Protein AF-0000000087750443 (afdb_homodimer)

InterPro domains:
  IPR001917 Aminotransferase, class-II, pyridoxal-phosphate binding site [PS00599] (165-174)
  IPR004839 Aminotransferase, class I/classII, large domain [PF00155] (11-313)
  IPR015421 Pyridoxal phosphate-dependent transferase, major domain [G3DSA:3.40.640.10] (2-218)
  IPR015422 Pyridoxal phosphate-dependent transferase, small domain [G3DSA:3.90.1150.10] (219-315)
  IPR015424 Pyridoxal phosphate-dependent transferase [SSF53383] (8-316)
  IPR050087 8-amino-7-oxononanoate synthase class-II [PTHR13693] (2-315)

Organism: NCBI:txid74557

Structure (mmCIF, N/CA/C/O backbone):
data_AF-0000000087750443-model_v1
#
loop_
_entity.id
_entity.type
_entity.pdbx_description
1 polymer 'serine C-palmitoyltransferase'
#
loop_
_atom_site.group_PDB
_atom_site.id
_atom_site.type_symbol
_atom_site.label_atom_id
_atom_site.label_alt_id
_atom_site.label_comp_id
_atom_site.label_asym_id
_atom_site.label_entity_id
_atom_site.label_seq_id
_atom_site.pdbx_PDB_ins_code
_atom_site.Cartn_x
_atom_site.Cartn_y
_atom_site.Cartn_z
_atom_site.occupancy
_atom_site.B_iso_or_equiv
_atom_site.auth_seq_id
_atom_site.auth_comp_id
_atom_site.auth_asym_id
_atom_site.auth_atom_id
_atom_site.pdbx_PDB_model_num
ATOM 1 N N . MET A 1 1 ? 4.703 8.773 14.273 1 34.28 1 MET A N 1
ATOM 2 C CA . MET A 1 1 ? 5.922 8.086 13.867 1 34.28 1 MET A CA 1
ATOM 3 C C . MET A 1 1 ? 6.34 8.5 12.461 1 34.28 1 MET A C 1
ATOM 5 O O . MET A 1 1 ? 5.492 8.688 11.586 1 34.28 1 MET A O 1
ATOM 9 N N . SER A 1 2 ? 7.305 9.25 12.344 1 40.97 2 SER A N 1
ATOM 10 C CA . SER A 1 2 ? 7.879 9.805 11.125 1 40.97 2 SER A CA 1
ATOM 11 C C . SER A 1 2 ? 8.094 8.719 10.07 1 40.97 2 SER A C 1
ATOM 13 O O . SER A 1 2 ? 8.156 7.531 10.398 1 40.97 2 SER A O 1
ATOM 15 N N . SER A 1 3 ? 7.977 9.023 8.859 1 41.41 3 SER A N 1
ATOM 16 C CA . SER A 1 3 ? 8.234 8.211 7.668 1 41.41 3 SER A CA 1
ATOM 17 C C . SER A 1 3 ? 9.484 7.352 7.848 1 41.41 3 SER A C 1
ATOM 19 O O . SER A 1 3 ? 10.344 7.66 8.672 1 41.41 3 SER A O 1
ATOM 21 N N . SER A 1 4 ? 9.547 6.129 7.328 1 42.88 4 SER A N 1
ATOM 22 C CA . SER A 1 4 ? 10.43 4.977 7.473 1 42.88 4 SER A CA 1
ATOM 23 C C . SER A 1 4 ? 11.883 5.41 7.602 1 42.88 4 SER A C 1
ATOM 25 O O . SER A 1 4 ? 12.594 4.969 8.508 1 42.88 4 SER A O 1
ATOM 27 N N . PRO A 1 5 ? 12.555 6.086 6.668 1 40.38 5 PRO A N 1
ATOM 28 C CA . PRO A 1 5 ? 14 6.258 6.824 1 40.38 5 PRO A CA 1
ATOM 29 C C . PRO A 1 5 ? 14.375 7.02 8.094 1 40.38 5 PRO A C 1
ATOM 31 O O . PRO A 1 5 ? 15.484 6.863 8.609 1 40.38 5 PRO A O 1
ATOM 34 N N . ILE A 1 6 ? 13.508 7.867 8.547 1 42.09 6 ILE A N 1
ATOM 35 C CA . ILE A 1 6 ? 13.969 8.805 9.57 1 42.09 6 ILE A CA 1
ATOM 36 C C . ILE A 1 6 ? 13.859 8.164 10.953 1 42.09 6 ILE A C 1
ATOM 38 O O . ILE A 1 6 ? 14.781 8.266 11.766 1 42.09 6 ILE A O 1
ATOM 42 N N . VAL A 1 7 ? 12.727 7.762 11.414 1 44.25 7 VAL A N 1
ATOM 43 C CA . VAL A 1 7 ? 12.57 7.449 12.828 1 44.25 7 VAL A CA 1
ATOM 44 C C . VAL A 1 7 ? 12.305 5.953 13 1 44.25 7 VAL A C 1
ATOM 46 O O . VAL A 1 7 ? 12.586 5.387 14.055 1 44.25 7 VAL A O 1
ATOM 49 N N . GLY A 1 8 ? 11.836 5.113 11.961 1 49.28 8 GLY A N 1
ATOM 50 C CA . GLY A 1 8 ? 11.102 3.941 12.398 1 49.28 8 GLY A CA 1
ATOM 51 C C . GLY A 1 8 ? 11.828 2.639 12.125 1 49.28 8 GLY A C 1
ATOM 52 O O . GLY A 1 8 ? 11.234 1.56 12.219 1 49.28 8 GLY A O 1
ATOM 53 N N . GLN A 1 9 ? 13.039 2.684 11.539 1 57.25 9 GLN A N 1
ATOM 54 C CA . GLN A 1 9 ? 13.516 1.309 11.43 1 57.25 9 GLN A CA 1
ATOM 55 C C . GLN A 1 9 ? 13.883 0.744 12.797 1 57.25 9 GLN A C 1
ATOM 57 O O . GLN A 1 9 ? 14.797 1.247 13.453 1 57.25 9 GLN A O 1
ATOM 62 N N . ASN A 1 10 ? 12.945 -0.036 13.266 1 72.5 10 ASN A N 1
ATOM 63 C CA . ASN A 1 10 ? 13.164 -0.698 14.547 1 72.5 10 ASN A CA 1
ATOM 64 C C . ASN A 1 10 ? 14.109 -1.891 14.414 1 72.5 10 ASN A C 1
ATOM 66 O O . ASN A 1 10 ? 14.422 -2.312 13.297 1 72.5 10 ASN A O 1
ATOM 70 N N . ILE A 1 11 ? 14.734 -2.301 15.414 1 85.5 11 ILE A N 1
ATOM 71 C CA . ILE A 1 11 ? 15.703 -3.389 15.516 1 85.5 11 ILE A CA 1
ATOM 72 C C . ILE A 1 11 ? 15.141 -4.645 14.852 1 85.5 11 ILE A C 1
ATOM 74 O O . ILE A 1 11 ? 15.844 -5.332 14.109 1 85.5 11 ILE A O 1
ATOM 78 N N . VAL A 1 12 ? 13.875 -4.824 14.953 1 91.62 12 VAL A N 1
ATOM 79 C CA . VAL A 1 12 ? 13.258 -6.043 14.438 1 91.62 12 VAL A CA 1
ATOM 80 C C . VAL A 1 12 ? 13.203 -5.988 12.914 1 91.62 12 VAL A C 1
ATOM 82 O O . VAL A 1 12 ? 13.391 -7.008 12.242 1 91.62 12 VAL A O 1
ATOM 85 N N . ASN A 1 13 ? 12.992 -4.832 12.367 1 93.06 13 ASN A N 1
ATOM 86 C CA . ASN A 1 13 ? 12.953 -4.699 10.914 1 93.06 13 ASN A CA 1
ATOM 87 C C . ASN A 1 13 ? 14.32 -4.953 10.297 1 93.06 13 ASN A C 1
ATOM 89 O O . ASN A 1 13 ? 14.422 -5.609 9.258 1 93.06 13 ASN A O 1
ATOM 93 N N . THR A 1 14 ? 15.32 -4.445 10.945 1 93.5 14 THR A N 1
ATOM 94 C CA . THR A 1 14 ? 16.688 -4.672 10.461 1 93.5 14 THR A CA 1
ATOM 95 C C . THR A 1 14 ? 17.031 -6.152 10.516 1 93.5 14 THR A C 1
ATOM 97 O O . THR A 1 14 ? 17.656 -6.684 9.586 1 93.5 14 THR A O 1
ATOM 100 N N . GLU A 1 15 ? 16.656 -6.801 11.586 1 95.5 15 GLU A N 1
ATOM 101 C CA . GLU A 1 15 ? 16.875 -8.234 11.727 1 95.5 15 GLU A CA 1
ATOM 102 C C . GLU A 1 15 ? 16.125 -9.023 10.648 1 95.5 15 GLU A C 1
ATOM 104 O O . GLU A 1 15 ? 16.656 -9.984 10.102 1 95.5 15 GLU A O 1
ATOM 109 N N . LEU A 1 16 ? 14.961 -8.57 10.398 1 96.75 16 LEU A N 1
ATOM 110 C CA . LEU A 1 16 ? 14.156 -9.242 9.383 1 96.75 16 LEU A CA 1
ATOM 111 C C . LEU A 1 16 ? 14.773 -9.086 8 1 96.75 16 LEU A C 1
ATOM 113 O O . LEU A 1 16 ? 14.836 -10.039 7.227 1 96.75 16 LEU A O 1
ATOM 117 N N . GLU A 1 17 ? 15.188 -7.871 7.68 1 96.94 17 GLU A N 1
ATOM 118 C CA . GLU A 1 17 ? 15.852 -7.637 6.402 1 96.94 17 GLU A CA 1
ATOM 119 C C . GLU A 1 17 ? 17.047 -8.562 6.227 1 96.94 17 GLU A C 1
ATOM 121 O O . GLU A 1 17 ? 17.234 -9.164 5.168 1 96.94 17 GLU A O 1
ATOM 126 N N . ALA A 1 18 ? 17.844 -8.688 7.266 1 97.19 18 ALA A N 1
ATOM 127 C CA . ALA A 1 18 ? 19.031 -9.547 7.223 1 97.19 18 ALA A CA 1
ATOM 128 C C . ALA A 1 18 ? 18.625 -11.008 7.074 1 97.19 18 ALA A C 1
ATOM 130 O O . ALA A 1 18 ? 19.266 -11.758 6.316 1 97.19 18 ALA A O 1
ATOM 131 N N . ALA A 1 19 ? 17.656 -11.438 7.801 1 97.75 19 ALA A N 1
ATOM 132 C CA . ALA A 1 19 ? 17.188 -12.82 7.754 1 97.75 19 ALA A CA 1
ATOM 133 C C . ALA A 1 19 ? 16.656 -13.18 6.367 1 97.75 19 ALA A C 1
ATOM 135 O O . ALA A 1 19 ? 16.891 -14.289 5.875 1 97.75 19 ALA A O 1
ATOM 136 N N . LEU A 1 20 ? 15.953 -12.25 5.762 1 98.38 20 LEU A N 1
ATOM 137 C CA . LEU A 1 20 ? 15.438 -12.461 4.41 1 98.38 20 LEU A CA 1
ATOM 138 C C . LEU A 1 20 ? 16.578 -12.656 3.424 1 98.38 20 LEU A C 1
ATOM 140 O O . LEU A 1 20 ? 16.547 -13.555 2.588 1 98.38 20 LEU A O 1
ATOM 144 N N . CYS A 1 21 ? 17.562 -11.805 3.531 1 98.31 21 CYS A N 1
ATOM 145 C CA . CYS A 1 21 ? 18.719 -11.891 2.65 1 98.31 21 CYS A CA 1
ATOM 146 C C . CYS A 1 21 ? 19.422 -13.234 2.811 1 98.31 21 CYS A C 1
ATOM 148 O O . CYS A 1 21 ? 19.75 -13.891 1.821 1 98.31 21 CYS A O 1
ATOM 150 N N . ASN A 1 22 ? 19.594 -13.625 4.02 1 97.62 22 ASN A N 1
ATOM 151 C CA . ASN A 1 22 ? 20.281 -14.883 4.289 1 97.62 22 ASN A CA 1
ATOM 152 C C . ASN A 1 22 ? 19.484 -16.078 3.791 1 97.62 22 ASN A C 1
ATOM 154 O O . ASN A 1 22 ? 20.031 -17 3.189 1 97.62 22 ASN A O 1
ATOM 158 N N . HIS A 1 23 ? 18.234 -16.094 4.027 1 97.5 23 HIS A N 1
ATOM 159 C CA . HIS A 1 23 ? 17.391 -17.25 3.707 1 97.5 23 HIS A CA 1
ATOM 160 C C . HIS A 1 23 ? 17.219 -17.391 2.199 1 97.5 23 HIS A C 1
ATOM 162 O O . HIS A 1 23 ? 17.266 -18.5 1.67 1 97.5 23 HIS A O 1
ATOM 168 N N . PHE A 1 24 ? 17.016 -16.266 1.512 1 97.69 24 PHE A N 1
ATOM 169 C CA . PHE A 1 24 ? 16.672 -16.328 0.095 1 97.69 24 PHE A CA 1
ATOM 170 C C . PHE A 1 24 ? 17.875 -15.984 -0.767 1 97.69 24 PHE A C 1
ATOM 172 O O . PHE A 1 24 ? 17.766 -15.875 -1.989 1 97.69 24 PHE A O 1
ATOM 179 N N . ASP A 1 25 ? 18.984 -15.789 -0.171 1 97.44 25 ASP A N 1
ATOM 180 C CA . ASP A 1 25 ? 20.25 -15.508 -0.858 1 97.44 25 ASP A CA 1
ATOM 181 C C . ASP A 1 25 ? 20.156 -14.211 -1.664 1 97.44 25 ASP A C 1
ATOM 183 O O . ASP A 1 25 ? 20.141 -14.242 -2.896 1 97.44 25 ASP A O 1
ATOM 187 N N . ALA A 1 26 ? 20.234 -13.109 -1.026 1 97.94 26 ALA A N 1
ATOM 188 C CA . ALA A 1 26 ? 20.219 -11.781 -1.645 1 97.94 26 ALA A CA 1
ATOM 189 C C . ALA A 1 26 ? 21.203 -10.852 -0.951 1 97.94 26 ALA A C 1
ATOM 191 O O . ALA A 1 26 ? 21.562 -11.062 0.211 1 97.94 26 ALA A O 1
ATOM 192 N N . GLU A 1 27 ? 21.656 -9.867 -1.646 1 98.19 27 GLU A N 1
ATOM 193 C CA . GLU A 1 27 ? 22.594 -8.898 -1.111 1 98.19 27 GLU A CA 1
ATOM 194 C C . GLU A 1 27 ? 21.922 -7.926 -0.154 1 98.19 27 GLU A C 1
ATOM 196 O O . GLU A 1 27 ? 22.484 -7.566 0.879 1 98.19 27 GLU A O 1
ATOM 201 N N . ALA A 1 28 ? 20.734 -7.512 -0.456 1 98.31 28 ALA A N 1
ATOM 202 C CA . ALA A 1 28 ? 20 -6.523 0.332 1 98.31 28 ALA A CA 1
ATOM 203 C C . ALA A 1 28 ? 18.484 -6.715 0.191 1 98.31 28 ALA A C 1
ATOM 205 O O . ALA A 1 28 ? 18.031 -7.375 -0.742 1 98.31 28 ALA A O 1
ATOM 206 N N . SER A 1 29 ? 17.766 -6.16 1.164 1 98.25 29 SER A N 1
ATOM 207 C CA . SER A 1 29 ? 16.312 -6.23 1.127 1 98.25 29 SER A CA 1
ATOM 208 C C . SER A 1 29 ? 15.68 -4.953 1.68 1 98.25 29 SER A C 1
ATOM 210 O O . SER A 1 29 ? 16.328 -4.195 2.398 1 98.25 29 SER A O 1
ATOM 212 N N . ILE A 1 30 ? 14.492 -4.672 1.295 1 96.88 30 ILE A N 1
ATOM 213 C CA . ILE A 1 30 ? 13.68 -3.57 1.802 1 96.88 30 ILE A CA 1
ATOM 214 C C . ILE A 1 30 ? 12.273 -4.066 2.113 1 96.88 30 ILE A C 1
ATOM 216 O O . ILE A 1 30 ? 11.734 -4.914 1.396 1 96.88 30 ILE A O 1
ATOM 220 N N . LEU A 1 31 ? 11.688 -3.543 3.211 1 96.56 31 LEU A N 1
ATOM 221 C CA . LEU A 1 31 ? 10.391 -3.994 3.705 1 96.56 31 LEU A CA 1
ATOM 222 C C . LEU A 1 31 ? 9.305 -2.979 3.381 1 96.56 31 LEU A C 1
ATOM 224 O O . LEU A 1 31 ? 9.547 -1.77 3.418 1 96.56 31 LEU A O 1
ATOM 228 N N . TYR A 1 32 ? 8.164 -3.451 3.066 1 95.31 32 TYR A N 1
ATOM 229 C CA . TYR A 1 32 ? 6.957 -2.662 2.861 1 95.31 32 TYR A CA 1
ATOM 230 C C . TYR A 1 32 ? 5.82 -3.166 3.742 1 95.31 32 TYR A C 1
ATOM 232 O O . TYR A 1 32 ? 5.875 -4.289 4.254 1 95.31 32 TYR A O 1
ATOM 240 N N . VAL A 1 33 ? 4.746 -2.451 3.846 1 92.81 33 VAL A N 1
ATOM 241 C CA . VAL A 1 33 ? 3.641 -2.781 4.742 1 92.81 33 VAL A CA 1
ATOM 242 C C . VAL A 1 33 ? 2.771 -3.867 4.113 1 92.81 33 VAL A C 1
ATOM 244 O O . VAL A 1 33 ? 1.946 -4.48 4.793 1 92.81 33 VAL A O 1
ATOM 247 N N . GLY A 1 34 ? 2.973 -4.184 2.857 1 93.44 34 GLY A N 1
ATOM 248 C CA . GLY A 1 34 ? 2.221 -5.219 2.164 1 93.44 34 GLY A CA 1
ATOM 249 C C . GLY A 1 34 ? 2.812 -5.586 0.818 1 93.44 34 GLY A C 1
ATOM 250 O O . GLY A 1 34 ? 3.67 -4.871 0.294 1 93.44 34 GLY A O 1
ATOM 251 N N . GLY A 1 35 ? 2.334 -6.688 0.333 1 94.62 35 GLY A N 1
ATOM 252 C CA . GLY A 1 35 ? 2.799 -7.121 -0.976 1 94.62 35 GLY A CA 1
ATOM 253 C C . GLY A 1 35 ? 2.342 -6.215 -2.102 1 94.62 35 GLY A C 1
ATOM 254 O O . GLY A 1 35 ? 3.098 -5.953 -3.041 1 94.62 35 GLY A O 1
ATOM 255 N N . TRP A 1 36 ? 1.106 -5.746 -2.023 1 94.25 36 TRP A N 1
ATOM 256 C CA . TRP A 1 36 ? 0.56 -4.855 -3.041 1 94.25 36 TRP A CA 1
ATOM 257 C C . TRP A 1 36 ? 1.393 -3.584 -3.152 1 94.25 36 TRP A C 1
ATOM 259 O O . TRP A 1 36 ? 1.786 -3.188 -4.254 1 94.25 36 TRP A O 1
ATOM 269 N N . VAL A 1 37 ? 1.743 -3.029 -2.016 1 94.62 37 VAL A N 1
ATOM 270 C CA . VAL A 1 37 ? 2.525 -1.798 -1.974 1 94.62 37 VAL A CA 1
ATOM 271 C C . VAL A 1 37 ? 3.932 -2.061 -2.51 1 94.62 37 VAL A C 1
ATOM 273 O O . VAL A 1 37 ? 4.508 -1.214 -3.197 1 94.62 37 VAL A O 1
ATOM 276 N N . ALA A 1 38 ? 4.465 -3.193 -2.166 1 96.56 38 ALA A N 1
ATOM 277 C CA . ALA A 1 38 ? 5.801 -3.541 -2.633 1 96.56 38 ALA A CA 1
ATOM 278 C C . ALA A 1 38 ? 5.871 -3.529 -4.156 1 96.56 38 ALA A C 1
ATOM 280 O O . ALA A 1 38 ? 6.77 -2.912 -4.738 1 96.56 38 ALA A O 1
ATOM 281 N N . ASN A 1 39 ? 4.906 -4.148 -4.816 1 98 39 ASN A N 1
ATOM 282 C CA . ASN A 1 39 ? 4.879 -4.203 -6.277 1 98 39 ASN A CA 1
ATOM 283 C C . ASN A 1 39 ? 4.641 -2.826 -6.887 1 98 39 ASN A C 1
ATOM 285 O O . ASN A 1 39 ? 5.395 -2.391 -7.758 1 98 39 ASN A O 1
ATOM 289 N N . VAL A 1 40 ? 3.609 -2.141 -6.387 1 97.19 40 VAL A N 1
ATOM 290 C CA . VAL A 1 40 ? 3.215 -0.857 -6.957 1 97.19 40 VAL A CA 1
ATOM 291 C C . VAL A 1 40 ? 4.367 0.139 -6.836 1 97.19 40 VAL A C 1
ATOM 293 O O . VAL A 1 40 ? 4.738 0.79 -7.816 1 97.19 40 VAL A O 1
ATOM 296 N N . SER A 1 41 ? 4.945 0.206 -5.656 1 96.38 41 SER A N 1
ATOM 297 C CA . SER A 1 41 ? 5.969 1.205 -5.371 1 96.38 41 SER A CA 1
ATOM 298 C C . SER A 1 41 ? 7.277 0.876 -6.082 1 96.38 41 SER A C 1
ATOM 300 O O . SER A 1 41 ? 7.969 1.773 -6.574 1 96.38 41 SER A O 1
ATOM 302 N N . THR A 1 42 ? 7.66 -0.372 -6.148 1 98.19 42 THR A N 1
ATOM 303 C CA . THR A 1 42 ? 8.938 -0.757 -6.738 1 98.19 42 THR A CA 1
ATOM 304 C C . THR A 1 42 ? 8.922 -0.548 -8.25 1 98.19 42 THR A C 1
ATOM 306 O O . THR A 1 42 ? 9.82 0.084 -8.805 1 98.19 42 THR A O 1
ATOM 309 N N . ILE A 1 43 ? 7.895 -1.016 -8.922 1 98.56 43 ILE A N 1
ATOM 310 C CA . ILE A 1 43 ? 7.812 -0.922 -10.375 1 98.56 43 ILE A CA 1
ATOM 311 C C . ILE A 1 43 ? 7.75 0.544 -10.797 1 98.56 43 ILE A C 1
ATOM 313 O O . ILE A 1 43 ? 8.477 0.97 -11.695 1 98.56 43 ILE A O 1
ATOM 317 N N . SER A 1 44 ? 6.918 1.319 -10.078 1 97.38 44 SER A N 1
ATOM 318 C CA . SER A 1 44 ? 6.723 2.717 -10.453 1 97.38 44 SER A CA 1
ATOM 319 C C . SER A 1 44 ? 7.977 3.541 -10.172 1 97.38 44 SER A C 1
ATOM 321 O O . SER A 1 44 ? 8.125 4.652 -10.688 1 97.38 44 SER A O 1
ATOM 323 N N . THR A 1 45 ? 8.828 3.043 -9.336 1 96.88 45 THR A N 1
ATOM 324 C CA . THR A 1 45 ? 10.062 3.748 -8.992 1 96.88 45 THR A CA 1
ATOM 325 C C . THR A 1 45 ? 11.172 3.396 -9.977 1 96.88 45 THR A C 1
ATOM 327 O O . THR A 1 45 ? 11.992 4.25 -10.328 1 96.88 45 THR A O 1
ATOM 330 N N . LEU A 1 46 ? 11.227 2.205 -10.469 1 97.69 46 LEU A N 1
ATOM 331 C CA . LEU A 1 46 ? 12.352 1.688 -11.242 1 97.69 46 LEU A CA 1
ATOM 332 C C . LEU A 1 46 ? 12.312 2.197 -12.68 1 97.69 46 LEU A C 1
ATOM 334 O O . LEU A 1 46 ? 13.352 2.328 -13.32 1 97.69 46 LEU A O 1
ATOM 338 N N . VAL A 1 47 ? 11.094 2.445 -13.203 1 97.75 47 VAL A N 1
ATOM 339 C CA . VAL A 1 47 ? 10.969 2.857 -14.594 1 97.75 47 VAL A CA 1
ATOM 340 C C . VAL A 1 47 ? 10.008 4.043 -14.703 1 97.75 47 VAL A C 1
ATOM 342 O O . VAL A 1 47 ? 9.266 4.336 -13.766 1 97.75 47 VAL A O 1
ATOM 345 N N . GLY A 1 48 ? 10.023 4.719 -15.773 1 97.19 48 GLY A N 1
ATOM 346 C CA . GLY A 1 48 ? 9.211 5.887 -16.047 1 97.19 48 GLY A CA 1
ATOM 347 C C . GLY A 1 48 ? 9.148 6.238 -17.516 1 97.19 48 GLY A C 1
ATOM 348 O O . GLY A 1 48 ? 9.391 5.383 -18.375 1 97.19 48 GLY A O 1
ATOM 349 N N . LYS A 1 49 ? 8.742 7.508 -17.766 1 96.38 49 LYS A N 1
ATOM 350 C CA . LYS A 1 49 ? 8.688 7.988 -19.141 1 96.38 49 LYS A CA 1
ATOM 351 C C . LYS A 1 49 ? 10.008 7.734 -19.875 1 96.38 49 LYS A C 1
ATOM 353 O O . LYS A 1 49 ? 11.078 8.016 -19.328 1 96.38 49 LYS A O 1
ATOM 358 N N . GLY A 1 50 ? 9.953 7.172 -21.062 1 98 50 GLY A N 1
ATOM 359 C CA . GLY A 1 50 ? 11.141 6.859 -21.844 1 98 50 GLY A CA 1
ATOM 360 C C . GLY A 1 50 ? 11.594 5.418 -21.688 1 98 50 GLY A C 1
ATOM 361 O O . GLY A 1 50 ? 12.484 4.965 -22.422 1 98 50 GLY A O 1
ATOM 362 N N . ASP A 1 51 ? 10.93 4.688 -20.797 1 98.56 51 ASP A N 1
ATOM 363 C CA . ASP A 1 51 ? 11.234 3.273 -20.578 1 98.56 51 ASP A CA 1
ATOM 364 C C . ASP A 1 51 ? 10.094 2.387 -21.062 1 98.56 51 ASP A C 1
ATOM 366 O O . ASP A 1 51 ? 9.023 2.883 -21.422 1 98.56 51 ASP A O 1
ATOM 370 N N . LEU A 1 52 ? 10.367 1.069 -21.125 1 98.75 52 LEU A N 1
ATOM 371 C CA . LEU A 1 52 ? 9.383 0.075 -21.516 1 98.75 52 LEU A CA 1
ATOM 372 C C . LEU A 1 52 ? 9.219 -0.997 -20.453 1 98.75 52 LEU A C 1
ATOM 374 O O . LEU A 1 52 ? 10.211 -1.475 -19.891 1 98.75 52 LEU A O 1
ATOM 378 N N . ILE A 1 53 ? 8.008 -1.257 -20.141 1 98.88 53 ILE A N 1
ATOM 379 C CA . ILE A 1 53 ? 7.688 -2.449 -19.375 1 98.88 53 ILE A CA 1
ATOM 380 C C . ILE A 1 53 ? 7.156 -3.541 -20.297 1 98.88 53 ILE A C 1
ATOM 382 O O . ILE A 1 53 ? 6.16 -3.34 -21 1 98.88 53 ILE A O 1
ATOM 386 N N . LEU A 1 54 ? 7.848 -4.625 -20.391 1 98.88 54 LEU A N 1
ATOM 387 C CA . LEU A 1 54 ? 7.418 -5.844 -21.062 1 98.88 54 LEU A CA 1
ATOM 388 C C . LEU A 1 54 ? 6.914 -6.875 -20.062 1 98.88 54 LEU A C 1
ATOM 390 O O . LEU A 1 54 ? 7.707 -7.48 -19.328 1 98.88 54 LEU A O 1
ATOM 394 N N . CYS A 1 55 ? 5.594 -7.098 -20.016 1 98.69 55 CYS A N 1
ATOM 395 C CA . CYS A 1 55 ? 5.039 -7.867 -18.906 1 98.69 55 CYS A CA 1
ATOM 396 C C . CYS A 1 55 ? 4.168 -9.008 -19.422 1 98.69 55 CYS A C 1
ATOM 398 O O . CYS A 1 55 ? 3.637 -8.945 -20.531 1 98.69 55 CYS A O 1
ATOM 400 N N . ASP A 1 56 ? 4.105 -10.07 -18.656 1 98.38 56 ASP A N 1
ATOM 401 C CA . ASP A 1 56 ? 3.146 -11.133 -18.938 1 98.38 56 ASP A CA 1
ATOM 402 C C . ASP A 1 56 ? 1.712 -10.625 -18.797 1 98.38 56 ASP A C 1
ATOM 404 O O . ASP A 1 56 ? 1.396 -9.875 -17.875 1 98.38 56 ASP A O 1
ATOM 408 N N . ILE A 1 57 ? 0.855 -11.062 -19.625 1 96 57 ILE A N 1
ATOM 409 C CA . ILE A 1 57 ? -0.507 -10.547 -19.688 1 96 57 ILE A CA 1
ATOM 410 C C . ILE A 1 57 ? -1.255 -10.938 -18.406 1 96 57 ILE A C 1
ATOM 412 O O . ILE A 1 57 ? -2.248 -10.305 -18.047 1 96 57 ILE A O 1
ATOM 416 N N . LEU A 1 58 ? -0.778 -11.922 -17.656 1 93.5 58 LEU A N 1
ATOM 417 C CA . LEU A 1 58 ? -1.493 -12.406 -16.484 1 93.5 58 LEU A CA 1
ATOM 418 C C . LEU A 1 58 ? -0.837 -11.906 -15.203 1 93.5 58 LEU A C 1
ATOM 420 O O . LEU A 1 58 ? -1.063 -12.461 -14.125 1 93.5 58 LEU A O 1
ATOM 424 N N . ASN A 1 59 ? -0.043 -10.836 -15.312 1 95.44 59 ASN A N 1
ATOM 425 C CA . ASN A 1 59 ? 0.548 -10.242 -14.117 1 95.44 59 ASN A CA 1
ATOM 426 C C . ASN A 1 59 ? -0.515 -9.906 -13.07 1 95.44 59 ASN A C 1
ATOM 428 O O . ASN A 1 59 ? -1.618 -9.477 -13.422 1 95.44 59 ASN A O 1
ATOM 432 N N . HIS A 1 60 ? -0.192 -10.102 -11.828 1 93.44 60 HIS A N 1
ATOM 433 C CA . HIS A 1 60 ? -1.049 -9.758 -10.703 1 93.44 60 HIS A CA 1
ATOM 434 C C . HIS A 1 60 ? -1.431 -8.281 -10.742 1 93.44 60 HIS A C 1
ATOM 436 O O . HIS A 1 60 ? -0.649 -7.441 -11.203 1 93.44 60 HIS A O 1
ATOM 442 N N . ASN A 1 61 ? -2.561 -7.922 -10.25 1 92.31 61 ASN A N 1
ATOM 443 C CA . ASN A 1 61 ? -3.104 -6.57 -10.211 1 92.31 61 ASN A CA 1
ATOM 444 C C . ASN A 1 61 ? -2.094 -5.574 -9.648 1 92.31 61 ASN A C 1
ATOM 446 O O . ASN A 1 61 ? -1.966 -4.457 -10.156 1 92.31 61 ASN A O 1
ATOM 450 N N . SER A 1 62 ? -1.44 -5.957 -8.602 1 95 62 SER A N 1
ATOM 451 C CA . SER A 1 62 ? -0.476 -5.059 -7.973 1 95 62 SER A CA 1
ATOM 452 C C . SER A 1 62 ? 0.645 -4.691 -8.938 1 95 62 SER A C 1
ATOM 454 O O . SER A 1 62 ? 1.118 -3.553 -8.945 1 95 62 SER A O 1
ATOM 456 N N . CYS A 1 63 ? 1.099 -5.633 -9.727 1 97.56 63 CYS A N 1
ATOM 457 C CA . CYS A 1 63 ? 2.09 -5.324 -10.75 1 97.56 63 CYS A CA 1
ATOM 458 C C . CYS A 1 63 ? 1.513 -4.391 -11.805 1 97.56 63 CYS A C 1
ATOM 460 O O . CYS A 1 63 ? 2.162 -3.424 -12.211 1 97.56 63 CYS A O 1
ATOM 462 N N . VAL A 1 64 ? 0.304 -4.668 -12.234 1 96.62 64 VAL A N 1
ATOM 463 C CA . VAL A 1 64 ? -0.362 -3.881 -13.266 1 96.62 64 VAL A CA 1
ATOM 464 C C . VAL A 1 64 ? -0.496 -2.43 -12.805 1 96.62 64 VAL A C 1
ATOM 466 O O . VAL A 1 64 ? -0.24 -1.501 -13.578 1 96.62 64 VAL A O 1
ATOM 469 N N . ASN A 1 65 ? -0.868 -2.262 -11.594 1 95.81 65 ASN A N 1
ATOM 470 C CA . ASN A 1 65 ? -1.024 -0.911 -11.062 1 95.81 65 ASN A CA 1
ATOM 471 C C . ASN A 1 65 ? 0.314 -0.183 -10.977 1 95.81 65 ASN A C 1
ATOM 473 O O . ASN A 1 65 ? 0.388 1.02 -11.234 1 95.81 65 ASN A O 1
ATOM 477 N N . GLY A 1 66 ? 1.348 -0.878 -10.539 1 97.69 66 GLY A N 1
ATOM 478 C CA . GLY A 1 66 ? 2.676 -0.283 -10.57 1 97.69 66 GLY A CA 1
ATOM 479 C C . GLY A 1 66 ? 3.113 0.13 -11.961 1 97.69 66 GLY A C 1
ATOM 480 O O . GLY A 1 66 ? 3.727 1.185 -12.133 1 97.69 66 GLY A O 1
ATOM 481 N N . GLN A 1 67 ? 2.795 -0.706 -12.93 1 97.81 67 GLN A N 1
ATOM 482 C CA . GLN A 1 67 ? 3.102 -0.403 -14.32 1 97.81 67 GLN A CA 1
ATOM 483 C C . GLN A 1 67 ? 2.404 0.877 -14.773 1 97.81 67 GLN A C 1
ATOM 485 O O . GLN A 1 67 ? 3.045 1.782 -15.312 1 97.81 67 GLN A O 1
ATOM 490 N N . ARG A 1 68 ? 1.152 0.977 -14.484 1 96.44 68 ARG A N 1
ATOM 491 C CA . ARG A 1 68 ? 0.364 2.141 -14.875 1 96.44 68 ARG A CA 1
ATOM 492 C C . ARG A 1 68 ? 0.867 3.402 -14.188 1 96.44 68 ARG A C 1
ATOM 494 O O . ARG A 1 68 ? 0.96 4.461 -14.805 1 96.44 68 ARG A O 1
ATOM 501 N N . LEU A 1 69 ? 1.184 3.248 -12.992 1 96.38 69 LEU A N 1
ATOM 502 C CA . LEU A 1 69 ? 1.625 4.387 -12.188 1 96.38 69 LEU A CA 1
ATOM 503 C C . LEU A 1 69 ? 2.973 4.906 -12.68 1 96.38 69 LEU A C 1
ATOM 505 O O . LEU A 1 69 ? 3.271 6.094 -12.539 1 96.38 69 LEU A O 1
ATOM 509 N N . SER A 1 70 ? 3.797 4.125 -13.289 1 96.75 70 SER A N 1
ATOM 510 C CA . SER A 1 70 ? 5.168 4.457 -13.664 1 96.75 70 SER A CA 1
ATOM 511 C C . SER A 1 70 ? 5.203 5.496 -14.781 1 96.75 70 SER A C 1
ATOM 513 O O . SER A 1 70 ? 6.164 6.258 -14.898 1 96.75 70 SER A O 1
ATOM 515 N N . GLY A 1 71 ? 4.137 5.465 -15.641 1 95.88 71 GLY A N 1
ATOM 516 C CA . GLY A 1 71 ? 4.137 6.324 -16.812 1 95.88 71 GLY A CA 1
ATOM 517 C C . GLY A 1 71 ? 4.957 5.77 -17.969 1 95.88 71 GLY A C 1
ATOM 518 O O . GLY A 1 71 ? 5.012 6.371 -19.047 1 95.88 71 GLY A O 1
ATOM 519 N N . ALA A 1 72 ? 5.609 4.625 -17.797 1 97.88 72 ALA A N 1
ATOM 520 C CA . ALA A 1 72 ? 6.359 3.973 -18.875 1 97.88 72 ALA A CA 1
ATOM 521 C C . ALA A 1 72 ? 5.418 3.416 -19.938 1 97.88 72 ALA A C 1
ATOM 523 O O . ALA A 1 72 ? 4.215 3.291 -19.703 1 97.88 72 ALA A O 1
ATOM 524 N N . SER A 1 73 ? 6.016 3.135 -21.109 1 98.38 73 SER A N 1
ATOM 525 C CA . SER A 1 73 ? 5.266 2.348 -22.078 1 98.38 73 SER A CA 1
ATOM 526 C C . SER A 1 73 ? 5.062 0.916 -21.594 1 98.38 73 SER A C 1
ATOM 528 O O . SER A 1 73 ? 5.953 0.338 -20.969 1 98.38 73 SER A O 1
ATOM 530 N N . ILE A 1 74 ? 3.91 0.408 -21.875 1 98.62 74 ILE A N 1
ATOM 531 C CA . ILE A 1 74 ? 3.582 -0.935 -21.422 1 98.62 74 ILE A CA 1
ATOM 532 C C . ILE A 1 74 ? 3.217 -1.819 -22.609 1 98.62 74 ILE A C 1
ATOM 534 O O . ILE A 1 74 ? 2.326 -1.48 -23.391 1 98.62 74 ILE A O 1
ATOM 538 N N . LEU A 1 75 ? 3.879 -2.879 -22.766 1 98.62 75 LEU A N 1
ATOM 539 C CA . LEU A 1 75 ? 3.537 -3.908 -23.75 1 98.62 75 LEU A CA 1
ATOM 540 C C . LEU A 1 75 ? 3.414 -5.273 -23.078 1 98.62 75 LEU A C 1
ATOM 542 O O . LEU A 1 75 ? 4.34 -5.719 -22.391 1 98.62 75 LEU A O 1
ATOM 546 N N . ALA A 1 76 ? 2.314 -5.883 -23.266 1 98.19 76 ALA A N 1
ATOM 547 C CA . ALA A 1 76 ? 2.104 -7.227 -22.734 1 98.19 76 ALA A CA 1
ATOM 548 C C . ALA A 1 76 ? 2.41 -8.289 -23.781 1 98.19 76 ALA A C 1
ATOM 550 O O . ALA A 1 76 ? 2.127 -8.102 -24.969 1 98.19 76 ALA A O 1
ATOM 551 N N . PHE A 1 77 ? 3.045 -9.359 -23.391 1 98.31 77 PHE A N 1
ATOM 552 C CA . PHE A 1 77 ? 3.164 -10.539 -24.25 1 98.31 77 PHE A CA 1
ATOM 553 C C . PHE A 1 77 ? 2.225 -11.641 -23.781 1 98.31 77 PHE A C 1
ATOM 555 O O . PHE A 1 77 ? 1.834 -11.672 -22.609 1 98.31 77 PHE A O 1
ATOM 562 N N . PRO A 1 78 ? 1.814 -12.547 -24.719 1 96.94 78 PRO A N 1
ATOM 563 C CA . PRO A 1 78 ? 0.944 -13.648 -24.312 1 96.94 78 PRO A CA 1
ATOM 564 C C . PRO A 1 78 ? 1.545 -14.477 -23.172 1 96.94 78 PRO A C 1
ATOM 566 O O . PRO A 1 78 ? 2.766 -14.633 -23.109 1 96.94 78 PRO A O 1
ATOM 569 N N . HIS A 1 79 ? 0.684 -15.016 -22.359 1 96.12 79 HIS A N 1
ATOM 570 C CA . HIS A 1 79 ? 1.064 -15.703 -21.125 1 96.12 79 HIS A CA 1
ATOM 571 C C . HIS A 1 79 ? 2.127 -16.766 -21.406 1 96.12 79 HIS A C 1
ATOM 573 O O . HIS A 1 79 ? 1.926 -17.656 -22.234 1 96.12 79 HIS A O 1
ATOM 579 N N . ASN A 1 80 ? 3.27 -16.625 -20.734 1 96.94 80 ASN A N 1
ATOM 580 C CA . ASN A 1 80 ? 4.395 -17.547 -20.734 1 96.94 80 ASN A CA 1
ATOM 581 C C . ASN A 1 80 ? 4.949 -17.75 -22.141 1 96.94 80 ASN A C 1
ATOM 583 O O . ASN A 1 80 ? 5.484 -18.812 -22.453 1 96.94 80 ASN A O 1
ATOM 587 N N . ASP A 1 81 ? 4.766 -16.766 -23 1 98 81 ASP A N 1
ATOM 588 C CA . ASP A 1 81 ? 5.246 -16.844 -24.375 1 98 81 ASP A CA 1
ATOM 589 C C . ASP A 1 81 ? 6.59 -16.141 -24.531 1 98 81 ASP A C 1
ATOM 591 O O . ASP A 1 81 ? 6.652 -15 -25 1 98 81 ASP A O 1
ATOM 595 N N . VAL A 1 82 ? 7.605 -16.844 -24.297 1 98.5 82 VAL A N 1
ATOM 596 C CA . VAL A 1 82 ? 8.969 -16.328 -24.344 1 98.5 82 VAL A CA 1
ATOM 597 C C . VAL A 1 82 ? 9.289 -15.852 -25.766 1 98.5 82 VAL A C 1
ATOM 599 O O . VAL A 1 82 ? 9.953 -14.828 -25.938 1 98.5 82 VAL A O 1
ATOM 602 N N . GLU A 1 83 ? 8.852 -16.562 -26.75 1 98.5 83 GLU A N 1
ATOM 603 C CA . GLU A 1 83 ? 9.133 -16.219 -28.141 1 98.5 83 GLU A CA 1
ATOM 604 C C . GLU A 1 83 ? 8.508 -14.875 -28.516 1 98.5 83 GLU A C 1
ATOM 606 O O . GLU A 1 83 ? 9.141 -14.062 -29.203 1 98.5 83 GLU A O 1
ATOM 611 N N . ALA A 1 84 ? 7.316 -14.727 -28.078 1 98.69 84 ALA A N 1
ATOM 612 C CA . ALA A 1 84 ? 6.656 -13.453 -28.344 1 98.69 84 ALA A CA 1
ATOM 613 C C . ALA A 1 84 ? 7.398 -12.297 -27.672 1 98.69 84 ALA A C 1
ATOM 615 O O . ALA A 1 84 ? 7.574 -11.234 -28.266 1 98.69 84 ALA A O 1
ATOM 616 N N . ALA A 1 85 ? 7.816 -12.492 -26.469 1 98.75 85 ALA A N 1
ATOM 617 C CA . ALA A 1 85 ? 8.586 -11.484 -25.75 1 98.75 85 ALA A CA 1
ATOM 618 C C . ALA A 1 85 ? 9.875 -11.141 -26.5 1 98.75 85 ALA A C 1
ATOM 620 O O . ALA A 1 85 ? 10.234 -9.969 -26.641 1 98.75 85 ALA A O 1
ATOM 621 N N . GLU A 1 86 ? 10.5 -12.141 -26.953 1 98.75 86 GLU A N 1
ATOM 622 C CA . GLU A 1 86 ? 11.75 -11.938 -27.672 1 98.75 86 GLU A CA 1
ATOM 623 C C . GLU A 1 86 ? 11.523 -11.164 -28.984 1 98.75 86 GLU A C 1
ATOM 625 O O . GLU A 1 86 ? 12.32 -10.305 -29.344 1 98.75 86 GLU A O 1
ATOM 630 N N . ARG A 1 87 ? 10.5 -11.531 -29.688 1 98.62 87 ARG A N 1
ATOM 631 C CA . ARG A 1 87 ? 10.18 -10.836 -30.938 1 98.62 87 ARG A CA 1
ATOM 632 C C . ARG A 1 87 ? 9.977 -9.344 -30.688 1 98.62 87 ARG A C 1
ATOM 634 O O . ARG A 1 87 ? 10.43 -8.508 -31.469 1 98.62 87 ARG A O 1
ATOM 641 N N . ILE A 1 88 ? 9.273 -9.062 -29.609 1 98.56 88 ILE A N 1
ATOM 642 C CA . ILE A 1 88 ? 9.031 -7.676 -29.266 1 98.56 88 ILE A CA 1
ATOM 643 C C . ILE A 1 88 ? 10.352 -6.973 -28.969 1 98.56 88 ILE A C 1
ATOM 645 O O . ILE A 1 88 ? 10.609 -5.879 -29.469 1 98.56 88 ILE A O 1
ATOM 649 N N . LEU A 1 89 ? 11.195 -7.582 -28.188 1 98.56 89 LEU A N 1
ATOM 650 C CA . LEU A 1 89 ? 12.477 -7.004 -27.812 1 98.56 89 LEU A CA 1
ATOM 651 C C . LEU A 1 89 ? 13.344 -6.762 -29.047 1 98.56 89 LEU A C 1
ATOM 653 O O . LEU A 1 89 ? 13.953 -5.703 -29.188 1 98.56 89 LEU A O 1
ATOM 657 N N . LYS A 1 90 ? 13.391 -7.727 -29.922 1 98 90 LYS A N 1
ATOM 658 C CA . LYS A 1 90 ? 14.172 -7.609 -31.156 1 98 90 LYS A CA 1
ATOM 659 C C . LYS A 1 90 ? 13.734 -6.391 -31.969 1 98 90 LYS A C 1
ATOM 661 O O . LYS A 1 90 ? 14.562 -5.711 -32.562 1 98 90 LYS A O 1
ATOM 666 N N . SER A 1 91 ? 12.531 -6.141 -31.906 1 98 91 SER A N 1
ATOM 667 C CA . SER A 1 91 ? 11.945 -5.109 -32.75 1 98 91 SER A CA 1
ATOM 668 C C . SER A 1 91 ? 12.117 -3.723 -32.125 1 98 91 SER A C 1
ATOM 670 O O . SER A 1 91 ? 12.352 -2.744 -32.844 1 98 91 SER A O 1
ATOM 672 N N . ILE A 1 92 ? 12 -3.562 -30.75 1 97.62 92 ILE A N 1
ATOM 673 C CA . ILE A 1 92 ? 11.797 -2.197 -30.281 1 97.62 92 ILE A CA 1
ATOM 674 C C . ILE A 1 92 ? 12.711 -1.922 -29.078 1 97.62 92 ILE A C 1
ATOM 676 O O . ILE A 1 92 ? 12.719 -0.814 -28.547 1 97.62 92 ILE A O 1
ATOM 680 N N . ARG A 1 93 ? 13.484 -2.865 -28.656 1 97.56 93 ARG A N 1
ATOM 681 C CA . ARG A 1 93 ? 14.328 -2.686 -27.484 1 97.56 93 ARG A CA 1
ATOM 682 C C . ARG A 1 93 ? 15.18 -1.426 -27.609 1 97.56 93 ARG A C 1
ATOM 684 O O . ARG A 1 93 ? 15.383 -0.712 -26.625 1 97.56 93 ARG A O 1
ATOM 691 N N . HIS A 1 94 ? 15.695 -1.07 -28.781 1 97.19 94 HIS A N 1
ATOM 692 C CA . HIS A 1 94 ? 16.641 0.017 -29.016 1 97.19 94 HIS A CA 1
ATOM 693 C C . HIS A 1 94 ? 15.953 1.375 -28.891 1 97.19 94 HIS A C 1
ATOM 695 O O . HIS A 1 94 ? 16.625 2.404 -28.781 1 97.19 94 HIS A O 1
ATOM 701 N N . LYS A 1 95 ? 14.664 1.386 -28.828 1 98.12 95 LYS A N 1
ATOM 702 C CA . LYS A 1 95 ? 13.914 2.637 -28.781 1 98.12 95 LYS A CA 1
ATOM 703 C C . LYS A 1 95 ? 13.766 3.137 -27.344 1 98.12 95 LYS A C 1
ATOM 705 O O . LYS A 1 95 ? 13.312 4.266 -27.125 1 98.12 95 LYS A O 1
ATOM 710 N N . TYR A 1 96 ? 14.156 2.309 -26.359 1 98.31 96 TYR A N 1
ATOM 711 C CA . TYR A 1 96 ? 13.898 2.643 -24.953 1 98.31 96 TYR A CA 1
ATOM 712 C C . TYR A 1 96 ? 15.195 2.664 -24.156 1 98.31 96 TYR A C 1
ATOM 714 O O . TYR A 1 96 ? 16.109 1.872 -24.406 1 98.31 96 TYR A O 1
ATOM 722 N N . ARG A 1 97 ? 15.25 3.619 -23.172 1 97.94 97 ARG A N 1
ATOM 723 C CA . ARG A 1 97 ? 16.406 3.736 -22.297 1 97.94 97 ARG A CA 1
ATOM 724 C C . ARG A 1 97 ? 16.562 2.488 -21.438 1 97.94 97 ARG A C 1
ATOM 726 O O . ARG A 1 97 ? 17.656 1.938 -21.328 1 97.94 97 ARG A O 1
ATOM 733 N N . ARG A 1 98 ? 15.516 2.076 -20.797 1 98 98 ARG A N 1
ATOM 734 C CA . ARG A 1 98 ? 15.445 0.876 -19.969 1 98 98 ARG A CA 1
ATOM 735 C C . ARG A 1 98 ? 14.227 0.029 -20.328 1 98 98 ARG A C 1
ATOM 737 O O . ARG A 1 98 ? 13.219 0.553 -20.812 1 98 98 ARG A O 1
ATOM 744 N N . VAL A 1 99 ? 14.43 -1.278 -20.203 1 98.75 99 VAL A N 1
ATOM 745 C CA . VAL A 1 99 ? 13.305 -2.199 -20.359 1 98.75 99 VAL A CA 1
ATOM 746 C C . VAL A 1 99 ? 13.195 -3.086 -19.109 1 98.75 99 VAL A C 1
ATOM 748 O O . VAL A 1 99 ? 14.18 -3.693 -18.688 1 98.75 99 VAL A O 1
ATOM 751 N N . LEU A 1 100 ? 12.031 -3.104 -18.5 1 98.88 100 LEU A N 1
ATOM 752 C CA . LEU A 1 100 ? 11.703 -3.943 -17.344 1 98.88 100 LEU A CA 1
ATOM 753 C C . LEU A 1 100 ? 10.828 -5.117 -17.766 1 98.88 100 LEU A C 1
ATOM 755 O O . LEU A 1 100 ? 9.703 -4.918 -18.234 1 98.88 100 LEU A O 1
ATOM 759 N N . ILE A 1 101 ? 11.336 -6.328 -17.656 1 98.94 101 ILE A N 1
ATOM 760 C CA . ILE A 1 101 ? 10.531 -7.527 -17.859 1 98.94 101 ILE A CA 1
ATOM 761 C C . ILE A 1 101 ? 9.883 -7.941 -16.531 1 98.94 101 ILE A C 1
ATOM 763 O O . ILE A 1 101 ? 10.57 -8.109 -15.523 1 98.94 101 ILE A O 1
ATOM 767 N N . VAL A 1 102 ? 8.547 -8.094 -16.5 1 98.94 102 VAL A N 1
ATOM 768 C CA . VAL A 1 102 ? 7.844 -8.414 -15.273 1 98.94 102 VAL A CA 1
ATOM 769 C C . VAL A 1 102 ? 7.137 -9.758 -15.414 1 98.94 102 VAL A C 1
ATOM 771 O O . VAL A 1 102 ? 6.242 -9.914 -16.25 1 98.94 102 VAL A O 1
ATOM 774 N N . ILE A 1 103 ? 7.496 -10.734 -14.617 1 98.81 103 ILE A N 1
ATOM 775 C CA . ILE A 1 103 ? 6.875 -12.055 -14.609 1 98.81 103 ILE A CA 1
ATOM 776 C C . ILE A 1 103 ? 6.637 -12.5 -13.172 1 98.81 103 ILE A C 1
ATOM 778 O O . ILE A 1 103 ? 7.066 -11.836 -12.227 1 98.81 103 ILE A O 1
ATOM 782 N N . GLU A 1 104 ? 5.879 -13.594 -13 1 98.38 104 GLU A N 1
ATOM 783 C CA . GLU A 1 104 ? 5.605 -14.172 -11.68 1 98.38 104 GLU A CA 1
ATOM 784 C C . GLU A 1 104 ? 6.219 -15.562 -11.547 1 98.38 104 GLU A C 1
ATOM 786 O O . GLU A 1 104 ? 6.449 -16.25 -12.547 1 98.38 104 GLU A O 1
ATOM 791 N N . GLY A 1 105 ? 6.566 -15.93 -10.289 1 98.38 105 GLY A N 1
ATOM 792 C CA . GLY A 1 105 ? 7.121 -17.25 -10.055 1 98.38 105 GLY A CA 1
ATOM 793 C C . GLY A 1 105 ? 6.117 -18.375 -10.258 1 98.38 105 GLY A C 1
ATOM 794 O O . GLY A 1 105 ? 6.434 -19.391 -10.867 1 98.38 105 GLY A O 1
ATOM 795 N N . VAL A 1 106 ? 4.953 -18.219 -9.664 1 97.62 106 VAL A N 1
ATOM 796 C CA . VAL A 1 106 ? 3.791 -19.078 -9.867 1 97.62 106 VAL A CA 1
ATOM 797 C C . VAL A 1 106 ? 2.564 -18.219 -10.18 1 97.62 106 VAL A C 1
ATOM 799 O O . VAL A 1 106 ? 2.229 -17.312 -9.422 1 97.62 106 VAL A O 1
ATOM 802 N N . TYR A 1 107 ? 2.014 -18.453 -11.328 1 95.62 107 TYR A N 1
ATOM 803 C CA . TYR A 1 107 ? 0.768 -17.766 -11.656 1 95.62 107 TYR A CA 1
ATOM 804 C C . TYR A 1 107 ? -0.417 -18.422 -10.961 1 95.62 107 TYR A C 1
ATOM 806 O O . TYR A 1 107 ? -0.845 -19.516 -11.352 1 95.62 107 TYR A O 1
ATOM 814 N N . SER A 1 108 ? -0.994 -17.766 -10.047 1 89.44 108 SER A N 1
ATOM 815 C CA . SER A 1 108 ? -1.936 -18.328 -9.086 1 89.44 108 SER A CA 1
ATOM 816 C C . SER A 1 108 ? -3.252 -18.703 -9.766 1 89.44 108 SER A C 1
ATOM 818 O O . SER A 1 108 ? -4.023 -19.5 -9.234 1 89.44 108 SER A O 1
ATOM 820 N N . MET A 1 109 ? -3.572 -18.125 -10.891 1 88.56 109 MET A N 1
ATOM 821 C CA . MET A 1 109 ? -4.855 -18.391 -11.539 1 88.56 109 MET A CA 1
ATOM 822 C C . MET A 1 109 ? -4.773 -19.594 -12.453 1 88.56 109 MET A C 1
ATOM 824 O O . MET A 1 109 ? -5.801 -20.156 -12.844 1 88.56 109 MET A O 1
ATOM 828 N N . ASP A 1 110 ? -3.523 -20.078 -12.727 1 91.75 110 ASP A N 1
ATOM 829 C CA . ASP A 1 110 ? -3.365 -21.172 -13.68 1 91.75 110 ASP A CA 1
ATOM 830 C C . ASP A 1 110 ? -2.535 -22.297 -13.086 1 91.75 110 ASP A C 1
ATOM 832 O O . ASP A 1 110 ? -2.535 -23.422 -13.609 1 91.75 110 ASP A O 1
ATOM 836 N N . GLY A 1 111 ? -1.817 -21.984 -12.016 1 94.12 111 GLY A N 1
ATOM 837 C CA . GLY A 1 111 ? -0.991 -23 -11.391 1 94.12 111 GLY A CA 1
ATOM 838 C C . GLY A 1 111 ? 0.242 -23.359 -12.195 1 94.12 111 GLY A C 1
ATOM 839 O O . GLY A 1 111 ? 0.804 -24.438 -12.039 1 94.12 111 GLY A O 1
ATOM 840 N N . ASP A 1 112 ? 0.618 -22.516 -13.117 1 96.81 112 ASP A N 1
ATOM 841 C CA . ASP A 1 112 ? 1.801 -22.781 -13.93 1 96.81 112 ASP A CA 1
ATOM 842 C C . ASP A 1 112 ? 2.932 -21.812 -13.586 1 96.81 112 ASP A C 1
ATOM 844 O O . ASP A 1 112 ? 2.803 -21 -12.664 1 96.81 112 ASP A O 1
ATOM 848 N N . VAL A 1 113 ? 4.113 -22.031 -14.156 1 97.81 113 VAL A N 1
ATOM 849 C CA . VAL A 1 113 ? 5.312 -21.266 -13.852 1 97.81 113 VAL A CA 1
ATOM 850 C C . VAL A 1 113 ? 5.98 -20.797 -15.148 1 97.81 113 VAL A C 1
ATOM 852 O O . VAL A 1 113 ? 5.797 -21.422 -16.203 1 97.81 113 VAL A O 1
ATOM 855 N N . PRO A 1 114 ? 6.695 -19.719 -15.141 1 98.06 114 PRO A N 1
ATOM 856 C CA . PRO A 1 114 ? 7.406 -19.266 -16.344 1 98.06 114 PRO A CA 1
ATOM 857 C C . PRO A 1 114 ? 8.664 -20.078 -16.625 1 98.06 114 PRO A C 1
ATOM 859 O O . PRO A 1 114 ? 9.164 -20.781 -15.734 1 98.06 114 PRO A O 1
ATOM 862 N N . ASP A 1 115 ? 9.078 -20.078 -17.891 1 98.38 115 ASP A N 1
ATOM 863 C CA . ASP A 1 115 ? 10.422 -20.547 -18.219 1 98.38 115 ASP A CA 1
ATOM 864 C C . ASP A 1 115 ? 11.477 -19.531 -17.766 1 98.38 115 ASP A C 1
ATOM 866 O O . ASP A 1 115 ? 12 -18.766 -18.578 1 98.38 115 ASP A O 1
ATOM 870 N N . LEU A 1 116 ? 11.852 -19.578 -16.469 1 98.69 116 LEU A N 1
ATOM 871 C CA . LEU A 1 116 ? 12.711 -18.562 -15.875 1 98.69 116 LEU A CA 1
ATOM 872 C C . LEU A 1 116 ? 14.062 -18.516 -16.562 1 98.69 116 LEU A C 1
ATOM 874 O O . LEU A 1 116 ? 14.562 -17.438 -16.891 1 98.69 116 LEU A O 1
ATOM 878 N N 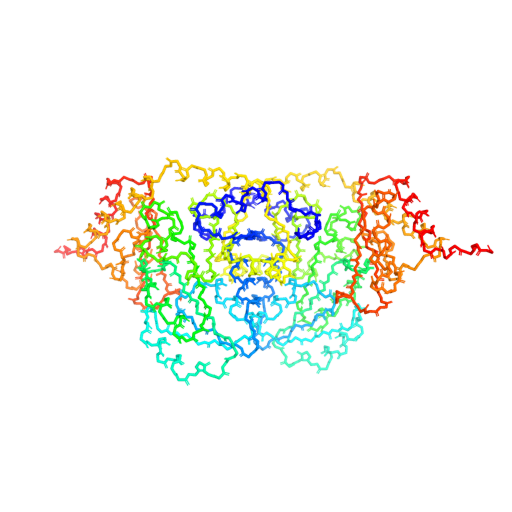. PRO A 1 117 ? 14.727 -19.688 -16.875 1 98.75 117 PRO A N 1
ATOM 879 C CA . PRO A 1 117 ? 16 -19.641 -17.594 1 98.75 117 PRO A CA 1
ATOM 880 C C . PRO A 1 117 ? 15.914 -18.891 -18.922 1 98.75 117 PRO A C 1
ATOM 882 O O . PRO A 1 117 ? 16.828 -18.125 -19.266 1 98.75 117 PRO A O 1
ATOM 885 N N . ALA A 1 118 ? 14.852 -19.109 -19.625 1 98.81 118 ALA A N 1
ATOM 886 C CA . ALA A 1 118 ? 14.68 -18.438 -20.906 1 98.81 118 ALA A CA 1
ATOM 887 C C . ALA A 1 118 ? 14.555 -16.922 -20.734 1 98.81 118 ALA A C 1
ATOM 889 O O . ALA A 1 118 ? 15.078 -16.141 -21.531 1 98.81 118 ALA A O 1
ATOM 890 N N . PHE A 1 119 ? 13.859 -16.484 -19.734 1 98.81 119 PHE A N 1
ATOM 891 C CA . PHE A 1 119 ? 13.703 -15.062 -19.484 1 98.81 119 PHE A CA 1
ATOM 892 C C . PHE A 1 119 ? 15.008 -14.438 -19 1 98.81 119 PHE A C 1
ATOM 894 O O . PHE A 1 119 ? 15.305 -13.281 -19.312 1 98.81 119 PHE A O 1
ATOM 901 N N . VAL A 1 120 ? 15.789 -15.195 -18.219 1 98.81 120 VAL A N 1
ATOM 902 C CA . VAL A 1 120 ? 17.109 -14.727 -17.812 1 98.81 120 VAL A CA 1
ATOM 903 C C . VAL A 1 120 ? 17.969 -14.516 -19.062 1 98.81 120 VAL A C 1
ATOM 905 O O . VAL A 1 120 ? 18.703 -13.523 -19.141 1 98.81 120 VAL A O 1
ATOM 908 N N . ARG A 1 121 ? 17.891 -15.477 -19.984 1 98.69 121 ARG A N 1
ATOM 909 C CA . ARG A 1 121 ? 18.609 -15.328 -21.234 1 98.69 121 ARG A CA 1
ATOM 910 C C . ARG A 1 121 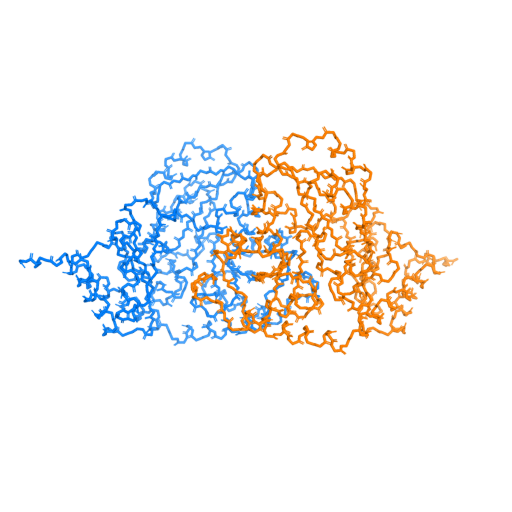? 18.203 -14.047 -21.953 1 98.69 121 ARG A C 1
ATOM 912 O O . ARG A 1 121 ? 19.062 -13.289 -22.422 1 98.69 121 ARG A O 1
ATOM 919 N N . LEU A 1 122 ? 16.906 -13.789 -22.062 1 98.69 122 LEU A N 1
ATOM 920 C CA . LEU A 1 122 ? 16.406 -12.586 -22.719 1 98.69 122 LEU A CA 1
ATOM 921 C C . LEU A 1 122 ? 16.969 -11.336 -22.031 1 98.69 122 LEU A C 1
ATOM 923 O O . LEU A 1 122 ? 17.391 -10.398 -22.703 1 98.69 122 LEU A O 1
ATOM 927 N N . LYS A 1 123 ? 16.891 -11.336 -20.688 1 98.44 123 LYS A N 1
ATOM 928 C CA . LYS A 1 123 ? 17.375 -10.203 -19.906 1 98.44 123 LYS A CA 1
ATOM 929 C C . LYS A 1 123 ? 18.828 -9.883 -20.234 1 98.44 123 LYS A C 1
ATOM 931 O O . LYS A 1 123 ? 19.188 -8.719 -20.422 1 98.44 123 LYS A O 1
ATOM 936 N N . LYS A 1 124 ? 19.656 -10.867 -20.312 1 98.44 124 LYS A N 1
ATOM 937 C CA . LYS A 1 124 ? 21.078 -10.695 -20.562 1 98.44 124 LYS A CA 1
ATOM 938 C C . LYS A 1 124 ? 21.328 -10.25 -22 1 98.44 124 LYS A C 1
ATOM 940 O O . LYS A 1 124 ? 22.094 -9.32 -22.25 1 98.44 124 LYS A O 1
ATOM 945 N N . GLU A 1 125 ? 20.703 -10.891 -22.922 1 98.5 125 GLU A N 1
ATOM 946 C CA . GLU A 1 125 ? 20.906 -10.625 -24.344 1 98.5 125 GLU A CA 1
ATOM 947 C C . GLU A 1 125 ? 20.484 -9.211 -24.719 1 98.5 125 GLU A C 1
ATOM 949 O O . GLU A 1 125 ? 21.141 -8.547 -25.516 1 98.5 125 GLU A O 1
ATOM 954 N N . TYR A 1 126 ? 19.406 -8.742 -24.125 1 98.56 126 TYR A N 1
ATOM 955 C CA . TYR A 1 126 ? 18.828 -7.465 -24.547 1 98.56 126 TYR A CA 1
ATOM 956 C C . TYR A 1 126 ? 19.031 -6.402 -23.469 1 98.56 126 TYR A C 1
ATOM 958 O O . TYR A 1 126 ? 18.438 -5.32 -23.547 1 98.56 126 TYR A O 1
ATOM 966 N N . LYS A 1 127 ? 19.766 -6.746 -22.391 1 98.25 127 LYS A N 1
ATOM 967 C CA . LYS A 1 127 ? 20.141 -5.812 -21.328 1 98.25 127 LYS A CA 1
ATOM 968 C C . LYS A 1 127 ? 18.891 -5.203 -20.688 1 98.25 127 LYS A C 1
ATOM 970 O O . LYS A 1 127 ? 18.781 -3.98 -20.578 1 98.25 127 LYS A O 1
ATOM 975 N N . CYS A 1 128 ? 18.031 -6.023 -20.234 1 98.69 128 CYS A N 1
ATOM 976 C CA . CYS A 1 128 ? 16.812 -5.637 -19.547 1 98.69 128 CYS A CA 1
ATOM 977 C C . CYS A 1 128 ? 16.953 -5.832 -18.031 1 98.69 128 CYS A C 1
ATOM 979 O O . CYS A 1 128 ? 17.922 -6.418 -17.562 1 98.69 128 CYS A O 1
ATOM 981 N N . ILE A 1 129 ? 16.078 -5.238 -17.281 1 98.75 129 ILE A N 1
ATOM 982 C CA . ILE A 1 129 ? 15.867 -5.516 -15.867 1 98.75 129 ILE A CA 1
ATOM 983 C C . ILE A 1 129 ? 14.805 -6.594 -15.695 1 98.75 129 ILE A C 1
ATOM 985 O O . ILE A 1 129 ? 13.75 -6.535 -16.328 1 98.75 129 ILE A O 1
ATOM 989 N N . LEU A 1 130 ? 15.078 -7.605 -14.93 1 98.88 130 LEU A N 1
ATOM 990 C CA . LEU A 1 130 ? 14.125 -8.695 -14.734 1 98.88 130 LEU A CA 1
ATOM 991 C C . LEU A 1 130 ? 13.508 -8.625 -13.344 1 98.88 130 LEU A C 1
ATOM 993 O O . LEU A 1 130 ? 14.219 -8.672 -12.336 1 98.88 130 LEU A O 1
ATOM 997 N N . PHE A 1 131 ? 12.203 -8.438 -13.32 1 98.94 131 PHE A N 1
ATOM 998 C CA . PHE A 1 131 ? 11.375 -8.391 -12.117 1 98.94 131 PHE A CA 1
ATOM 999 C C . PHE A 1 131 ? 10.594 -9.688 -11.953 1 98.94 131 PHE A C 1
ATOM 1001 O O . PHE A 1 131 ? 9.781 -10.039 -12.812 1 98.94 131 PHE A O 1
ATOM 1008 N N . LEU A 1 132 ? 10.828 -10.383 -10.852 1 98.88 132 LEU A N 1
ATOM 1009 C CA . LEU A 1 132 ? 10.18 -11.656 -10.562 1 98.88 132 LEU A CA 1
ATOM 1010 C C . LEU A 1 132 ? 9.328 -11.562 -9.297 1 98.88 132 LEU A C 1
ATOM 1012 O O . LEU A 1 132 ? 9.867 -11.406 -8.195 1 98.88 132 LEU A O 1
ATOM 1016 N N . ASP A 1 133 ? 8.023 -11.609 -9.453 1 98.75 133 ASP A N 1
ATOM 1017 C CA . ASP A 1 133 ? 7.105 -11.68 -8.32 1 98.75 133 ASP A CA 1
ATOM 1018 C C . ASP A 1 133 ? 7.035 -13.094 -7.75 1 98.75 133 ASP A C 1
ATOM 1020 O O . ASP A 1 133 ? 6.391 -13.969 -8.328 1 98.75 133 ASP A O 1
ATOM 1024 N N . GLU A 1 134 ? 7.59 -13.297 -6.59 1 98.44 134 GLU A N 1
ATOM 1025 C CA . GLU A 1 134 ? 7.688 -14.617 -5.973 1 98.44 134 GLU A CA 1
ATOM 1026 C C . GLU A 1 134 ? 6.66 -14.773 -4.855 1 98.44 134 GLU A C 1
ATOM 1028 O O . GLU A 1 134 ? 6.871 -15.547 -3.916 1 98.44 134 GLU A O 1
ATOM 1033 N N . ALA A 1 135 ? 5.578 -14.055 -4.898 1 97.38 135 ALA A N 1
ATOM 1034 C CA . ALA A 1 135 ? 4.57 -14.07 -3.842 1 97.38 135 ALA A CA 1
ATOM 1035 C C . ALA A 1 135 ? 4.098 -15.484 -3.555 1 97.38 135 ALA A C 1
ATOM 1037 O O . ALA A 1 135 ? 3.854 -15.844 -2.398 1 97.38 135 ALA A O 1
ATOM 1038 N N . HIS A 1 136 ? 3.973 -16.297 -4.57 1 96.88 136 HIS A N 1
ATOM 1039 C CA . HIS A 1 136 ? 3.455 -17.641 -4.398 1 96.88 136 HIS A CA 1
ATOM 1040 C C . HIS A 1 136 ? 4.586 -18.672 -4.371 1 96.88 136 HIS A C 1
ATOM 1042 O O . HIS A 1 136 ? 4.422 -19.766 -3.834 1 96.88 136 HIS A O 1
ATOM 1048 N N . SER A 1 137 ? 5.734 -18.344 -4.93 1 97.81 137 SER A N 1
ATOM 1049 C CA . SER A 1 137 ? 6.781 -19.344 -5.09 1 97.81 137 SER A CA 1
ATOM 1050 C C . SER A 1 137 ? 7.711 -19.375 -3.881 1 97.81 137 SER A C 1
ATOM 1052 O O . SER A 1 13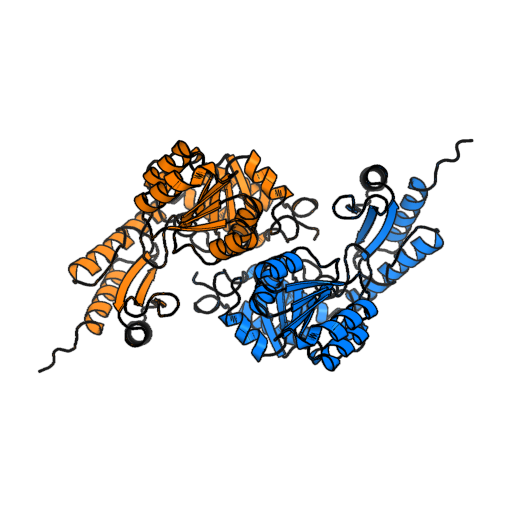7 ? 8.32 -20.406 -3.58 1 97.81 137 SER A O 1
ATOM 1054 N N . PHE A 1 138 ? 7.906 -18.234 -3.172 1 97.5 138 PHE A N 1
ATOM 1055 C CA . PHE A 1 138 ? 8.672 -18.25 -1.933 1 97.5 138 PHE A CA 1
ATOM 1056 C C . PHE A 1 138 ? 7.977 -19.094 -0.877 1 97.5 138 PHE A C 1
ATOM 1058 O O . PHE A 1 138 ? 6.789 -18.922 -0.61 1 97.5 138 PHE A O 1
ATOM 1065 N N . GLY A 1 139 ? 8.719 -20.016 -0.326 1 96.25 139 GLY A N 1
ATOM 1066 C CA . GLY A 1 139 ? 8.18 -20.906 0.699 1 96.25 139 GLY A CA 1
ATOM 1067 C C . GLY A 1 139 ? 7.52 -22.141 0.133 1 96.25 139 GLY A C 1
ATOM 1068 O O . GLY A 1 139 ? 7.227 -23.094 0.868 1 96.25 139 GLY A O 1
ATOM 1069 N N . THR A 1 140 ? 7.309 -22.188 -1.236 1 97 140 THR A N 1
ATOM 1070 C CA . THR A 1 140 ? 6.508 -23.281 -1.764 1 97 140 THR A CA 1
ATOM 1071 C C . THR A 1 140 ? 7.258 -24.016 -2.871 1 97 140 THR A C 1
ATOM 1073 O O . THR A 1 140 ? 7.031 -25.203 -3.098 1 97 140 THR A O 1
ATOM 1076 N N . MET A 1 141 ? 8.094 -23.359 -3.619 1 97.19 141 MET A N 1
ATOM 1077 C CA . MET A 1 141 ? 8.781 -23.953 -4.77 1 97.19 141 MET A CA 1
ATOM 1078 C C . MET A 1 141 ? 10.273 -24.078 -4.504 1 97.19 141 MET A C 1
ATOM 1080 O O . MET A 1 141 ? 10.844 -23.312 -3.725 1 97.19 141 MET A O 1
ATOM 1084 N N . GLY A 1 142 ? 10.945 -24.969 -5.238 1 96.75 142 GLY A N 1
ATOM 1085 C CA . GLY A 1 142 ? 12.367 -25.219 -5.027 1 96.75 142 GLY A CA 1
ATOM 1086 C C . GLY A 1 142 ? 12.625 -26.359 -4.055 1 96.75 142 GLY A C 1
ATOM 1087 O O . GLY A 1 142 ? 11.758 -26.703 -3.25 1 96.75 142 GLY A O 1
ATOM 1088 N N . LYS A 1 143 ? 13.781 -26.891 -4.016 1 95.25 143 LYS A N 1
ATOM 1089 C CA . LYS A 1 143 ? 14.133 -28.047 -3.213 1 95.25 143 LYS A CA 1
ATOM 1090 C C . LYS A 1 143 ? 13.891 -27.797 -1.729 1 95.25 143 LYS A C 1
ATOM 1092 O O . LYS A 1 143 ? 13.523 -28.703 -0.985 1 95.25 143 LYS A O 1
ATOM 1097 N N . THR A 1 144 ? 14.086 -26.562 -1.358 1 94.62 144 THR A N 1
ATOM 1098 C CA . THR A 1 144 ? 13.906 -26.234 0.052 1 94.62 144 THR A CA 1
ATOM 1099 C C . THR A 1 144 ? 12.961 -25.047 0.217 1 94.62 144 THR A C 1
ATOM 1101 O O . THR A 1 144 ? 12.984 -24.375 1.244 1 94.62 144 THR A O 1
ATOM 1104 N N . GLY A 1 145 ? 12.18 -24.734 -0.8 1 96 145 GLY A N 1
ATOM 1105 C CA . GLY A 1 145 ? 11.148 -23.719 -0.691 1 96 145 GLY A CA 1
ATOM 1106 C C . GLY A 1 145 ? 11.68 -22.312 -0.878 1 96 145 GLY A C 1
ATOM 1107 O O . GLY A 1 145 ? 11.07 -21.344 -0.417 1 96 145 GLY A O 1
ATOM 1108 N N . LYS A 1 146 ? 12.812 -22.141 -1.515 1 97.38 146 LYS A N 1
ATOM 1109 C CA . LYS A 1 146 ? 13.453 -20.828 -1.579 1 97.38 146 LYS A CA 1
ATOM 1110 C C . LYS A 1 146 ? 13.07 -20.094 -2.859 1 97.38 146 LYS A C 1
ATOM 1112 O O . LYS A 1 146 ? 13.578 -19 -3.129 1 97.38 146 LYS A O 1
ATOM 1117 N N . GLY A 1 147 ? 12.211 -20.734 -3.723 1 97.69 147 GLY A N 1
ATOM 1118 C CA . GLY A 1 147 ? 11.656 -20 -4.852 1 97.69 147 GLY A CA 1
ATOM 1119 C C . GLY A 1 147 ? 12.141 -20.531 -6.191 1 97.69 147 GLY A C 1
ATOM 1120 O O . GLY A 1 147 ? 12.633 -21.656 -6.285 1 97.69 147 GLY A O 1
ATOM 1121 N N . MET A 1 148 ? 11.953 -19.734 -7.172 1 98.44 148 MET A N 1
ATOM 1122 C CA . MET A 1 148 ? 12.102 -20.172 -8.555 1 98.44 148 MET A CA 1
ATOM 1123 C C . MET A 1 148 ? 13.57 -20.266 -8.945 1 98.44 148 MET A C 1
ATOM 1125 O O . MET A 1 148 ? 13.945 -21.094 -9.781 1 98.44 148 MET A O 1
ATOM 1129 N N . CYS A 1 149 ? 14.383 -19.406 -8.352 1 98.5 149 CYS A N 1
ATOM 1130 C CA . CYS A 1 149 ? 15.812 -19.531 -8.625 1 98.5 149 CYS A CA 1
ATOM 1131 C C . CYS A 1 149 ? 16.328 -20.906 -8.211 1 98.5 149 CYS A C 1
ATOM 1133 O O . CYS A 1 149 ? 17.078 -21.531 -8.953 1 98.5 149 CYS A O 1
ATOM 1135 N N . GLU A 1 150 ? 15.922 -21.328 -7.047 1 97.81 150 GLU A N 1
ATOM 1136 C CA . GLU A 1 150 ? 16.281 -22.672 -6.59 1 97.81 150 GLU A CA 1
ATOM 1137 C C . GLU A 1 150 ? 15.633 -23.75 -7.449 1 97.81 150 GLU A C 1
ATOM 1139 O O . GLU A 1 150 ? 16.266 -24.75 -7.785 1 97.81 150 GLU A O 1
ATOM 1144 N N . TYR A 1 151 ? 14.43 -23.562 -7.816 1 97.56 151 TYR A N 1
ATOM 1145 C CA . TYR A 1 151 ? 13.664 -24.516 -8.609 1 97.56 151 TYR A CA 1
ATOM 1146 C C . TYR A 1 151 ? 14.344 -24.797 -9.945 1 97.56 151 TYR A C 1
ATOM 1148 O O . TYR A 1 151 ? 14.414 -25.938 -10.383 1 97.56 151 TYR A O 1
ATOM 1156 N N . PHE A 1 152 ? 14.875 -23.766 -10.578 1 98.38 152 PHE A N 1
ATOM 1157 C CA . PHE A 1 152 ? 15.438 -23.891 -11.914 1 98.38 152 PHE A CA 1
ATOM 1158 C C . PHE A 1 152 ? 16.969 -23.938 -11.859 1 98.38 152 PHE A C 1
ATOM 1160 O O . PHE A 1 152 ? 17.625 -24 -12.898 1 98.38 152 PHE A O 1
ATOM 1167 N N . ASP A 1 153 ? 17.484 -23.844 -10.664 1 97.75 153 ASP A N 1
ATOM 1168 C CA . ASP A 1 153 ? 18.938 -23.781 -10.484 1 97.75 153 ASP A CA 1
ATOM 1169 C C . ASP A 1 153 ? 19.531 -22.594 -11.227 1 97.75 153 ASP A C 1
ATOM 1171 O O . ASP A 1 153 ? 20.469 -22.75 -12.016 1 97.75 153 ASP A O 1
ATOM 1175 N N . VAL A 1 154 ? 18.906 -21.469 -11.109 1 98.25 154 VAL A N 1
ATOM 1176 C CA . VAL A 1 154 ? 19.344 -20.172 -11.633 1 98.25 154 VAL A CA 1
ATOM 1177 C C . VAL A 1 154 ? 19.953 -19.344 -10.5 1 98.25 154 VAL A C 1
ATOM 1179 O O . VAL A 1 154 ? 19.391 -19.266 -9.406 1 98.25 154 VAL A O 1
ATOM 1182 N N . PRO A 1 155 ? 21.156 -18.781 -10.727 1 98.19 155 PRO A N 1
ATOM 1183 C CA . PRO A 1 155 ? 21.703 -17.891 -9.695 1 98.19 155 PRO A CA 1
ATOM 1184 C C . PRO A 1 155 ? 20.766 -16.734 -9.344 1 98.19 155 PRO A C 1
ATOM 1186 O O . PRO A 1 155 ? 20.203 -16.109 -10.242 1 98.19 155 PRO A O 1
ATOM 1189 N N . THR A 1 156 ? 20.641 -16.469 -8.023 1 98.12 156 THR A N 1
ATOM 1190 C CA . THR A 1 156 ? 19.766 -15.391 -7.59 1 98.12 156 THR A CA 1
ATOM 1191 C C . THR A 1 156 ? 20.219 -14.047 -8.133 1 98.12 156 THR A C 1
ATOM 1193 O O . THR A 1 156 ? 19.422 -13.141 -8.344 1 98.12 156 THR A O 1
ATOM 1196 N N . THR A 1 157 ? 21.5 -13.891 -8.461 1 97.44 157 THR A N 1
ATOM 1197 C CA . THR A 1 157 ? 22.078 -12.648 -8.961 1 97.44 157 THR A CA 1
ATOM 1198 C C . THR A 1 157 ? 21.641 -12.383 -10.398 1 97.44 157 THR A C 1
ATOM 1200 O O . THR A 1 157 ? 21.812 -11.281 -10.914 1 97.44 157 THR A O 1
ATOM 1203 N N . ASP A 1 158 ? 21.047 -13.414 -11.008 1 98.31 158 ASP A N 1
ATOM 1204 C CA . ASP A 1 158 ? 20.578 -13.242 -12.383 1 98.31 158 ASP A CA 1
ATOM 1205 C C . ASP A 1 158 ? 19.203 -12.586 -12.414 1 98.31 158 ASP A C 1
ATOM 1207 O O . ASP A 1 158 ? 18.719 -12.219 -13.484 1 98.31 158 ASP A O 1
ATOM 1211 N N . ILE A 1 159 ? 18.594 -12.414 -11.312 1 98.69 159 ILE A N 1
ATOM 1212 C CA . ILE A 1 159 ? 17.312 -11.711 -11.203 1 98.69 159 ILE A CA 1
ATOM 1213 C C . ILE A 1 159 ? 17.516 -10.367 -10.508 1 98.69 159 ILE A C 1
ATOM 1215 O O . ILE A 1 159 ? 18.047 -10.312 -9.391 1 98.69 159 ILE A O 1
ATOM 1219 N N . ASP A 1 160 ? 17.125 -9.32 -11.109 1 98.69 160 ASP A N 1
ATOM 1220 C CA . ASP A 1 160 ? 17.422 -7.98 -10.602 1 98.69 160 ASP A CA 1
ATOM 1221 C C . ASP A 1 160 ? 16.531 -7.629 -9.414 1 98.69 160 ASP A C 1
ATOM 1223 O O . ASP A 1 160 ? 16.984 -7.004 -8.453 1 98.69 160 ASP A O 1
ATOM 1227 N N . VAL A 1 161 ? 15.25 -7.996 -9.523 1 98.81 161 VAL A N 1
ATOM 1228 C CA . VAL A 1 161 ? 14.281 -7.703 -8.477 1 98.81 161 VAL A CA 1
ATOM 1229 C C . VAL A 1 161 ? 13.469 -8.953 -8.164 1 98.81 161 VAL A C 1
ATOM 1231 O O . VAL A 1 161 ? 12.789 -9.492 -9.039 1 98.81 161 VAL A O 1
ATOM 1234 N N . ARG A 1 162 ? 13.555 -9.414 -6.969 1 98.81 162 ARG A N 1
ATOM 1235 C CA . ARG A 1 162 ? 12.672 -10.477 -6.488 1 98.81 162 ARG A CA 1
ATOM 1236 C C . ARG A 1 162 ? 11.734 -9.961 -5.406 1 98.81 162 ARG A C 1
ATOM 1238 O O . ARG A 1 162 ? 12.18 -9.438 -4.383 1 98.81 162 ARG A O 1
ATOM 1245 N N . MET A 1 163 ? 10.508 -10.094 -5.66 1 98.75 163 MET A N 1
ATOM 1246 C CA . MET A 1 163 ? 9.5 -9.602 -4.727 1 98.75 163 MET A CA 1
ATOM 1247 C C . MET A 1 163 ? 8.891 -10.758 -3.934 1 98.75 163 MET A C 1
ATOM 1249 O O . MET A 1 163 ? 8.609 -11.82 -4.492 1 98.75 163 MET A O 1
ATOM 1253 N N . GLY A 1 164 ? 8.672 -10.547 -2.658 1 98 164 GLY A N 1
ATOM 1254 C CA . GLY A 1 164 ? 7.945 -11.5 -1.832 1 98 164 GLY A CA 1
ATOM 1255 C C . GLY A 1 164 ? 6.902 -10.844 -0.942 1 98 164 GLY A C 1
ATOM 1256 O O . GLY A 1 164 ? 6.941 -9.633 -0.719 1 98 164 GLY A O 1
ATOM 1257 N N . THR A 1 165 ? 5.953 -11.664 -0.524 1 95.94 165 THR A N 1
ATOM 1258 C CA . THR A 1 165 ? 4.953 -11.227 0.44 1 95.94 165 THR A CA 1
ATOM 1259 C C . THR A 1 165 ? 5.059 -12.023 1.733 1 95.94 165 THR A C 1
ATOM 1261 O O . THR A 1 165 ? 5.566 -13.148 1.733 1 95.94 165 THR A O 1
ATOM 1264 N N . MET A 1 166 ? 4.664 -11.43 2.799 1 95.19 166 MET A N 1
ATOM 1265 C CA . MET A 1 166 ? 4.695 -12.102 4.09 1 95.19 166 MET A CA 1
ATOM 1266 C C . MET A 1 166 ? 3.322 -12.656 4.453 1 95.19 166 MET A C 1
ATOM 1268 O O . MET A 1 166 ? 3.166 -13.328 5.473 1 95.19 166 MET A O 1
ATOM 1272 N N . SER A 1 167 ? 2.371 -12.484 3.592 1 90.81 167 SER A N 1
ATOM 1273 C CA . SER A 1 167 ? 0.991 -12.812 3.938 1 90.81 167 SER A CA 1
ATOM 1274 C C . SER A 1 167 ? 0.615 -14.211 3.459 1 90.81 167 SER A C 1
ATOM 1276 O O . SER A 1 167 ? -0.514 -14.656 3.664 1 90.81 167 SER A O 1
ATOM 1278 N N . LYS A 1 168 ? 1.468 -14.914 2.83 1 91.56 168 LYS A N 1
ATOM 1279 C CA . LYS A 1 168 ? 1.228 -16.266 2.332 1 91.56 168 LYS A CA 1
ATOM 1280 C C . LYS A 1 168 ? 2.076 -17.281 3.082 1 91.56 168 LYS A C 1
ATOM 1282 O O . LYS A 1 168 ? 1.848 -17.531 4.266 1 91.56 168 LYS A O 1
ATOM 1287 N N . ALA A 1 169 ? 3.18 -17.656 2.559 1 89.12 169 ALA A N 1
ATOM 1288 C CA . ALA A 1 169 ? 3.977 -18.719 3.16 1 89.12 169 ALA A CA 1
ATOM 1289 C C . ALA A 1 169 ? 4.555 -18.281 4.504 1 89.12 169 ALA A C 1
ATOM 1291 O O . ALA A 1 169 ? 4.801 -19.109 5.383 1 89.12 169 ALA A O 1
ATOM 1292 N N . LEU A 1 170 ? 4.699 -17 4.742 1 91.69 170 LEU A N 1
ATOM 1293 C CA . LEU A 1 170 ? 5.344 -16.516 5.957 1 91.69 170 LEU A CA 1
ATOM 1294 C C . LEU A 1 170 ? 4.32 -16.281 7.062 1 91.69 170 LEU A C 1
ATOM 1296 O O . LEU A 1 170 ? 4.684 -16.031 8.211 1 91.69 170 LEU A O 1
ATOM 1300 N N . GLY A 1 171 ? 3.041 -16.266 6.77 1 90.12 171 GLY A N 1
ATOM 1301 C CA . GLY A 1 171 ? 1.984 -16.219 7.766 1 90.12 171 GLY A CA 1
ATOM 1302 C C . GLY A 1 171 ? 1.935 -14.914 8.531 1 90.12 171 GLY A C 1
ATOM 1303 O O . GLY A 1 171 ? 1.667 -14.898 9.734 1 90.12 171 GLY A O 1
ATOM 1304 N N . SER A 1 172 ? 2.273 -13.883 7.941 1 93.12 172 SER A N 1
ATOM 1305 C CA . SER A 1 172 ? 2.266 -12.539 8.508 1 93.12 172 SER A CA 1
ATOM 1306 C C . SER A 1 172 ? 1.674 -11.531 7.531 1 93.12 172 SER A C 1
ATOM 1308 O O . SER A 1 172 ? 0.862 -11.891 6.672 1 93.12 172 SER A O 1
ATOM 1310 N N . VAL A 1 173 ? 1.965 -10.289 7.742 1 92.31 173 VAL A N 1
ATOM 1311 C CA . VAL A 1 173 ? 1.553 -9.211 6.848 1 92.31 173 VAL A CA 1
ATOM 1312 C C . VAL A 1 173 ? 2.76 -8.344 6.488 1 92.31 173 VAL A C 1
ATOM 1314 O O . VAL A 1 173 ? 3.574 -8.016 7.352 1 92.31 173 VAL A O 1
ATOM 1317 N N . GLY A 1 174 ? 2.871 -8.055 5.203 1 94.06 174 GLY A N 1
ATOM 1318 C CA . GLY A 1 174 ? 3.996 -7.273 4.719 1 94.06 174 GLY A CA 1
ATOM 1319 C C . GLY A 1 174 ? 4.48 -7.711 3.35 1 94.06 174 GLY A C 1
ATOM 1320 O O . GLY A 1 174 ? 3.973 -8.688 2.787 1 94.06 174 GLY A O 1
ATOM 1321 N N . GLY A 1 175 ? 5.328 -6.965 2.787 1 96.38 175 GLY A N 1
ATOM 1322 C CA . GLY A 1 175 ? 6.02 -7.277 1.548 1 96.38 175 GLY A CA 1
ATOM 1323 C C . GLY A 1 175 ? 7.5 -6.949 1.591 1 96.38 175 GLY A C 1
ATOM 1324 O O . GLY A 1 175 ? 7.961 -6.258 2.502 1 96.38 175 GLY A O 1
ATOM 1325 N N . PHE A 1 176 ? 8.234 -7.516 0.668 1 98.06 176 PHE A N 1
ATOM 1326 C CA . PHE A 1 176 ? 9.664 -7.211 0.637 1 98.06 176 PHE A CA 1
ATOM 1327 C C . PHE A 1 176 ? 10.211 -7.344 -0.778 1 98.06 176 PHE A C 1
ATOM 1329 O O . PHE A 1 176 ? 9.609 -8.008 -1.625 1 98.06 176 PHE A O 1
ATOM 1336 N N . ILE A 1 177 ? 11.289 -6.656 -0.994 1 98.75 177 ILE A N 1
ATOM 1337 C CA . ILE A 1 177 ? 12.047 -6.723 -2.238 1 98.75 177 ILE A CA 1
ATOM 1338 C C . ILE A 1 177 ? 13.477 -7.176 -1.945 1 98.75 177 ILE A C 1
ATOM 1340 O O . ILE A 1 177 ? 14.102 -6.703 -0.993 1 98.75 177 ILE A O 1
ATOM 1344 N N . LEU A 1 178 ? 13.922 -8.125 -2.674 1 98.75 178 LEU A N 1
ATOM 1345 C CA . LEU A 1 178 ? 15.312 -8.586 -2.652 1 98.75 178 LEU A CA 1
ATOM 1346 C C . LEU A 1 178 ? 16.047 -8.156 -3.916 1 98.75 178 LEU A C 1
ATOM 1348 O O . LEU A 1 178 ? 15.477 -8.188 -5.012 1 98.75 178 LEU A O 1
ATOM 1352 N N . GLY A 1 179 ? 17.328 -7.719 -3.818 1 98.12 179 GLY A N 1
ATOM 1353 C CA . GLY A 1 179 ? 18.156 -7.34 -4.957 1 98.12 179 GLY A CA 1
ATOM 1354 C C . GLY A 1 179 ? 19.531 -6.863 -4.562 1 98.12 179 GLY A C 1
ATOM 1355 O O . GLY A 1 179 ? 20.062 -7.254 -3.516 1 98.12 179 GLY A O 1
ATOM 1356 N N . SER A 1 180 ? 20.141 -6.156 -5.43 1 98.19 180 SER A N 1
ATOM 1357 C CA . SER A 1 180 ? 21.469 -5.609 -5.16 1 98.19 180 SER A CA 1
ATOM 1358 C C . SER A 1 180 ? 21.391 -4.48 -4.133 1 98.19 180 SER A C 1
ATOM 1360 O O . SER A 1 180 ? 20.344 -3.867 -3.945 1 98.19 180 SER A O 1
ATOM 1362 N N . GLN A 1 181 ? 22.469 -4.234 -3.5 1 97.56 181 GLN A N 1
ATOM 1363 C CA . GLN A 1 181 ? 22.578 -3.139 -2.541 1 97.56 181 GLN A CA 1
ATOM 1364 C C . GLN A 1 181 ? 22.234 -1.802 -3.193 1 97.56 181 GLN A C 1
ATOM 1366 O O . GLN A 1 181 ? 21.531 -0.98 -2.604 1 97.56 181 GLN A O 1
ATOM 1371 N N . THR A 1 182 ? 22.703 -1.623 -4.348 1 97.25 182 THR A N 1
ATOM 1372 C CA . THR A 1 182 ? 22.5 -0.37 -5.066 1 97.25 182 THR A CA 1
ATOM 1373 C C . THR A 1 182 ? 21.016 -0.157 -5.348 1 97.25 182 THR A C 1
ATOM 1375 O O . THR A 1 182 ? 20.484 0.935 -5.129 1 97.25 182 THR A O 1
ATOM 1378 N N . MET A 1 183 ? 20.359 -1.131 -5.816 1 96.38 183 MET A N 1
ATOM 1379 C CA . MET A 1 183 ? 18.938 -1.035 -6.141 1 96.38 183 MET A CA 1
ATOM 1380 C C . MET A 1 183 ? 18.109 -0.808 -4.887 1 96.38 183 MET A C 1
ATOM 1382 O O . MET A 1 183 ? 17.203 0.041 -4.871 1 96.38 183 MET A O 1
ATOM 1386 N N . VAL A 1 184 ? 18.375 -1.544 -3.814 1 97.25 184 VAL A N 1
ATOM 1387 C CA . VAL A 1 184 ? 17.625 -1.437 -2.564 1 97.25 184 VAL A CA 1
ATOM 1388 C C . VAL A 1 184 ? 17.844 -0.053 -1.954 1 97.25 184 VAL A C 1
ATOM 1390 O O . VAL A 1 184 ? 16.906 0.553 -1.435 1 97.25 184 VAL A O 1
ATOM 1393 N N . GLN A 1 185 ? 19.047 0.436 -2.037 1 94.75 185 GLN A N 1
ATOM 1394 C CA . GLN A 1 185 ? 19.312 1.783 -1.546 1 94.75 185 GLN A CA 1
ATOM 1395 C C . GLN A 1 185 ? 18.516 2.824 -2.332 1 94.75 185 GLN A C 1
ATOM 1397 O O . GLN A 1 185 ? 17.984 3.768 -1.751 1 94.75 185 GLN A O 1
ATOM 1402 N N . TYR A 1 186 ? 18.516 2.646 -3.594 1 95.38 186 TYR A N 1
ATOM 1403 C CA . TYR A 1 186 ? 17.734 3.543 -4.438 1 95.38 186 TYR A CA 1
ATOM 1404 C C . TYR A 1 186 ? 16.266 3.527 -4.035 1 95.38 186 TYR A C 1
ATOM 1406 O O . TYR A 1 186 ? 15.617 4.578 -3.951 1 95.38 186 TYR A O 1
ATOM 1414 N N . LEU A 1 187 ? 15.695 2.34 -3.824 1 95.38 187 LEU A N 1
ATOM 1415 C CA . LEU A 1 187 ? 14.289 2.209 -3.43 1 95.38 187 LEU A CA 1
ATOM 1416 C C . LEU A 1 187 ? 14.047 2.875 -2.08 1 95.38 187 LEU A C 1
ATOM 1418 O O . LEU A 1 187 ? 13.016 3.527 -1.886 1 95.38 187 LEU A O 1
ATOM 1422 N N . LYS A 1 188 ? 14.953 2.727 -1.125 1 92.06 188 LYS A N 1
ATOM 1423 C CA . LYS A 1 188 ? 14.797 3.287 0.214 1 92.06 188 LYS A CA 1
ATOM 1424 C C . LYS A 1 188 ? 14.75 4.812 0.17 1 92.06 188 LYS A C 1
ATOM 1426 O O . LYS A 1 188 ? 14.172 5.445 1.051 1 92.06 188 LYS A O 1
ATOM 1431 N N . TYR A 1 189 ? 15.25 5.387 -0.949 1 89.5 189 TYR A N 1
ATOM 1432 C CA . TYR A 1 189 ? 15.297 6.84 -1.052 1 89.5 189 TYR A CA 1
ATOM 1433 C C . TYR A 1 189 ? 14.172 7.359 -1.948 1 89.5 189 TYR A C 1
ATOM 1435 O O . TYR A 1 189 ? 13.828 8.539 -1.898 1 89.5 189 TYR A O 1
ATOM 1443 N N . SER A 1 190 ? 13.578 6.414 -2.688 1 90.69 190 SER A N 1
ATOM 1444 C CA . SER A 1 190 ? 12.773 6.973 -3.762 1 90.69 190 SER A CA 1
ATOM 1445 C C . SER A 1 190 ? 11.391 6.332 -3.805 1 90.69 190 SER A C 1
ATOM 1447 O O . SER A 1 190 ? 10.453 6.898 -4.375 1 90.69 190 SER A O 1
ATOM 1449 N N . SER A 1 191 ? 11.266 5.18 -3.316 1 91.19 191 SER A N 1
ATOM 1450 C CA . SER A 1 191 ? 10.008 4.453 -3.436 1 91.19 191 SER A CA 1
ATOM 1451 C C . SER A 1 191 ? 8.922 5.078 -2.568 1 91.19 191 SER A C 1
ATOM 1453 O O . SER A 1 191 ? 9.047 5.137 -1.344 1 91.19 191 SER A O 1
ATOM 1455 N N . GLY A 1 192 ? 7.863 5.492 -3.18 1 84.88 192 GLY A N 1
ATOM 1456 C CA . GLY A 1 192 ? 6.809 6.207 -2.479 1 84.88 192 GLY A CA 1
ATOM 1457 C C . GLY A 1 192 ? 6.203 5.414 -1.338 1 84.88 192 GLY A C 1
ATOM 1458 O O . GLY A 1 192 ? 6.008 5.941 -0.242 1 84.88 192 GLY A O 1
ATOM 1459 N N . GLY A 1 193 ? 5.941 4.137 -1.567 1 84.44 193 GLY A N 1
ATOM 1460 C CA . GLY A 1 193 ? 5.336 3.279 -0.561 1 84.44 193 GLY A CA 1
ATOM 1461 C C . GLY A 1 193 ? 6.262 2.975 0.6 1 84.44 193 GLY A C 1
ATOM 1462 O O . GLY A 1 193 ? 5.871 2.303 1.556 1 84.44 193 GLY A O 1
ATOM 1463 N N . PHE A 1 194 ? 7.461 3.498 0.565 1 83.12 194 PHE A N 1
ATOM 1464 C CA . PHE A 1 194 ? 8.43 3.346 1.648 1 83.12 194 PHE A CA 1
ATOM 1465 C C . PHE A 1 194 ? 8.766 4.699 2.264 1 83.12 194 PHE A C 1
ATOM 1467 O O . PHE A 1 194 ? 8.633 4.887 3.475 1 83.12 194 PHE A O 1
ATOM 1474 N N . VAL A 1 195 ? 9.031 5.645 1.451 1 80.12 195 VAL A N 1
ATOM 1475 C CA . VAL A 1 195 ? 9.508 6.953 1.888 1 80.12 195 VAL A CA 1
ATOM 1476 C C . VAL A 1 195 ? 8.375 7.715 2.568 1 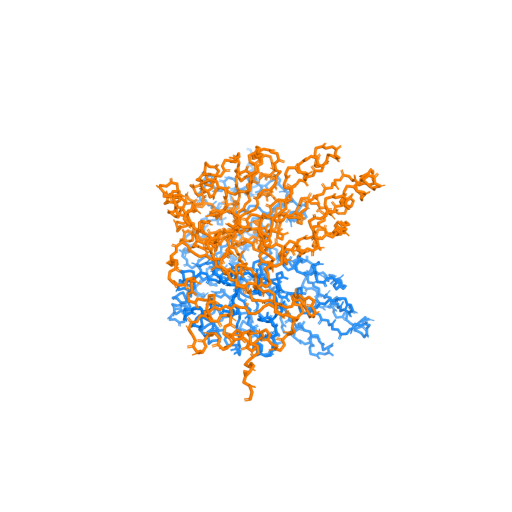80.12 195 VAL A C 1
ATOM 1478 O O . VAL A 1 195 ? 8.586 8.383 3.586 1 80.12 195 VAL A O 1
ATOM 1481 N N . TYR A 1 196 ? 7.199 7.57 2.053 1 80.38 196 TYR A N 1
ATOM 1482 C CA . TYR A 1 196 ? 6.078 8.375 2.523 1 80.38 196 TYR A CA 1
ATOM 1483 C C . TYR A 1 196 ? 5.039 7.508 3.223 1 80.38 196 TYR A C 1
ATOM 1485 O O . TYR A 1 196 ? 3.857 7.855 3.27 1 80.38 196 TYR A O 1
ATOM 1493 N N . SER A 1 197 ? 5.516 6.367 3.605 1 78.06 197 SER A N 1
ATOM 1494 C CA . SER A 1 197 ? 4.652 5.402 4.277 1 78.06 197 SER A CA 1
ATOM 1495 C C . SER A 1 197 ? 5.227 4.996 5.629 1 78.06 197 SER A C 1
ATOM 1497 O O . SER A 1 197 ? 6.402 5.238 5.91 1 78.06 197 SER A O 1
ATOM 1499 N N . VAL A 1 198 ? 4.332 4.422 6.371 1 78.5 198 VAL A N 1
ATOM 1500 C CA . VAL A 1 198 ? 4.785 3.852 7.637 1 78.5 198 VAL A CA 1
ATOM 1501 C C . VAL A 1 198 ? 5.559 2.561 7.371 1 78.5 198 VAL A C 1
ATOM 1503 O O . VAL A 1 198 ? 5.34 1.896 6.355 1 78.5 198 VAL A O 1
ATOM 1506 N N . GLY A 1 199 ? 6.469 2.303 8.297 1 81.62 199 GLY A N 1
ATOM 1507 C CA . GLY A 1 199 ? 7.191 1.044 8.195 1 81.62 199 GLY A CA 1
ATOM 1508 C C . GLY A 1 199 ? 6.375 -0.148 8.664 1 81.62 199 GLY A C 1
ATOM 1509 O O . GLY A 1 199 ? 5.301 0.016 9.242 1 81.62 199 GLY A O 1
ATOM 1510 N N . LEU A 1 200 ? 6.902 -1.281 8.328 1 89.38 200 LEU A N 1
ATOM 1511 C CA . LEU A 1 200 ? 6.289 -2.527 8.773 1 89.38 200 LEU A CA 1
ATOM 1512 C C . LEU A 1 200 ? 6.215 -2.582 10.297 1 89.38 200 LEU A C 1
ATOM 1514 O O . LEU A 1 200 ? 7.191 -2.281 10.984 1 89.38 200 LEU A O 1
ATOM 1518 N N . GLY A 1 201 ? 5.062 -2.918 10.844 1 89.06 201 GLY A N 1
ATOM 1519 C CA . GLY A 1 201 ? 4.887 -3.004 12.281 1 89.06 201 GLY A CA 1
ATOM 1520 C C . GLY A 1 201 ? 5.754 -4.066 12.922 1 89.06 201 GLY A C 1
ATOM 1521 O O . GLY A 1 201 ? 5.949 -5.145 12.359 1 89.06 201 GLY A O 1
ATOM 1522 N N . PRO A 1 202 ? 6.23 -3.809 14.141 1 89.69 202 PRO A N 1
ATOM 1523 C CA . PRO A 1 202 ? 7.117 -4.758 14.812 1 89.69 202 PRO A CA 1
ATOM 1524 C C . PRO A 1 202 ? 6.465 -6.121 15.031 1 89.69 202 PRO A C 1
ATOM 1526 O O . PRO A 1 202 ? 7.141 -7.152 14.969 1 89.69 202 PRO A O 1
ATOM 1529 N N . ALA A 1 203 ? 5.188 -6.16 15.32 1 90.88 203 ALA A N 1
ATOM 1530 C CA . ALA A 1 203 ? 4.496 -7.426 15.531 1 90.88 203 ALA A CA 1
ATOM 1531 C C . ALA A 1 203 ? 4.527 -8.289 14.273 1 90.88 203 ALA A C 1
ATOM 1533 O O . ALA A 1 203 ? 4.766 -9.492 14.344 1 90.88 203 ALA A O 1
ATOM 1534 N N . ASN A 1 204 ? 4.266 -7.684 13.148 1 92.94 204 ASN A N 1
ATOM 1535 C CA . ASN A 1 204 ? 4.309 -8.406 11.875 1 92.94 204 ASN A CA 1
ATOM 1536 C C . ASN A 1 204 ? 5.73 -8.836 11.523 1 92.94 204 ASN A C 1
ATOM 1538 O O . ASN A 1 204 ? 5.945 -9.945 11.039 1 92.94 204 ASN A O 1
ATOM 1542 N N . ALA A 1 205 ? 6.676 -7.906 11.766 1 94.06 205 ALA A N 1
ATOM 1543 C CA . ALA A 1 205 ? 8.078 -8.211 11.492 1 94.06 205 ALA A CA 1
ATOM 1544 C C . ALA A 1 205 ? 8.562 -9.375 12.352 1 94.06 205 ALA A C 1
ATOM 1546 O O . ALA A 1 205 ? 9.289 -10.25 11.867 1 94.06 205 ALA A O 1
ATOM 1547 N N . GLY A 1 206 ? 8.211 -9.344 13.625 1 94.44 206 GLY A N 1
ATOM 1548 C CA . GLY A 1 206 ? 8.594 -10.43 14.516 1 94.44 206 GLY A CA 1
ATOM 1549 C C . GLY A 1 206 ? 8.039 -11.773 14.094 1 94.44 206 GLY A C 1
ATOM 1550 O O . GLY A 1 206 ? 8.742 -12.781 14.133 1 94.44 206 GLY A O 1
ATOM 1551 N N . ALA A 1 207 ? 6.766 -11.812 13.711 1 94.75 207 ALA A N 1
ATOM 1552 C CA . ALA A 1 207 ? 6.133 -13.047 13.25 1 94.75 207 ALA A CA 1
ATOM 1553 C C . ALA A 1 207 ? 6.824 -13.578 12 1 94.75 207 ALA A C 1
ATOM 1555 O O . ALA A 1 207 ? 7.055 -14.781 11.875 1 94.75 207 ALA A O 1
ATOM 1556 N N . ALA A 1 208 ? 7.133 -12.672 11.07 1 95.69 208 ALA A N 1
ATOM 1557 C CA . ALA A 1 208 ? 7.805 -13.07 9.836 1 95.69 208 ALA A CA 1
ATOM 1558 C C . ALA A 1 208 ? 9.203 -13.617 10.125 1 95.69 208 ALA A C 1
ATOM 1560 O O . ALA A 1 208 ? 9.641 -14.586 9.5 1 95.69 208 ALA A O 1
ATOM 1561 N N . LEU A 1 209 ? 9.891 -12.945 11.062 1 96.25 209 LEU A N 1
ATOM 1562 C CA . LEU A 1 209 ? 11.219 -13.391 11.453 1 96.25 209 LEU A CA 1
ATOM 1563 C C . LEU A 1 209 ? 11.188 -14.82 11.992 1 96.25 209 LEU A C 1
ATOM 1565 O O . LEU A 1 209 ? 12.008 -15.648 11.609 1 96.25 209 LEU A O 1
ATOM 1569 N N . LYS A 1 210 ? 10.25 -15.094 12.859 1 96.56 210 LYS A N 1
ATOM 1570 C CA . LYS A 1 210 ? 10.109 -16.438 13.414 1 96.56 210 LYS A CA 1
ATOM 1571 C C . LYS A 1 210 ? 9.758 -17.453 12.328 1 96.56 210 LYS A C 1
ATOM 1573 O O . LYS A 1 210 ? 10.258 -18.578 12.336 1 96.56 210 LYS A O 1
ATOM 1578 N N . SER A 1 211 ? 8.898 -17.062 11.43 1 95.88 211 SER A N 1
ATOM 1579 C CA . SER A 1 211 ? 8.531 -17.938 10.312 1 95.88 211 SER A CA 1
ATOM 1580 C C . SER A 1 211 ? 9.758 -18.312 9.484 1 95.88 211 SER A C 1
ATOM 1582 O O . SER A 1 211 ? 9.906 -19.469 9.07 1 95.88 211 SER A O 1
ATOM 1584 N N . LEU A 1 212 ? 10.594 -17.328 9.219 1 96.25 212 LEU A N 1
ATOM 1585 C CA . LEU A 1 212 ? 11.797 -17.578 8.43 1 96.25 212 LEU A CA 1
ATOM 1586 C C . LEU A 1 212 ? 12.711 -18.562 9.148 1 96.25 212 LEU A C 1
ATOM 1588 O O . LEU A 1 212 ? 13.305 -19.438 8.516 1 96.25 212 LEU A O 1
ATOM 1592 N N . GLU A 1 213 ? 12.844 -18.391 10.43 1 95.69 213 GLU A N 1
ATOM 1593 C CA . GLU A 1 213 ? 13.648 -19.312 11.227 1 95.69 213 GLU A CA 1
ATOM 1594 C C . GLU A 1 213 ? 13.117 -20.734 11.125 1 95.69 213 GLU A C 1
ATOM 1596 O O . GLU A 1 213 ? 13.891 -21.672 10.945 1 95.69 213 GLU A O 1
ATOM 1601 N N . LEU A 1 214 ? 11.859 -20.875 11.227 1 94.88 214 LEU A N 1
ATOM 1602 C CA . LEU A 1 214 ? 11.227 -22.188 11.172 1 94.88 214 LEU A CA 1
ATOM 1603 C C . LEU A 1 214 ? 11.359 -22.797 9.781 1 94.88 214 LEU A C 1
ATOM 1605 O O . LEU A 1 214 ? 11.57 -24 9.641 1 94.88 214 LEU A O 1
ATOM 1609 N N . MET A 1 215 ? 11.219 -21.969 8.742 1 94.38 215 MET A N 1
ATOM 1610 C CA . MET A 1 215 ? 11.383 -22.438 7.375 1 94.38 215 MET A CA 1
ATOM 1611 C C . MET A 1 215 ? 12.781 -23 7.156 1 94.38 215 MET A C 1
ATOM 1613 O O . MET A 1 215 ? 12.945 -24 6.445 1 94.38 215 MET A O 1
ATOM 1617 N N . ALA A 1 216 ? 13.727 -22.328 7.754 1 93.88 216 ALA A N 1
ATOM 1618 C CA . ALA A 1 216 ? 15.109 -22.797 7.625 1 93.88 216 ALA A CA 1
ATOM 1619 C C . ALA A 1 216 ? 15.32 -24.125 8.352 1 93.88 216 ALA A C 1
ATOM 1621 O O . ALA A 1 216 ? 16.078 -24.969 7.883 1 93.88 216 ALA A O 1
ATOM 1622 N N . LEU A 1 217 ? 14.602 -24.344 9.422 1 94.75 217 LEU A N 1
ATOM 1623 C CA . LEU A 1 217 ? 14.75 -25.531 10.25 1 94.75 217 LEU A CA 1
ATOM 1624 C C . LEU A 1 217 ? 13.953 -26.703 9.68 1 94.75 217 LEU A C 1
ATOM 1626 O O . LEU A 1 217 ? 14.297 -27.859 9.898 1 94.75 217 LEU A O 1
ATOM 1630 N N . GLU A 1 218 ? 12.883 -26.328 8.945 1 94.94 218 GLU A N 1
ATOM 1631 C CA . GLU A 1 218 ? 11.945 -27.359 8.508 1 94.94 218 GLU A CA 1
ATOM 1632 C C . GLU A 1 218 ? 11.727 -27.297 7 1 94.94 218 GLU A C 1
ATOM 1634 O O . GLU A 1 218 ? 10.578 -27.219 6.543 1 94.94 218 GLU A O 1
ATOM 1639 N N . PRO A 1 219 ? 12.781 -27.438 6.246 1 91.94 219 PRO A N 1
ATOM 1640 C CA . PRO A 1 219 ? 12.625 -27.375 4.793 1 91.94 219 PRO A CA 1
ATOM 1641 C C . PRO A 1 219 ? 11.727 -28.469 4.238 1 91.94 219 PRO A C 1
ATOM 1643 O O . PRO A 1 219 ? 11.211 -28.344 3.123 1 91.94 219 PRO A O 1
ATOM 1646 N N . GLN A 1 220 ? 11.484 -29.5 4.949 1 94.12 220 GLN A N 1
ATOM 1647 C CA . GLN A 1 220 ? 10.664 -30.609 4.5 1 94.12 220 GLN A CA 1
ATOM 1648 C C . GLN A 1 220 ? 9.211 -30.188 4.32 1 94.12 220 GLN A C 1
ATOM 1650 O O . GLN A 1 220 ? 8.438 -30.875 3.643 1 94.12 220 GLN A O 1
ATOM 1655 N N . ARG A 1 221 ? 8.836 -29.109 4.953 1 94.62 221 ARG A N 1
ATOM 1656 C CA . ARG A 1 221 ? 7.469 -28.625 4.773 1 94.62 221 ARG A CA 1
ATOM 1657 C C . ARG A 1 221 ? 7.203 -28.266 3.316 1 94.62 221 ARG A C 1
ATOM 1659 O O . ARG A 1 221 ? 6.145 -28.578 2.773 1 94.62 221 ARG A O 1
ATOM 1666 N N . ALA A 1 222 ? 8.195 -27.562 2.715 1 94.88 222 ALA A N 1
ATOM 1667 C CA . ALA A 1 222 ? 8.047 -27.188 1.308 1 94.88 222 ALA A CA 1
ATOM 1668 C C . ALA A 1 222 ? 8.031 -28.438 0.418 1 94.88 222 ALA A C 1
ATOM 1670 O O . ALA A 1 222 ? 7.238 -28.516 -0.522 1 94.88 222 ALA A O 1
ATOM 1671 N N . THR A 1 223 ? 8.859 -29.391 0.709 1 95.25 223 THR A N 1
ATOM 1672 C CA . THR A 1 223 ? 8.93 -30.609 -0.073 1 95.25 223 THR A CA 1
ATOM 1673 C C . THR A 1 223 ? 7.625 -31.406 0.045 1 95.25 223 THR A C 1
ATOM 1675 O O . THR A 1 223 ? 7.109 -31.906 -0.951 1 95.25 223 THR A O 1
ATOM 1678 N N . ARG A 1 224 ? 7.164 -31.484 1.239 1 96.69 224 ARG A N 1
ATOM 1679 C CA . ARG A 1 224 ? 5.914 -32.188 1.476 1 96.69 224 ARG A CA 1
ATOM 1680 C C . ARG A 1 224 ? 4.754 -31.531 0.744 1 96.69 224 ARG A C 1
ATOM 1682 O O . ARG A 1 224 ? 3.891 -32.219 0.185 1 96.69 224 ARG A O 1
ATOM 1689 N N . LEU A 1 225 ? 4.699 -30.234 0.815 1 97.25 225 LEU A N 1
ATOM 1690 C CA . LEU A 1 225 ? 3.684 -29.484 0.075 1 97.25 225 LEU A CA 1
ATOM 1691 C C . LEU A 1 225 ? 3.736 -29.828 -1.41 1 97.25 225 LEU A C 1
ATOM 1693 O O . LEU A 1 225 ? 2.701 -30.078 -2.031 1 97.25 225 LEU A O 1
ATOM 1697 N N . GLN A 1 226 ? 4.906 -29.844 -1.974 1 97.56 226 GLN A N 1
ATOM 1698 C CA . GLN A 1 226 ? 5.086 -30.156 -3.387 1 97.56 226 GLN A CA 1
ATOM 1699 C C . GLN A 1 226 ? 4.629 -31.594 -3.693 1 97.56 226 GLN A C 1
ATOM 1701 O O . GLN A 1 226 ? 4.004 -31.828 -4.727 1 97.56 226 GLN A O 1
ATOM 1706 N N . GLU A 1 227 ? 4.914 -32.469 -2.781 1 97.69 227 GLU A N 1
ATOM 1707 C CA . GLU A 1 227 ? 4.5 -33.875 -2.938 1 97.69 227 GLU A CA 1
ATOM 1708 C C . GLU A 1 227 ? 2.979 -34 -2.914 1 97.69 227 GLU A C 1
ATOM 1710 O O . GLU A 1 227 ? 2.398 -34.719 -3.727 1 97.69 227 GLU A O 1
ATOM 1715 N N . LEU A 1 228 ? 2.4 -33.312 -1.963 1 98.12 228 LEU A N 1
ATOM 1716 C CA . LEU A 1 228 ? 0.946 -33.344 -1.852 1 98.12 228 LEU A CA 1
ATOM 1717 C C . LEU A 1 228 ? 0.293 -32.719 -3.084 1 98.12 228 LEU A C 1
ATOM 1719 O O . LEU A 1 228 ? -0.719 -33.219 -3.574 1 98.12 228 LEU A O 1
ATOM 1723 N N . SER A 1 229 ? 0.87 -31.641 -3.52 1 97.88 229 SER A N 1
ATOM 1724 C CA . SER A 1 229 ? 0.368 -31 -4.73 1 97.88 229 SER A CA 1
ATOM 1725 C C . SER A 1 229 ? 0.485 -31.922 -5.938 1 97.88 229 SER A C 1
ATOM 1727 O O . SER A 1 229 ? -0.437 -32 -6.75 1 97.88 229 SER A O 1
ATOM 1729 N N . ALA A 1 230 ? 1.616 -32.594 -6.047 1 98.12 230 ALA A N 1
ATOM 1730 C CA . ALA A 1 230 ? 1.825 -33.562 -7.121 1 98.12 230 ALA A CA 1
ATOM 1731 C C . ALA A 1 230 ? 0.808 -34.688 -7.039 1 98.12 230 ALA A C 1
ATOM 1733 O O . ALA A 1 230 ? 0.271 -35.125 -8.062 1 98.12 230 ALA A O 1
ATOM 1734 N N . PHE A 1 231 ? 0.639 -35.156 -5.844 1 98.19 231 PHE A N 1
ATOM 1735 C CA . PHE A 1 231 ? -0.333 -36.219 -5.609 1 98.19 231 PHE A CA 1
ATOM 1736 C C . PHE A 1 231 ? -1.719 -35.781 -6.086 1 98.19 231 PHE A C 1
ATOM 1738 O O . PHE A 1 231 ? -2.396 -36.562 -6.781 1 98.19 231 PHE A O 1
ATOM 1745 N N . PHE A 1 232 ? -2.162 -34.656 -5.691 1 98.31 232 PHE A N 1
ATOM 1746 C CA . PHE A 1 232 ? -3.465 -34.125 -6.082 1 98.31 232 PHE A CA 1
ATOM 1747 C C . PHE A 1 232 ? -3.555 -33.969 -7.594 1 98.31 232 PHE A C 1
ATOM 1749 O O . PHE A 1 232 ? -4.559 -34.344 -8.203 1 98.31 232 PHE A O 1
ATOM 1756 N N . TYR A 1 233 ? -2.506 -33.344 -8.172 1 97.94 233 TYR A N 1
ATOM 1757 C CA . TYR A 1 233 ? -2.422 -33.156 -9.617 1 97.94 233 TYR A CA 1
ATOM 1758 C C . TYR A 1 233 ? -2.588 -34.5 -10.328 1 97.94 233 TYR A C 1
ATOM 1760 O O . TYR A 1 233 ? -3.395 -34.625 -11.25 1 97.94 233 TYR A O 1
ATOM 1768 N N . ASP A 1 234 ? -1.856 -35.5 -9.93 1 98.31 234 ASP A N 1
ATOM 1769 C CA . ASP A 1 234 ? -1.904 -36.812 -10.531 1 98.31 234 ASP A CA 1
ATOM 1770 C C . ASP A 1 234 ? -3.299 -37.438 -10.406 1 98.31 234 ASP A C 1
ATOM 1772 O O . ASP A 1 234 ? -3.797 -38.031 -11.352 1 98.31 234 ASP A O 1
ATOM 1776 N N . ALA A 1 235 ? -3.863 -37.25 -9.266 1 98 235 ALA A N 1
ATOM 1777 C CA . ALA A 1 235 ? -5.203 -37.781 -9.039 1 98 235 ALA A CA 1
ATOM 1778 C C . ALA A 1 235 ? -6.219 -37.156 -9.977 1 98 235 ALA A C 1
ATOM 1780 O O . ALA A 1 235 ? -7.117 -37.812 -10.484 1 98 235 ALA A O 1
ATOM 1781 N N . CYS A 1 236 ? -6.109 -35.875 -10.156 1 97.69 236 CYS A N 1
ATOM 1782 C CA . CYS A 1 236 ? -6.996 -35.156 -11.07 1 97.69 236 CYS A CA 1
ATOM 1783 C C . CYS A 1 236 ? -6.824 -35.688 -12.5 1 97.69 236 CYS A C 1
ATOM 1785 O O . CYS A 1 236 ? -7.809 -35.938 -13.195 1 97.69 236 CYS A O 1
ATOM 1787 N N . VAL A 1 237 ? -5.598 -35.844 -12.914 1 97.38 237 VAL A N 1
ATOM 1788 C CA . VAL A 1 237 ? -5.285 -36.312 -14.266 1 97.38 237 VAL A CA 1
ATOM 1789 C C . VAL A 1 237 ? -5.832 -37.719 -14.461 1 97.38 237 VAL A C 1
ATOM 1791 O O . VAL A 1 237 ? -6.457 -38 -15.484 1 97.38 237 VAL A O 1
ATOM 1794 N N . GLU A 1 238 ? -5.586 -38.531 -13.516 1 97.31 238 GLU A N 1
ATOM 1795 C CA . GLU A 1 238 ? -6.055 -39.906 -13.578 1 97.31 238 GLU A CA 1
ATOM 1796 C C . GLU A 1 238 ? -7.574 -39.969 -13.672 1 97.31 238 GLU A C 1
ATOM 1798 O O . GLU A 1 238 ? -8.125 -40.875 -14.289 1 97.31 238 GLU A O 1
ATOM 1803 N N . SER A 1 239 ? -8.18 -39.031 -13.078 1 96.94 239 SER A N 1
ATOM 1804 C CA . SER A 1 239 ? -9.633 -39 -13.062 1 96.94 239 SER A CA 1
ATOM 1805 C C . SER A 1 239 ? -10.18 -38.25 -14.281 1 96.94 239 SER A C 1
ATOM 1807 O O . SER A 1 239 ? -11.375 -37.938 -14.344 1 96.94 239 SER A O 1
ATOM 1809 N N . LYS A 1 240 ? -9.312 -37.812 -15.164 1 96.25 240 LYS A N 1
ATOM 1810 C CA . LYS A 1 240 ? -9.633 -37.188 -16.453 1 96.25 240 LYS A CA 1
ATOM 1811 C C . LYS A 1 240 ? -10.258 -35.781 -16.25 1 96.25 240 LYS A C 1
ATOM 1813 O O . LYS A 1 240 ? -11.133 -35.375 -17.016 1 96.25 240 LYS A O 1
ATOM 1818 N N . LEU A 1 241 ? -9.961 -35.219 -15.141 1 96.06 241 LEU A N 1
ATOM 1819 C CA . LEU A 1 241 ? -10.305 -33.812 -14.945 1 96.06 241 LEU A CA 1
ATOM 1820 C C . LEU A 1 241 ? -9.383 -32.906 -15.758 1 96.06 241 LEU A C 1
ATOM 1822 O O . LEU A 1 241 ? -8.219 -33.25 -15.984 1 96.06 241 LEU A O 1
ATOM 1826 N N . ASP A 1 242 ? -9.891 -31.766 -16.203 1 95.69 242 ASP A N 1
ATOM 1827 C CA . ASP A 1 242 ? -9.094 -30.812 -16.984 1 95.69 242 ASP A CA 1
ATOM 1828 C C . ASP A 1 242 ? -8.227 -29.953 -16.078 1 95.69 242 ASP A C 1
ATOM 1830 O O . ASP A 1 242 ? -8.719 -29.016 -15.453 1 95.69 242 ASP A O 1
ATOM 1834 N N . VAL A 1 243 ? -6.961 -30.203 -16.094 1 95.31 243 VAL A N 1
ATOM 1835 C CA . VAL A 1 243 ? -6.055 -29.484 -15.203 1 95.31 243 VAL A CA 1
ATOM 1836 C C . VAL A 1 243 ? -5.27 -28.438 -15.984 1 95.31 243 VAL A C 1
ATOM 1838 O O . VAL A 1 243 ? -4.316 -27.844 -15.469 1 95.31 243 VAL A O 1
ATOM 1841 N N . GLY A 1 244 ? -5.539 -28.203 -17.156 1 93 244 GLY A N 1
ATOM 1842 C CA . GLY A 1 244 ? -4.988 -27.141 -17.969 1 93 244 GLY A CA 1
ATOM 1843 C C . GLY A 1 244 ? -3.471 -27.141 -18.031 1 93 244 GLY A C 1
ATOM 1844 O O . GLY A 1 244 ? -2.863 -28.172 -18.344 1 93 244 GLY A O 1
ATOM 1845 N N . THR A 1 245 ? -2.848 -26.016 -17.719 1 92.94 245 THR A N 1
ATOM 1846 C CA . THR A 1 245 ? -1.405 -25.844 -17.859 1 92.94 245 THR A CA 1
ATOM 1847 C C . THR A 1 245 ? -0.707 -25.984 -16.5 1 92.94 245 THR A C 1
ATOM 1849 O O . THR A 1 245 ? 0.453 -25.594 -16.359 1 92.94 245 THR A O 1
ATOM 1852 N N . ASN A 1 246 ? -1.352 -26.547 -15.57 1 93.88 246 ASN A N 1
ATOM 1853 C CA . ASN A 1 246 ? -0.77 -26.75 -14.25 1 93.88 246 ASN A CA 1
ATOM 1854 C C . ASN A 1 246 ? 0.62 -27.375 -14.328 1 93.88 246 ASN A C 1
ATOM 1856 O O . ASN A 1 246 ? 0.874 -28.219 -15.188 1 93.88 246 ASN A O 1
ATOM 1860 N N . VAL A 1 247 ? 1.444 -26.938 -13.438 1 96.12 247 VAL A N 1
ATOM 1861 C CA . VAL A 1 247 ? 2.719 -27.625 -13.234 1 96.12 247 VAL A CA 1
ATOM 1862 C C . VAL A 1 247 ? 2.631 -28.547 -12.016 1 96.12 247 VAL A C 1
ATOM 1864 O O . VAL A 1 247 ? 2.234 -28.109 -10.938 1 96.12 247 VAL A O 1
ATOM 1867 N N . ARG A 1 248 ? 2.941 -29.797 -12.273 1 97.06 248 ARG A N 1
ATOM 1868 C CA . ARG A 1 248 ? 2.926 -30.766 -11.188 1 97.06 248 ARG A CA 1
ATOM 1869 C C . ARG A 1 248 ? 3.812 -30.328 -10.031 1 97.06 248 ARG A C 1
ATOM 1871 O O . ARG A 1 248 ? 4.973 -29.969 -10.234 1 97.06 248 ARG A O 1
ATOM 1878 N N . GLY A 1 249 ? 3.24 -30.25 -8.859 1 96.5 249 GLY A N 1
ATOM 1879 C CA . GLY A 1 249 ? 4.008 -29.906 -7.672 1 96.5 249 GLY A CA 1
ATOM 1880 C C . GLY A 1 249 ? 3.891 -28.438 -7.301 1 96.5 249 GLY A C 1
ATOM 1881 O O . GLY A 1 249 ? 4.344 -28.016 -6.23 1 96.5 249 GLY A O 1
ATOM 1882 N N . ALA A 1 250 ? 3.316 -27.609 -8.148 1 96.25 250 ALA A N 1
ATOM 1883 C CA . ALA A 1 250 ? 3.092 -26.203 -7.809 1 96.25 250 ALA A CA 1
ATOM 1884 C C . ALA A 1 250 ? 2.09 -26.078 -6.668 1 96.25 250 ALA A C 1
ATOM 1886 O O . ALA A 1 250 ? 1.263 -26.969 -6.453 1 96.25 250 ALA A O 1
ATOM 1887 N N . CYS A 1 251 ? 2.172 -25.016 -5.953 1 94.5 251 CYS A N 1
ATOM 1888 C CA . CYS A 1 251 ? 1.371 -24.844 -4.746 1 94.5 251 CYS A CA 1
ATOM 1889 C C . CYS A 1 251 ? -0.099 -24.641 -5.09 1 94.5 251 CYS A C 1
ATOM 1891 O O . CYS A 1 251 ? -0.96 -24.688 -4.211 1 94.5 251 CYS A O 1
ATOM 1893 N N . VAL A 1 252 ? -0.44 -24.406 -6.312 1 95.44 252 VAL A N 1
ATOM 1894 C CA . VAL A 1 252 ? -1.811 -24.203 -6.773 1 95.44 252 VAL A CA 1
ATOM 1895 C C . VAL A 1 252 ? -2.137 -25.219 -7.871 1 95.44 252 VAL A C 1
ATOM 1897 O O . VAL A 1 252 ? -1.326 -25.453 -8.773 1 95.44 252 VAL A O 1
ATOM 1900 N N . VAL A 1 253 ? -3.252 -25.828 -7.754 1 96.75 253 VAL A N 1
ATOM 1901 C CA . VAL A 1 253 ? -3.783 -26.688 -8.797 1 96.75 253 VAL A CA 1
ATOM 1902 C C . VAL A 1 253 ? -5.184 -26.219 -9.195 1 96.75 253 VAL A C 1
ATOM 1904 O O . VAL A 1 253 ? -6.055 -26.062 -8.344 1 96.75 253 VAL A O 1
ATOM 1907 N N . VAL A 1 254 ? -5.352 -26.016 -10.453 1 96.12 254 VAL A N 1
ATOM 1908 C CA . VAL A 1 254 ? -6.664 -25.547 -10.898 1 96.12 254 VAL A CA 1
ATOM 1909 C C . VAL A 1 254 ? -7.344 -26.641 -11.727 1 96.12 254 VAL A C 1
ATOM 1911 O O . VAL A 1 254 ? -6.676 -27.438 -12.375 1 96.12 254 VAL A O 1
ATOM 1914 N N . VAL A 1 255 ? -8.617 -26.688 -11.648 1 96.62 255 VAL A N 1
ATOM 1915 C CA . VAL A 1 255 ? -9.445 -27.578 -12.461 1 96.62 255 VAL A CA 1
ATOM 1916 C C . VAL A 1 255 ? -10.414 -26.75 -13.297 1 96.62 255 VAL A C 1
ATOM 1918 O O . VAL A 1 255 ? -11.281 -26.062 -12.758 1 96.62 255 VAL A O 1
ATOM 1921 N N . TYR A 1 256 ? -10.297 -26.875 -14.57 1 95.5 256 TYR A N 1
ATOM 1922 C CA . TYR A 1 256 ? -11.133 -26.109 -15.484 1 95.5 256 TYR A CA 1
ATOM 1923 C C . TYR A 1 256 ? -12.539 -26.703 -15.555 1 95.5 256 TYR A C 1
ATOM 1925 O O . TYR A 1 256 ? -12.703 -27.922 -15.68 1 95.5 256 TYR A O 1
ATOM 1933 N N . ILE A 1 257 ? -13.453 -25.844 -15.492 1 93.44 257 ILE A N 1
ATOM 1934 C CA . ILE A 1 257 ? -14.852 -26.25 -15.5 1 93.44 257 ILE A CA 1
ATOM 1935 C C . ILE A 1 257 ? -15.539 -25.734 -16.75 1 93.44 257 ILE A C 1
ATOM 1937 O O . ILE A 1 257 ? -16.234 -26.469 -17.453 1 93.44 257 ILE A O 1
ATOM 1941 N N . GLY A 1 258 ? -15.438 -24.438 -17.031 1 89.88 258 GLY A N 1
ATOM 1942 C CA . GLY A 1 258 ? -16.047 -23.875 -18.234 1 89.88 258 GLY A CA 1
ATOM 1943 C C . GLY A 1 258 ? -16.844 -22.625 -17.953 1 89.88 258 GLY A C 1
ATOM 1944 O O . GLY A 1 258 ? -16.281 -21.531 -17.859 1 89.88 258 GLY A O 1
ATOM 1945 N N . SER A 1 259 ? -18.141 -22.75 -17.609 1 91.31 259 SER A N 1
ATOM 1946 C CA . SER A 1 259 ? -19.016 -21.578 -17.516 1 91.31 259 SER A CA 1
ATOM 1947 C C . SER A 1 259 ? -19 -21 -16.109 1 91.31 259 SER A C 1
ATOM 1949 O O . SER A 1 259 ? -18.766 -21.719 -15.133 1 91.31 259 SER A O 1
ATOM 1951 N N . THR A 1 260 ? -19.219 -19.672 -16.016 1 92.56 260 THR A N 1
ATOM 1952 C CA . THR A 1 260 ? -19.297 -18.938 -14.766 1 92.56 260 THR A CA 1
ATOM 1953 C C . THR A 1 260 ? -20.328 -19.578 -13.828 1 92.56 260 THR A C 1
ATOM 1955 O O . THR A 1 260 ? -20.031 -19.844 -12.656 1 92.56 260 THR A O 1
ATOM 1958 N N . VAL A 1 261 ? -21.453 -19.859 -14.344 1 93.06 261 VAL A N 1
ATOM 1959 C CA . VAL A 1 261 ? -22.562 -20.375 -13.547 1 93.06 261 VAL A CA 1
ATOM 1960 C C . VAL A 1 261 ? -22.203 -21.75 -12.992 1 93.06 261 VAL A C 1
ATOM 1962 O O . VAL A 1 261 ? -22.375 -22.016 -11.805 1 93.06 261 VAL A O 1
ATOM 1965 N N . GLU A 1 262 ? -21.734 -22.609 -13.844 1 93.69 262 GLU A N 1
ATOM 1966 C CA . GLU A 1 262 ? -21.391 -23.969 -13.43 1 93.69 262 GLU A CA 1
ATOM 1967 C C . GLU A 1 262 ? -20.266 -23.953 -12.406 1 93.69 262 GLU A C 1
ATOM 1969 O O . GLU A 1 262 ? -20.297 -24.734 -11.438 1 93.69 262 GLU A O 1
ATOM 1974 N N . THR A 1 263 ? -19.281 -23.156 -12.633 1 95.38 263 THR A N 1
ATOM 1975 C CA . THR A 1 263 ? -18.141 -23.078 -11.734 1 95.38 263 THR A CA 1
ATOM 1976 C C . THR A 1 263 ? -18.562 -22.594 -10.352 1 95.38 263 THR A C 1
ATOM 1978 O O . THR A 1 263 ? -18.141 -23.156 -9.336 1 95.38 263 THR A O 1
ATOM 1981 N N . ALA A 1 264 ? -19.391 -21.609 -10.359 1 94.38 264 ALA A N 1
ATOM 1982 C CA . ALA A 1 264 ? -19.906 -21.094 -9.094 1 94.38 264 ALA A CA 1
ATOM 1983 C C . ALA A 1 264 ? -20.75 -22.141 -8.383 1 94.38 264 ALA A C 1
ATOM 1985 O O . ALA A 1 264 ? -20.641 -22.328 -7.164 1 94.38 264 ALA A O 1
ATOM 1986 N N . ARG A 1 265 ? -21.562 -22.75 -9.133 1 94.12 265 ARG A N 1
ATOM 1987 C CA . ARG A 1 265 ? -22.438 -23.797 -8.594 1 94.12 265 ARG A CA 1
ATOM 1988 C C . ARG A 1 265 ? -21.625 -24.938 -7.98 1 94.12 265 ARG A C 1
ATOM 1990 O O . ARG A 1 265 ? -21.922 -25.391 -6.883 1 94.12 265 ARG A O 1
ATOM 1997 N N . LEU A 1 266 ? -20.609 -25.359 -8.656 1 94.81 266 LEU A N 1
ATOM 1998 C CA . LEU A 1 266 ? -19.781 -26.469 -8.188 1 94.81 266 LEU A CA 1
ATOM 1999 C C . LEU A 1 266 ? -19.031 -26.094 -6.918 1 94.81 266 LEU A C 1
ATOM 2001 O O . LEU A 1 266 ? -18.891 -26.906 -6.008 1 94.81 266 LEU A O 1
ATOM 2005 N N . SER A 1 267 ? -18.484 -24.891 -6.871 1 95.88 267 SER A N 1
ATOM 2006 C CA . SER A 1 267 ? -17.828 -24.406 -5.672 1 95.88 267 SER A CA 1
ATOM 2007 C C . SER A 1 267 ? -18.75 -24.469 -4.461 1 95.88 267 SER A C 1
ATOM 2009 O O . SER A 1 267 ? -18.344 -24.922 -3.387 1 95.88 267 SER A O 1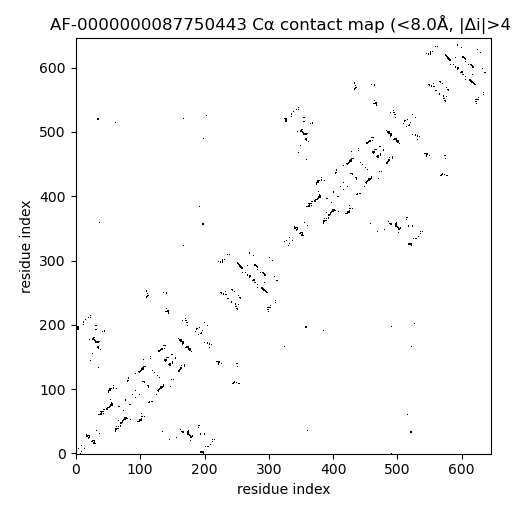
ATOM 2011 N N . MET A 1 268 ? -19.984 -24.047 -4.688 1 94.56 268 MET A N 1
ATOM 2012 C CA . MET A 1 268 ? -20.969 -24.047 -3.615 1 94.56 268 MET A CA 1
ATOM 2013 C C . MET A 1 268 ? -21.312 -25.469 -3.18 1 94.56 268 MET A C 1
ATOM 2015 O O . MET A 1 268 ? -21.438 -25.734 -1.985 1 94.56 268 MET A O 1
ATOM 2019 N N . MET A 1 269 ? -21.469 -26.297 -4.09 1 94.19 269 MET A N 1
ATOM 2020 C CA . MET A 1 269 ? -21.797 -27.688 -3.797 1 94.19 269 MET A CA 1
ATOM 2021 C C . MET A 1 269 ? -20.688 -28.344 -2.982 1 94.19 269 MET A C 1
ATOM 2023 O O . MET A 1 269 ? -20.969 -29.047 -2.01 1 94.19 269 MET A O 1
ATOM 2027 N N . LEU A 1 270 ? -19.5 -28.094 -3.354 1 96.06 270 LEU A N 1
ATOM 2028 C CA . LEU A 1 270 ? -18.359 -28.672 -2.641 1 96.06 270 LEU A CA 1
ATOM 2029 C C . LEU A 1 270 ? -18.312 -28.172 -1.199 1 96.06 270 LEU A C 1
ATOM 2031 O O . LEU A 1 270 ? -18.031 -28.953 -0.28 1 96.06 270 LEU A O 1
ATOM 2035 N N . SER A 1 271 ? -18.547 -26.906 -1.054 1 95.25 271 SER A N 1
ATOM 2036 C CA . SER A 1 271 ? -18.531 -26.297 0.276 1 95.25 271 SER A CA 1
ATOM 2037 C C . SER A 1 271 ? -19.672 -26.844 1.138 1 95.25 271 SER A C 1
ATOM 2039 O O . SER A 1 271 ? -19.469 -27.203 2.297 1 95.25 271 SER A O 1
ATOM 2041 N N . GLU A 1 272 ? -20.844 -26.922 0.595 1 94.62 272 GLU A N 1
ATOM 2042 C CA . GLU A 1 272 ? -22.047 -27.25 1.354 1 94.62 272 GLU A CA 1
ATOM 2043 C C . GLU A 1 272 ? -22.141 -28.75 1.604 1 94.62 272 GLU A C 1
ATOM 2045 O O . GLU A 1 272 ? -22.484 -29.188 2.707 1 94.62 272 GLU A O 1
ATOM 2050 N N . GLN A 1 273 ? -21.828 -29.531 0.608 1 94 273 GLN A N 1
ATOM 2051 C CA . GLN A 1 273 ? -22.047 -30.969 0.684 1 94 273 GLN A CA 1
ATOM 2052 C C . GLN A 1 273 ? -20.812 -31.703 1.169 1 94 273 GLN A C 1
ATOM 2054 O O . GLN A 1 273 ? -20.906 -32.656 1.924 1 94 273 GLN A O 1
ATOM 2059 N N . ASP A 1 274 ? -19.672 -31.203 0.793 1 94.56 274 ASP A N 1
ATOM 2060 C CA . ASP A 1 274 ? -18.453 -31.969 1.055 1 94.56 274 ASP A CA 1
ATOM 2061 C C . ASP A 1 274 ? -17.547 -31.219 2.037 1 94.56 274 ASP A C 1
ATOM 2063 O O . ASP A 1 274 ? -16.516 -31.75 2.465 1 94.56 274 ASP A O 1
ATOM 2067 N N . LYS A 1 275 ? -17.828 -30.031 2.359 1 94.88 275 LYS A N 1
ATOM 2068 C CA . LYS A 1 275 ? -17.062 -29.188 3.271 1 94.88 275 LYS A CA 1
ATOM 2069 C C . LYS A 1 275 ? -15.664 -28.922 2.721 1 94.88 275 LYS A C 1
ATOM 2071 O O . LYS A 1 275 ? -14.68 -28.984 3.455 1 94.88 275 LYS A O 1
ATOM 2076 N N . ILE A 1 276 ? -15.625 -28.875 1.445 1 94.62 276 ILE A N 1
ATOM 2077 C CA . ILE A 1 276 ? -14.391 -28.516 0.751 1 94.62 276 ILE A CA 1
ATOM 2078 C C . ILE A 1 276 ? -14.469 -27.078 0.281 1 94.62 276 ILE A C 1
ATOM 2080 O O . ILE A 1 276 ? -15.336 -26.719 -0.524 1 94.62 276 ILE A O 1
ATOM 2084 N N . ASN A 1 277 ? -13.523 -26.297 0.824 1 91.25 277 ASN A N 1
ATOM 2085 C CA . ASN A 1 277 ? -13.484 -24.875 0.466 1 91.25 277 ASN A CA 1
ATOM 2086 C C . ASN A 1 277 ? -12.586 -24.625 -0.739 1 91.25 277 ASN A C 1
ATOM 2088 O O . ASN A 1 277 ? -11.359 -24.688 -0.626 1 91.25 277 ASN A O 1
ATOM 2092 N N . VAL A 1 278 ? -13.188 -24.375 -1.876 1 93.38 278 VAL A N 1
ATOM 2093 C CA . VAL A 1 278 ? -12.477 -24.062 -3.104 1 93.38 278 VAL A CA 1
ATOM 2094 C C . VAL A 1 278 ? -13.109 -22.828 -3.764 1 93.38 278 VAL A C 1
ATOM 2096 O O . VAL A 1 278 ? -14.328 -22.719 -3.842 1 93.38 278 VAL A O 1
ATOM 2099 N N . LYS A 1 279 ? -12.273 -21.953 -4.238 1 89.81 279 LYS A N 1
ATOM 2100 C CA . LYS A 1 279 ? -12.789 -20.703 -4.797 1 89.81 279 LYS A CA 1
ATOM 2101 C C . LYS A 1 279 ? -12.992 -20.812 -6.305 1 89.81 279 LYS A C 1
ATOM 2103 O O . LYS A 1 279 ? -12.141 -21.359 -7.012 1 89.81 279 LYS A O 1
ATOM 2108 N N . PRO A 1 280 ? -14.188 -20.328 -6.715 1 93.12 280 PRO A N 1
ATOM 2109 C CA . PRO A 1 280 ? -14.398 -20.25 -8.164 1 93.12 280 PRO A CA 1
ATOM 2110 C C . PRO A 1 280 ? -13.75 -19.016 -8.781 1 93.12 280 PRO A C 1
ATOM 2112 O O . PRO A 1 280 ? -13.883 -17.906 -8.25 1 93.12 280 PRO A O 1
ATOM 2115 N N . ILE A 1 281 ? -13.008 -19.234 -9.742 1 91.38 281 ILE A N 1
ATOM 2116 C CA . ILE A 1 281 ? -12.477 -18.141 -10.547 1 91.38 281 ILE A CA 1
ATOM 2117 C C . ILE A 1 281 ? -13.312 -17.969 -11.812 1 91.38 281 ILE A C 1
ATOM 2119 O O . ILE A 1 281 ? -13.258 -18.812 -12.711 1 91.38 281 ILE A O 1
ATOM 2123 N N . VAL A 1 282 ? -14.07 -16.859 -11.797 1 89.56 282 VAL A N 1
ATOM 2124 C CA . VAL A 1 282 ? -15.07 -16.719 -12.852 1 89.56 282 VAL A CA 1
ATOM 2125 C C . VAL A 1 282 ? -14.852 -15.398 -13.586 1 89.56 282 VAL A C 1
ATOM 2127 O O . VAL A 1 282 ? -13.953 -14.625 -13.25 1 89.56 282 VAL A O 1
ATOM 2130 N N . HIS A 1 283 ? -15.648 -15.273 -14.656 1 81.25 283 HIS A N 1
ATOM 2131 C CA . HIS A 1 283 ? -15.656 -13.984 -15.344 1 81.25 283 HIS A CA 1
ATOM 2132 C C . HIS A 1 283 ? -16.078 -12.867 -14.398 1 81.25 283 HIS A C 1
ATOM 2134 O O . HIS A 1 283 ? -16.984 -13.047 -13.578 1 81.25 283 HIS A O 1
ATOM 2140 N N . PRO A 1 284 ? -15.258 -11.711 -14.422 1 74.81 284 PRO A N 1
ATOM 2141 C CA . PRO A 1 284 ? -14.312 -11.227 -15.43 1 74.81 284 PRO A CA 1
ATOM 2142 C C . PRO A 1 284 ? -12.859 -11.508 -15.062 1 74.81 284 PRO A C 1
ATOM 2144 O O . PRO A 1 284 ? -11.945 -11.125 -15.797 1 74.81 284 PRO A O 1
ATOM 2147 N N . ALA A 1 285 ? -12.602 -12.203 -14.016 1 74.81 285 ALA A N 1
ATOM 2148 C CA . ALA A 1 285 ? -11.219 -12.5 -13.641 1 74.81 285 ALA A CA 1
ATOM 2149 C C . ALA A 1 285 ? -10.547 -13.367 -14.703 1 74.81 285 ALA A C 1
ATOM 2151 O O . ALA A 1 285 ? -9.336 -13.289 -14.898 1 74.81 285 ALA A O 1
ATOM 2152 N N . VAL A 1 286 ? -11.414 -14.219 -15.305 1 80.25 286 VAL A N 1
ATOM 2153 C CA . VAL A 1 286 ? -10.945 -15.023 -16.422 1 80.25 286 VAL A CA 1
ATOM 2154 C C . VAL A 1 286 ? -11.969 -14.992 -17.562 1 80.25 286 VAL A C 1
ATOM 2156 O O . VAL A 1 286 ? -13.109 -14.57 -17.344 1 80.25 286 VAL A O 1
ATOM 2159 N N . GLU A 1 287 ? -11.508 -15.344 -18.688 1 81.12 287 GLU A N 1
ATOM 2160 C CA . GLU A 1 287 ? -12.406 -15.367 -19.844 1 81.12 287 GLU A CA 1
ATOM 2161 C C . GLU A 1 287 ? -13.539 -16.359 -19.625 1 81.12 287 GLU A C 1
ATOM 2163 O O . GLU A 1 287 ? -13.344 -17.422 -19.031 1 81.12 287 GLU A O 1
ATOM 2168 N N . GLU A 1 288 ? -14.75 -15.922 -20.156 1 87.56 288 GLU A N 1
ATOM 2169 C CA . GLU A 1 288 ? -15.883 -16.844 -20.094 1 87.56 288 GLU A CA 1
ATOM 2170 C C . GLU A 1 288 ? -15.57 -18.156 -20.812 1 87.56 288 GLU A C 1
ATOM 2172 O O . GLU A 1 288 ? -14.969 -18.141 -21.891 1 87.56 288 GLU A O 1
ATOM 2177 N N . GLY A 1 289 ? -15.953 -19.266 -20.266 1 89.25 289 GLY A N 1
ATOM 2178 C CA . GLY A 1 289 ? -15.664 -20.578 -20.828 1 89.25 289 GLY A CA 1
ATOM 2179 C C . GLY A 1 289 ? -14.375 -21.188 -20.297 1 89.25 289 GLY A C 1
ATOM 2180 O O . GLY A 1 289 ? -14.117 -22.375 -20.5 1 89.25 289 GLY A O 1
ATOM 2181 N N . LYS A 1 290 ? -13.641 -20.359 -19.594 1 90.31 290 LYS A N 1
ATOM 2182 C CA . LYS A 1 290 ? -12.375 -20.828 -19.031 1 90.31 290 LYS A CA 1
ATOM 2183 C C . LYS A 1 290 ? -12.359 -20.719 -17.516 1 90.31 290 LYS A C 1
ATOM 2185 O O . LYS A 1 290 ? -11.305 -20.5 -16.922 1 90.31 290 LYS A O 1
ATOM 2190 N N . CYS A 1 291 ? -13.555 -20.734 -16.969 1 93.75 291 CYS A N 1
ATOM 2191 C CA . CYS A 1 291 ? -13.672 -20.656 -15.516 1 93.75 291 CYS A CA 1
ATOM 2192 C C . CYS A 1 291 ? -13.102 -21.891 -14.852 1 93.75 291 CYS A C 1
ATOM 2194 O O . CYS A 1 291 ? -12.93 -22.938 -15.508 1 93.75 291 CYS A O 1
ATOM 2196 N N . ARG A 1 292 ? -12.695 -21.719 -13.617 1 95.25 292 ARG A N 1
ATOM 2197 C CA . ARG A 1 292 ? -11.992 -22.828 -12.984 1 95.25 292 ARG A CA 1
ATOM 2198 C C . ARG A 1 292 ? -12.133 -22.781 -11.469 1 95.25 292 ARG A C 1
ATOM 2200 O O . ARG A 1 292 ? -12.484 -21.75 -10.906 1 95.25 292 ARG A O 1
ATOM 2207 N N . LEU A 1 293 ? -11.945 -23.938 -10.891 1 95.94 293 LEU A N 1
ATOM 2208 C CA . LEU A 1 293 ? -11.805 -24.062 -9.445 1 95.94 293 LEU A CA 1
ATOM 2209 C C . LEU A 1 293 ? -10.328 -24.078 -9.047 1 95.94 293 LEU A C 1
ATOM 2211 O O . LEU A 1 293 ? -9.531 -24.812 -9.641 1 95.94 293 LEU A O 1
ATOM 2215 N N . ARG A 1 294 ? -9.969 -23.219 -8.164 1 95.31 294 ARG A N 1
ATOM 2216 C CA . ARG A 1 294 ? -8.578 -23.047 -7.762 1 95.31 294 ARG A CA 1
ATOM 2217 C C . ARG A 1 294 ? -8.32 -23.672 -6.398 1 95.31 294 ARG A C 1
ATOM 2219 O O . ARG A 1 294 ? -8.914 -23.266 -5.398 1 95.31 294 ARG A O 1
ATOM 2226 N N . PHE A 1 295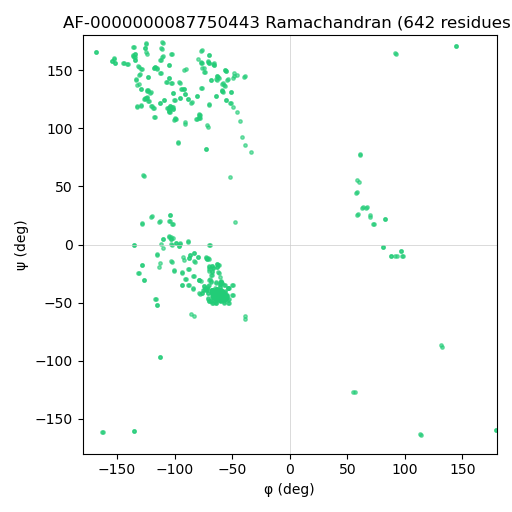 ? -7.445 -24.688 -6.348 1 95.38 295 PHE A N 1
ATOM 2227 C CA . PHE A 1 295 ? -7.098 -25.391 -5.121 1 95.38 295 PHE A CA 1
ATOM 2228 C C . PHE A 1 295 ? -5.715 -24.984 -4.629 1 95.38 295 PHE A C 1
ATOM 2230 O O . PHE A 1 295 ? -4.711 -25.266 -5.285 1 95.38 295 PHE A O 1
ATOM 2237 N N . PHE A 1 296 ? -5.652 -24.359 -3.506 1 93.62 296 PHE A N 1
ATOM 2238 C CA . PHE A 1 296 ? -4.375 -24.125 -2.844 1 93.62 296 PHE A CA 1
ATOM 2239 C C . PHE A 1 296 ? -3.996 -25.328 -1.972 1 93.62 296 PHE A C 1
ATOM 2241 O O . PHE A 1 296 ? -4.719 -25.672 -1.034 1 93.62 296 PHE A O 1
ATOM 2248 N N . ILE A 1 297 ? -2.893 -25.891 -2.24 1 94.31 297 ILE A N 1
ATOM 2249 C CA . ILE A 1 297 ? -2.436 -27.047 -1.495 1 94.31 297 ILE A CA 1
ATOM 2250 C C . ILE A 1 297 ? -1.562 -26.609 -0.323 1 94.31 297 ILE A C 1
ATOM 2252 O O . ILE A 1 297 ? -0.719 -25.719 -0.472 1 94.31 297 ILE A O 1
ATOM 2256 N N . SER A 1 298 ? -1.799 -27.156 0.828 1 92.75 298 SER A N 1
ATOM 2257 C CA . SER A 1 298 ? -1.054 -26.844 2.043 1 92.75 298 SER A CA 1
ATOM 2258 C C . SER A 1 298 ? -0.331 -28.078 2.58 1 92.75 298 SER A C 1
ATOM 2260 O O . SER A 1 298 ? -0.774 -29.203 2.365 1 92.75 298 SER A O 1
ATOM 2262 N N . TYR A 1 299 ? 0.765 -27.797 3.27 1 93.38 299 TYR A N 1
ATOM 2263 C CA . TYR A 1 299 ? 1.489 -28.875 3.928 1 93.38 299 TYR A CA 1
ATOM 2264 C C . TYR A 1 299 ? 0.632 -29.531 5.004 1 93.38 299 TYR A C 1
ATOM 2266 O O . TYR A 1 299 ? 0.895 -30.672 5.406 1 93.38 299 TYR A O 1
ATOM 2274 N N . LEU A 1 300 ? -0.405 -28.906 5.418 1 92.56 300 LEU A N 1
ATOM 2275 C CA . LEU A 1 300 ? -1.271 -29.406 6.48 1 92.56 300 LEU A CA 1
ATOM 2276 C C . LEU A 1 300 ? -2.281 -30.406 5.934 1 92.56 300 LEU A C 1
ATOM 2278 O O . LEU A 1 300 ? -2.92 -31.141 6.699 1 92.56 300 LEU A O 1
ATOM 2282 N N . HIS A 1 301 ? -2.484 -30.5 4.625 1 95.31 301 HIS A N 1
ATOM 2283 C CA . HIS A 1 301 ? -3.41 -31.453 4.031 1 95.31 301 HIS A CA 1
ATOM 2284 C C . HIS A 1 301 ? -2.879 -32.875 4.152 1 95.31 301 HIS A C 1
ATOM 2286 O O . HIS A 1 301 ? -1.67 -33.094 4.27 1 95.31 301 HIS A O 1
ATOM 2292 N N . THR A 1 302 ? -3.752 -33.75 4.113 1 96.31 302 THR A N 1
ATOM 2293 C CA . THR A 1 302 ? -3.395 -35.156 4.023 1 96.31 302 THR A CA 1
ATOM 2294 C C . THR A 1 302 ? -3.762 -35.719 2.656 1 96.31 302 THR A C 1
ATOM 2296 O O . THR A 1 302 ? -4.551 -35.125 1.921 1 96.31 302 THR A O 1
ATOM 2299 N N . GLU A 1 303 ? -3.143 -36.844 2.377 1 96.88 303 GLU A N 1
ATOM 2300 C CA . GLU A 1 303 ? -3.502 -37.5 1.131 1 96.88 303 GLU A CA 1
ATOM 2301 C C . GLU A 1 303 ? -4.98 -37.875 1.112 1 96.88 303 GLU A C 1
ATOM 2303 O O . GLU A 1 303 ? -5.625 -37.844 0.062 1 96.88 303 GLU A O 1
ATOM 2308 N N . GLU A 1 304 ? -5.5 -38.219 2.236 1 97 304 GLU A N 1
ATOM 2309 C CA . GLU A 1 304 ? -6.914 -38.531 2.35 1 97 304 GLU A CA 1
ATOM 2310 C C . GLU A 1 304 ? -7.797 -37.344 2.02 1 97 304 GLU A C 1
ATOM 2312 O O . GLU A 1 304 ? -8.82 -37.469 1.343 1 97 304 GLU A O 1
ATOM 2317 N N . ASP A 1 305 ? -7.414 -36.188 2.561 1 96.44 305 ASP A N 1
ATOM 2318 C CA . ASP A 1 305 ? -8.125 -34.969 2.227 1 96.44 305 ASP A CA 1
ATOM 2319 C C . ASP A 1 305 ? -8.188 -34.75 0.715 1 96.44 305 ASP A C 1
ATOM 2321 O O . ASP A 1 305 ? -9.242 -34.406 0.174 1 96.44 305 ASP A O 1
ATOM 2325 N N . LEU A 1 306 ? -7.113 -34.969 0.063 1 97.44 306 LEU A N 1
ATOM 2326 C CA . LEU A 1 306 ? -6.977 -34.688 -1.363 1 97.44 306 LEU A CA 1
ATOM 2327 C C . LEU A 1 306 ? -7.734 -35.719 -2.191 1 97.44 306 LEU A C 1
ATOM 2329 O O . LEU A 1 306 ? -8.367 -35.375 -3.193 1 97.44 306 LEU A O 1
ATOM 2333 N N . LYS A 1 307 ? -7.703 -36.938 -1.76 1 97.12 307 LYS A N 1
ATOM 2334 C CA . LYS A 1 307 ? -8.477 -37.969 -2.424 1 97.12 307 LYS A CA 1
ATOM 2335 C C . LYS A 1 307 ? -9.977 -37.688 -2.348 1 97.12 307 LYS A C 1
ATOM 2337 O O . LYS A 1 307 ? -10.695 -37.875 -3.33 1 97.12 307 LYS A O 1
ATOM 2342 N N . ARG A 1 308 ? -10.352 -37.281 -1.238 1 96.94 308 ARG A N 1
ATOM 2343 C CA . ARG A 1 308 ? -11.758 -36.938 -1.043 1 96.94 308 ARG A CA 1
ATOM 2344 C C . ARG A 1 308 ? -12.164 -35.781 -1.964 1 96.94 308 ARG A C 1
ATOM 2346 O O . ARG A 1 308 ? -13.266 -35.812 -2.512 1 96.94 308 ARG A O 1
ATOM 2353 N N . ALA A 1 309 ? -11.305 -34.844 -2.039 1 97.12 309 ALA A N 1
ATOM 2354 C CA . ALA A 1 309 ? -11.594 -33.688 -2.896 1 97.12 309 ALA A CA 1
ATOM 2355 C C . ALA A 1 309 ? -11.742 -34.125 -4.355 1 97.12 309 ALA A C 1
ATOM 2357 O O . ALA A 1 309 ? -12.664 -33.688 -5.047 1 97.12 309 ALA A O 1
ATOM 2358 N N . VAL A 1 310 ? -10.891 -34.969 -4.82 1 97.5 310 VAL A N 1
ATOM 2359 C CA . VAL A 1 310 ? -10.938 -35.438 -6.203 1 97.5 310 VAL A CA 1
ATOM 2360 C C . VAL A 1 310 ? -12.203 -36.25 -6.43 1 97.5 310 VAL A C 1
ATOM 2362 O O . VAL A 1 310 ? -12.875 -36.094 -7.449 1 97.5 310 VAL A O 1
ATOM 2365 N N . ALA A 1 311 ? -12.508 -37.125 -5.5 1 97.06 311 ALA A N 1
ATOM 2366 C CA . ALA A 1 311 ? -13.711 -37.938 -5.605 1 97.06 311 ALA A CA 1
ATOM 2367 C C . ALA A 1 311 ? -14.961 -37.062 -5.691 1 97.06 311 ALA A C 1
ATOM 2369 O O . ALA A 1 311 ? -15.875 -37.344 -6.473 1 97.06 311 ALA A O 1
ATOM 2370 N N . ALA A 1 312 ? -14.992 -36.062 -4.887 1 96.88 312 ALA A N 1
ATOM 2371 C CA . ALA A 1 312 ? -16.125 -35.125 -4.902 1 96.88 312 ALA A CA 1
ATOM 2372 C C . ALA A 1 312 ? -16.219 -34.406 -6.242 1 96.88 312 ALA A C 1
ATOM 2374 O O . ALA A 1 312 ? -17.312 -34.219 -6.777 1 96.88 312 ALA A O 1
ATOM 2375 N N . LEU A 1 313 ? -15.109 -34 -6.734 1 96.19 313 LEU A N 1
ATOM 2376 C CA . LEU A 1 313 ? -15.062 -33.312 -8.023 1 96.19 313 LEU A CA 1
ATOM 2377 C C . LEU A 1 313 ? -15.609 -34.188 -9.133 1 96.19 313 LEU A C 1
ATOM 2379 O O . LEU A 1 313 ? -16.406 -33.75 -9.969 1 96.19 313 LEU A O 1
ATOM 2383 N N . VAL A 1 314 ? -15.18 -35.406 -9.133 1 95.94 314 VAL A N 1
ATOM 2384 C CA . VAL A 1 314 ? -15.625 -36.344 -10.148 1 95.94 314 VAL A CA 1
ATOM 2385 C C . VAL A 1 314 ? -17.141 -36.531 -10.039 1 95.94 314 VAL A C 1
ATOM 2387 O O . VAL A 1 314 ? -17.844 -36.562 -11.047 1 95.94 314 VAL A O 1
ATOM 2390 N N . ARG A 1 315 ? -17.578 -36.656 -8.875 1 94.69 315 ARG A N 1
ATOM 2391 C CA . ARG A 1 315 ? -19 -36.875 -8.625 1 94.69 315 ARG A CA 1
ATOM 2392 C C . ARG A 1 315 ? -19.828 -35.719 -9.164 1 94.69 315 ARG A C 1
ATOM 2394 O O . ARG A 1 315 ? -20.859 -35.938 -9.805 1 94.69 315 ARG A O 1
ATOM 2401 N N . ILE A 1 316 ? -19.375 -34.531 -8.93 1 92.44 316 ILE A N 1
ATOM 2402 C CA . ILE A 1 316 ? -20.219 -33.375 -9.211 1 92.44 316 ILE A CA 1
ATOM 2403 C C . ILE A 1 316 ? -20.031 -32.938 -10.664 1 92.44 316 ILE A C 1
ATOM 2405 O O . ILE A 1 316 ? -20.844 -32.188 -11.195 1 92.44 316 ILE A O 1
ATOM 2409 N N . THR A 1 317 ? -18.984 -33.281 -11.266 1 90.38 317 THR A N 1
ATOM 2410 C CA . THR A 1 317 ? -18.734 -32.875 -12.641 1 90.38 317 THR A CA 1
ATOM 2411 C C . THR A 1 317 ? -19.219 -33.938 -13.625 1 90.38 317 THR A C 1
ATOM 2413 O O . THR A 1 317 ? -19.328 -33.656 -14.828 1 90.38 317 THR A O 1
ATOM 2416 N N . THR A 1 318 ? -19.328 -35.219 -13.25 1 80.75 318 THR A N 1
ATOM 2417 C CA . THR A 1 318 ? -19.844 -36.25 -14.109 1 80.75 318 THR A CA 1
ATOM 2418 C C . THR A 1 318 ? -21.375 -36.219 -14.172 1 80.75 318 THR A C 1
ATOM 2420 O O . THR A 1 318 ? -22.047 -36.156 -13.141 1 80.75 318 THR A O 1
ATOM 2423 N N . PRO A 1 319 ? -21.922 -35.844 -15.422 1 66.25 319 PRO A N 1
ATOM 2424 C CA . PRO A 1 319 ? -23.375 -35.812 -15.586 1 66.25 319 PRO A CA 1
ATOM 2425 C C . PRO A 1 319 ? -24.047 -37.062 -15.016 1 66.25 319 PRO A C 1
ATOM 2427 O O . PRO A 1 319 ? -23.469 -38.125 -15.031 1 66.25 319 PRO A O 1
ATOM 2430 N N . ASN A 1 320 ? -24.797 -36.938 -14.023 1 52.41 320 ASN A N 1
ATOM 2431 C CA . ASN A 1 320 ? -25.672 -38.062 -13.719 1 52.41 320 ASN A CA 1
ATOM 2432 C C . ASN A 1 320 ? -26.281 -38.656 -14.984 1 52.41 320 ASN A C 1
ATOM 2434 O O . ASN A 1 320 ? -26.938 -37.938 -15.758 1 52.41 320 ASN A O 1
ATOM 2438 N N . ARG A 1 321 ? -25.812 -39.656 -15.703 1 38.09 321 ARG A N 1
ATOM 2439 C CA . ARG A 1 321 ? -26.641 -40.469 -16.594 1 38.09 321 ARG A CA 1
ATOM 2440 C C . ARG A 1 321 ? -27.859 -41 -15.859 1 38.09 321 ARG A C 1
ATOM 2442 O O . ARG A 1 321 ? -27.75 -41.969 -15.094 1 38.09 321 ARG A O 1
ATOM 2449 N N . ARG A 1 322 ? -28.812 -40.438 -15.234 1 34.38 322 ARG A N 1
ATOM 2450 C CA . ARG A 1 322 ? -30.156 -41 -15.211 1 34.38 322 ARG A CA 1
ATOM 2451 C C . ARG A 1 322 ? -30.516 -41.594 -16.562 1 34.38 322 ARG A C 1
ATOM 2453 O O . ARG A 1 322 ? -30.5 -40.906 -17.578 1 34.38 322 ARG A O 1
ATOM 2460 N N . LEU A 1 323 ? -30.078 -42.781 -16.609 1 22.58 323 LEU A N 1
ATOM 2461 C CA . LEU A 1 323 ? -31.141 -43.656 -17.109 1 22.58 323 LEU A CA 1
ATOM 2462 C C . LEU A 1 323 ? -32.469 -43.312 -16.453 1 22.58 323 LEU A C 1
ATOM 2464 O O . LEU A 1 323 ? -32.531 -43.031 -15.25 1 22.58 323 LEU A O 1
ATOM 2468 N N . MET B 1 1 ? -3.342 -16.906 2.832 1 34.06 1 MET B N 1
ATOM 2469 C CA . MET B 1 1 ? -4.605 -16.281 3.221 1 34.06 1 MET B CA 1
ATOM 2470 C C . MET B 1 1 ? -5.203 -15.492 2.064 1 34.06 1 MET B C 1
ATOM 2472 O O . MET B 1 1 ? -4.473 -14.867 1.292 1 34.06 1 MET B O 1
ATOM 2476 N N . SER B 1 2 ? -6.188 -15.969 1.475 1 41.19 2 SER B N 1
ATOM 2477 C CA . SER B 1 2 ? -6.922 -15.422 0.338 1 41.19 2 SER B CA 1
ATOM 2478 C C . SER B 1 2 ? -7.211 -13.938 0.532 1 41.19 2 SER B C 1
ATOM 2480 O O . SER B 1 2 ? -7.203 -13.438 1.66 1 41.19 2 SER B O 1
ATOM 2482 N N . SER B 1 3 ? -7.215 -13.164 -0.479 1 41.16 3 SER B N 1
ATOM 2483 C CA . SER B 1 3 ? -7.562 -11.75 -0.583 1 41.16 3 SER B CA 1
ATOM 2484 C C . SER B 1 3 ? -8.766 -11.414 0.289 1 41.16 3 SER B C 1
ATOM 2486 O O . SER B 1 3 ? -9.562 -12.289 0.632 1 41.16 3 SER B O 1
ATOM 2488 N N . SER B 1 4 ? -8.836 -10.242 0.877 1 42.59 4 SER B N 1
ATOM 2489 C CA . SER B 1 4 ? -9.641 -9.656 1.939 1 42.59 4 SER B CA 1
ATOM 2490 C C . SER B 1 4 ? -11.094 -10.117 1.853 1 42.59 4 SER B C 1
ATOM 2492 O O . SER B 1 4 ? -11.68 -10.539 2.855 1 42.59 4 SER B O 1
ATOM 2494 N N . PRO B 1 5 ? -11.914 -9.852 0.848 1 40.91 5 PRO B N 1
ATOM 2495 C CA . PRO B 1 5 ? -13.344 -10.148 1.012 1 40.91 5 PRO B CA 1
ATOM 2496 C C . PRO B 1 5 ? -13.617 -11.625 1.291 1 40.91 5 PRO B C 1
ATOM 2498 O O . PRO B 1 5 ? -14.633 -11.961 1.901 1 40.91 5 PRO B O 1
ATOM 2501 N N . ILE B 1 6 ? -12.828 -12.477 0.779 1 41.72 6 ILE B N 1
ATOM 2502 C CA . ILE B 1 6 ? -13.266 -13.875 0.792 1 41.72 6 ILE B CA 1
ATOM 2503 C C . ILE B 1 6 ? -12.93 -14.508 2.141 1 41.72 6 ILE B C 1
ATOM 2505 O O . ILE B 1 6 ? -13.758 -15.203 2.729 1 41.72 6 ILE B O 1
ATOM 2509 N N . VAL B 1 7 ? -11.703 -14.594 2.549 1 44.34 7 VAL B N 1
ATOM 2510 C CA . VAL B 1 7 ? -11.352 -15.461 3.664 1 44.34 7 VAL B CA 1
ATOM 2511 C C . VAL B 1 7 ? -10.906 -14.625 4.855 1 44.34 7 VAL B C 1
ATOM 2513 O O . VAL B 1 7 ? -10.992 -15.062 6.004 1 44.34 7 VAL B O 1
ATOM 2516 N N . GLY B 1 8 ? -10.539 -13.258 4.746 1 49.53 8 GLY B N 1
ATOM 2517 C CA . GLY B 1 8 ? -9.664 -12.75 5.797 1 49.53 8 GLY B CA 1
ATOM 2518 C C . GLY B 1 8 ? -10.359 -11.766 6.723 1 49.53 8 GLY B C 1
ATOM 2519 O O . GLY B 1 8 ? -9.719 -11.156 7.578 1 49.53 8 GLY B O 1
ATOM 2520 N N . GLN B 1 9 ? -11.609 -11.43 6.453 1 57.56 9 GLN B N 1
ATOM 2521 C CA . GLN B 1 9 ? -12.055 -10.492 7.48 1 57.56 9 GLN B CA 1
ATOM 2522 C C . GLN B 1 9 ? -12.273 -11.203 8.812 1 57.56 9 GLN B C 1
ATOM 2524 O O . GLN B 1 9 ? -13.133 -12.094 8.914 1 57.56 9 GLN B O 1
ATOM 2529 N N . ASN B 1 10 ? -11.266 -10.984 9.656 1 72.31 10 ASN B N 1
ATOM 2530 C CA . ASN B 1 10 ? -11.344 -11.57 10.992 1 72.31 10 ASN B CA 1
ATOM 2531 C C . ASN B 1 10 ? -12.234 -10.742 11.914 1 72.31 10 ASN B C 1
ATOM 2533 O O . ASN B 1 10 ? -12.633 -9.633 11.562 1 72.31 10 ASN B O 1
ATOM 2537 N N . ILE B 1 11 ? -12.727 -11.266 12.938 1 85.5 11 ILE B N 1
ATOM 2538 C CA . ILE B 1 11 ? -13.625 -10.688 13.93 1 85.5 11 ILE B CA 1
ATOM 2539 C C . ILE B 1 11 ? -13.07 -9.344 14.406 1 85.5 11 ILE B C 1
ATOM 2541 O O . ILE B 1 11 ? -13.812 -8.367 14.531 1 85.5 11 ILE B O 1
ATOM 2545 N N . VAL B 1 12 ? -11.789 -9.234 14.492 1 91.38 12 VAL B N 1
ATOM 2546 C CA . VAL B 1 12 ? -11.18 -8.023 15.039 1 91.38 12 VAL B CA 1
ATOM 2547 C C . VAL B 1 12 ? -11.289 -6.891 14.016 1 91.38 12 VAL B C 1
ATOM 2549 O O . VAL B 1 12 ? -11.492 -5.734 14.391 1 91.38 12 VAL B O 1
ATOM 2552 N N . ASN B 1 13 ? -11.18 -7.215 12.773 1 92.94 13 ASN B N 1
ATOM 2553 C CA . ASN B 1 13 ? -11.297 -6.188 11.742 1 92.94 13 ASN B CA 1
ATOM 2554 C C . ASN B 1 13 ? -12.711 -5.613 11.68 1 92.94 13 ASN B C 1
ATOM 2556 O O . ASN B 1 13 ? -12.883 -4.406 11.531 1 92.94 13 ASN B O 1
ATOM 2560 N N . THR B 1 14 ? -13.656 -6.484 11.805 1 93.38 14 THR B N 1
ATOM 2561 C CA . THR B 1 14 ? -15.047 -6.039 11.812 1 93.38 14 THR B CA 1
ATOM 2562 C C . THR B 1 14 ? -15.328 -5.141 13.008 1 93.38 14 THR B C 1
ATOM 2564 O O . THR B 1 14 ? -16.016 -4.121 12.883 1 93.38 14 THR B O 1
ATOM 2567 N N . GLU B 1 15 ? -14.812 -5.52 14.148 1 95.44 15 GLU B N 1
ATOM 2568 C CA . GLU B 1 15 ? -14.953 -4.715 15.352 1 95.44 15 GLU B CA 1
ATOM 2569 C C . GLU B 1 15 ? -14.281 -3.354 15.195 1 95.44 15 GLU B C 1
ATOM 2571 O O . GLU B 1 15 ? -14.82 -2.336 15.633 1 95.44 15 GLU B O 1
ATOM 2576 N N . LEU B 1 16 ? -13.164 -3.391 14.562 1 96.69 16 LEU B N 1
ATOM 2577 C CA . LEU B 1 16 ? -12.438 -2.146 14.352 1 96.69 16 LEU B CA 1
ATOM 2578 C C . LEU B 1 16 ? -13.203 -1.224 13.406 1 96.69 16 LEU B C 1
ATOM 2580 O O . LEU B 1 16 ? -13.297 -0.019 13.648 1 96.69 16 LEU B O 1
ATOM 2584 N N . GLU B 1 17 ? -13.703 -1.777 12.32 1 96.88 17 GLU B N 1
ATOM 2585 C CA . GLU B 1 17 ? -14.508 -0.983 11.398 1 96.88 17 GLU B CA 1
ATOM 2586 C C . GLU B 1 17 ? -15.68 -0.313 12.109 1 96.88 17 GLU B C 1
ATOM 2588 O O . GLU B 1 17 ? -15.938 0.875 11.914 1 96.88 17 GLU B O 1
ATOM 2593 N N . ALA B 1 18 ? -16.344 -1.059 12.953 1 97.12 18 ALA B N 1
ATOM 2594 C CA . ALA B 1 18 ? -17.484 -0.53 13.703 1 97.12 18 ALA B CA 1
ATOM 2595 C C . ALA B 1 18 ? -17.031 0.548 14.688 1 97.12 18 ALA B C 1
ATOM 2597 O O . ALA B 1 18 ? -17.703 1.574 14.836 1 97.12 18 ALA B O 1
ATOM 2598 N N . ALA B 1 19 ? -15.969 0.314 15.375 1 97.75 19 ALA B N 1
ATOM 2599 C CA . ALA B 1 19 ? -15.445 1.263 16.359 1 97.75 19 ALA B CA 1
ATOM 2600 C C . ALA B 1 19 ? -15.047 2.576 15.695 1 97.75 19 ALA B C 1
ATOM 2602 O O . ALA B 1 19 ? -15.273 3.654 16.25 1 97.75 19 ALA B O 1
ATOM 2603 N N . LEU B 1 20 ? -14.445 2.473 14.523 1 98.38 20 LEU B N 1
ATOM 2604 C CA . LEU B 1 20 ? -14.07 3.662 13.773 1 98.38 20 LEU B CA 1
ATOM 2605 C C . LEU B 1 20 ? -15.297 4.488 13.406 1 98.38 20 LEU B C 1
ATOM 2607 O O . LEU B 1 20 ? -15.297 5.715 13.562 1 98.38 20 LEU B O 1
ATOM 2611 N N . CYS B 1 21 ? -16.297 3.811 12.93 1 98.31 21 CYS B N 1
ATOM 2612 C CA . CYS B 1 21 ? -17.531 4.488 12.555 1 98.31 21 CYS B CA 1
ATOM 2613 C C . CYS B 1 21 ? -18.156 5.195 13.758 1 98.31 21 CYS B C 1
ATOM 2615 O O . CYS B 1 21 ? -18.562 6.352 13.656 1 98.31 21 CYS B O 1
ATOM 2617 N N . ASN B 1 22 ? -18.188 4.516 14.844 1 97.62 22 ASN B N 1
ATOM 2618 C CA . ASN B 1 22 ? -18.781 5.086 16.047 1 97.62 22 ASN B CA 1
ATOM 2619 C C . ASN B 1 22 ? -17.969 6.277 16.562 1 97.62 22 ASN B C 1
ATOM 2621 O O . ASN B 1 22 ? -18.547 7.301 16.938 1 97.62 22 ASN B O 1
ATOM 2625 N N . HIS B 1 23 ? -16.703 6.168 16.594 1 97.5 23 HIS B N 1
ATOM 2626 C CA . HIS B 1 23 ? -15.844 7.191 17.188 1 97.5 23 HIS B CA 1
ATOM 2627 C C . HIS B 1 23 ? -15.812 8.445 16.312 1 97.5 23 HIS B C 1
ATOM 2629 O O . HIS B 1 23 ? -15.852 9.562 16.828 1 97.5 23 HIS B O 1
ATOM 2635 N N . PHE B 1 24 ? -15.734 8.258 15 1 97.62 24 PHE B N 1
ATOM 2636 C CA . PHE B 1 24 ? -15.539 9.391 14.109 1 97.62 24 PHE B CA 1
ATOM 2637 C C . PHE B 1 24 ? -16.844 9.773 13.422 1 97.62 24 PHE B C 1
ATOM 2639 O O . PHE B 1 24 ? -16.859 10.641 12.547 1 97.62 24 PHE B O 1
ATOM 2646 N N . ASP B 1 25 ? -17.906 9.148 13.766 1 97.38 25 ASP B N 1
ATOM 2647 C CA . ASP B 1 25 ? -19.234 9.43 13.242 1 97.38 25 ASP B CA 1
ATOM 2648 C C . ASP B 1 25 ? -19.281 9.211 11.727 1 97.38 25 ASP B C 1
ATOM 2650 O O . ASP B 1 25 ? -19.391 10.172 10.961 1 97.38 25 ASP B O 1
ATOM 2654 N N . ALA B 1 26 ? -19.359 8 11.297 1 97.94 26 ALA B N 1
ATOM 2655 C CA . ALA B 1 26 ? -19.469 7.621 9.891 1 97.94 26 ALA B CA 1
ATOM 2656 C C . ALA B 1 26 ? -20.422 6.441 9.719 1 97.94 26 ALA B C 1
ATOM 2658 O O . ALA B 1 26 ? -20.641 5.676 10.656 1 97.94 26 ALA B O 1
ATOM 2659 N N . GLU B 1 27 ? -20.969 6.328 8.578 1 98.19 27 GLU B N 1
ATOM 2660 C CA . GLU B 1 27 ? -21.906 5.25 8.273 1 98.19 27 GLU B CA 1
ATOM 2661 C C . GLU B 1 27 ? -21.188 3.924 8.07 1 98.19 27 GLU B C 1
ATOM 2663 O O . GLU B 1 27 ? -21.656 2.875 8.516 1 98.19 27 GLU B O 1
ATOM 2668 N N . ALA B 1 28 ? -20.047 3.928 7.434 1 98.31 28 ALA B N 1
ATOM 2669 C CA . ALA B 1 28 ? -19.297 2.725 7.109 1 98.31 28 ALA B CA 1
ATOM 2670 C C . ALA B 1 28 ? -17.797 3.027 7.012 1 98.31 28 ALA B C 1
ATOM 2672 O O . ALA B 1 28 ? -17.406 4.188 6.875 1 98.31 28 ALA B O 1
ATOM 2673 N N . SER B 1 29 ? -17 1.961 7.129 1 98.25 29 SER B N 1
ATOM 2674 C CA . SER B 1 29 ? -15.555 2.105 7.008 1 98.25 29 SER B CA 1
ATOM 2675 C C . SER B 1 29 ? -14.938 0.892 6.324 1 98.25 29 SER B C 1
ATOM 2677 O O . SER B 1 29 ? -15.547 -0.179 6.273 1 98.25 29 SER B O 1
ATOM 2679 N N . ILE B 1 30 ? -13.812 1.071 5.742 1 96.81 30 ILE B N 1
ATOM 2680 C CA . ILE B 1 30 ? -13.008 0.013 5.141 1 96.81 30 ILE B CA 1
ATOM 2681 C C . ILE B 1 30 ? -11.555 0.164 5.574 1 96.81 30 ILE B C 1
ATOM 2683 O O . ILE B 1 30 ? -11.047 1.282 5.699 1 96.81 30 ILE B O 1
ATOM 2687 N N . LEU B 1 31 ? -10.891 -0.987 5.82 1 96.5 31 LEU B N 1
ATOM 2688 C CA . LEU B 1 31 ? -9.531 -1.011 6.348 1 96.5 31 LEU B CA 1
ATOM 2689 C C . LEU B 1 31 ? -8.531 -1.364 5.254 1 96.5 31 LEU B C 1
ATOM 2691 O O . LEU B 1 31 ? -8.82 -2.184 4.379 1 96.5 31 LEU B O 1
ATOM 2695 N N . TYR B 1 32 ? -7.402 -0.766 5.297 1 95.31 32 TYR B N 1
ATOM 2696 C CA . TYR B 1 32 ? -6.258 -1.059 4.438 1 95.31 32 TYR B CA 1
ATOM 2697 C C . TYR B 1 32 ? -5.016 -1.352 5.27 1 95.31 32 TYR B C 1
ATOM 2699 O O . TYR B 1 32 ? -4.965 -1.026 6.461 1 95.31 32 TYR B O 1
ATOM 2707 N N . VAL B 1 33 ? -3.965 -1.839 4.688 1 92.88 33 VAL B N 1
ATOM 2708 C CA . VAL B 1 33 ? -2.762 -2.256 5.398 1 92.88 33 VAL B CA 1
ATOM 2709 C C . VAL B 1 33 ? -1.915 -1.032 5.742 1 92.88 33 VAL B C 1
ATOM 2711 O O . VAL B 1 33 ? -1 -1.113 6.566 1 92.88 33 VAL B O 1
ATOM 2714 N N . GLY B 1 34 ? -2.227 0.123 5.195 1 93.5 34 GLY B N 1
ATOM 2715 C CA . GLY B 1 34 ? -1.507 1.356 5.465 1 93.5 34 GLY B CA 1
ATOM 2716 C C . GLY B 1 34 ? -2.219 2.59 4.945 1 93.5 34 GLY B C 1
ATOM 2717 O O . GLY B 1 34 ? -3.154 2.484 4.152 1 93.5 34 GLY B O 1
ATOM 2718 N N . GLY B 1 35 ? -1.75 3.699 5.43 1 94.62 35 GLY B N 1
ATOM 2719 C CA . GLY B 1 35 ? -2.328 4.953 4.973 1 94.62 35 GLY B CA 1
ATOM 2720 C C . GLY B 1 35 ? -2.029 5.25 3.514 1 94.62 35 GLY B C 1
ATOM 2721 O O . GLY B 1 35 ? -2.887 5.758 2.791 1 94.62 35 GLY B O 1
ATOM 2722 N N . TRP B 1 36 ? -0.809 4.953 3.088 1 94.31 36 TRP B N 1
ATOM 2723 C CA . TRP B 1 36 ? -0.408 5.184 1.703 1 94.31 36 TRP B CA 1
ATOM 2724 C C . TRP B 1 36 ? -1.305 4.406 0.743 1 94.31 36 TRP B C 1
ATOM 2726 O O . TRP B 1 36 ? -1.824 4.973 -0.223 1 94.31 36 TRP B O 1
ATOM 2736 N N . VAL B 1 37 ? -1.565 3.166 1.08 1 94.62 37 VAL B N 1
ATOM 2737 C CA . VAL B 1 37 ? -2.395 2.303 0.245 1 94.62 37 VAL B CA 1
ATOM 2738 C C . VAL B 1 37 ? -3.834 2.811 0.246 1 94.62 37 VAL B C 1
ATOM 2740 O O . VAL B 1 37 ? -4.516 2.764 -0.781 1 94.62 37 VAL B O 1
ATOM 2743 N N . ALA B 1 38 ? -4.273 3.246 1.377 1 96.69 38 ALA B N 1
ATOM 2744 C CA . ALA B 1 38 ? -5.637 3.76 1.479 1 96.69 38 ALA B CA 1
ATOM 2745 C C . ALA B 1 38 ? -5.863 4.91 0.504 1 96.69 38 ALA B C 1
ATOM 2747 O O . ALA B 1 38 ? -6.844 4.918 -0.245 1 96.69 38 ALA B O 1
ATOM 2748 N N . ASN B 1 39 ? -4.941 5.867 0.467 1 98 39 ASN B N 1
ATOM 2749 C CA . ASN B 1 39 ? -5.062 7.016 -0.422 1 98 39 ASN B CA 1
ATOM 2750 C C . ASN B 1 39 ? -4.953 6.605 -1.889 1 98 39 ASN B C 1
ATOM 2752 O O . ASN B 1 39 ? -5.812 6.957 -2.701 1 98 39 ASN B O 1
ATOM 2756 N N . VAL B 1 40 ? -3.914 5.836 -2.201 1 97.19 40 VAL B N 1
ATOM 2757 C CA . VAL B 1 40 ? -3.641 5.461 -3.586 1 97.19 40 VAL B CA 1
ATOM 2758 C C . VAL B 1 40 ? -4.82 4.668 -4.148 1 97.19 40 VAL B C 1
ATOM 2760 O O . VAL B 1 40 ? -5.324 4.98 -5.23 1 97.19 40 VAL B O 1
ATOM 2763 N N . SER B 1 41 ? -5.27 3.695 -3.391 1 96.31 41 SER B N 1
ATOM 2764 C CA . SER B 1 41 ? -6.305 2.785 -3.867 1 96.31 41 SER B CA 1
ATOM 2765 C C . SER B 1 41 ? -7.664 3.479 -3.936 1 96.31 41 SER B C 1
ATOM 2767 O O . SER B 1 41 ? -8.445 3.242 -4.859 1 96.31 41 SER B O 1
ATOM 2769 N N . THR B 1 42 ? -7.992 4.312 -2.982 1 98.19 42 THR B N 1
ATOM 2770 C CA . THR B 1 42 ? -9.305 4.945 -2.934 1 98.19 42 THR B CA 1
ATOM 2771 C C . THR B 1 42 ? -9.461 5.965 -4.059 1 98.19 42 THR B C 1
ATOM 2773 O O . THR B 1 42 ? -10.438 5.934 -4.805 1 98.19 42 THR B O 1
ATOM 2776 N N . ILE B 1 43 ? -8.484 6.828 -4.23 1 98.56 43 ILE B N 1
ATOM 2777 C CA . ILE B 1 43 ? -8.562 7.883 -5.234 1 98.56 43 ILE B CA 1
ATOM 2778 C C . ILE B 1 43 ? -8.609 7.262 -6.629 1 98.56 43 ILE B C 1
ATOM 2780 O O . ILE B 1 43 ? -9.445 7.641 -7.457 1 98.56 43 ILE B O 1
ATOM 2784 N N . SER B 1 44 ? -7.75 6.258 -6.855 1 97.38 44 SER B N 1
ATOM 2785 C CA . SER B 1 44 ? -7.66 5.652 -8.18 1 97.38 44 SER B CA 1
ATOM 2786 C C . SER B 1 44 ? -8.906 4.84 -8.5 1 97.38 44 SER B C 1
ATOM 2788 O O . SER B 1 44 ? -9.164 4.508 -9.664 1 97.38 44 SER B O 1
ATOM 2790 N N . THR B 1 45 ? -9.648 4.484 -7.5 1 96.88 45 THR B N 1
ATOM 2791 C CA . THR B 1 45 ? -10.867 3.709 -7.695 1 96.88 45 THR B CA 1
ATOM 2792 C C . THR B 1 45 ? -12.062 4.633 -7.941 1 96.88 45 THR B C 1
ATOM 2794 O O . THR B 1 45 ? -12.945 4.316 -8.742 1 96.88 45 THR B O 1
ATOM 2797 N N . LEU B 1 46 ? -12.117 5.773 -7.34 1 97.69 46 LEU B N 1
ATOM 2798 C CA . LEU B 1 46 ? -13.289 6.637 -7.32 1 97.69 46 LEU B CA 1
ATOM 2799 C C . LEU B 1 46 ? -13.422 7.406 -8.633 1 97.69 46 LEU B C 1
ATOM 2801 O O . LEU B 1 46 ? -14.531 7.758 -9.039 1 97.69 46 LEU B O 1
ATOM 2805 N N . VAL B 1 47 ? -12.266 7.711 -9.281 1 97.75 47 VAL B N 1
ATOM 2806 C CA . VAL B 1 47 ? -12.312 8.523 -10.5 1 97.75 47 VAL B CA 1
ATOM 2807 C C . VAL B 1 47 ? -11.422 7.887 -11.57 1 97.75 47 VAL B C 1
ATOM 2809 O O . VAL B 1 47 ? -10.602 7.02 -11.273 1 97.75 47 VAL B O 1
ATOM 2812 N N . GLY B 1 48 ? -11.586 8.266 -12.758 1 97.12 48 GLY B N 1
ATOM 2813 C CA . GLY B 1 48 ? -10.852 7.762 -13.914 1 97.12 48 GLY B CA 1
ATOM 2814 C C . GLY B 1 48 ? -10.953 8.672 -15.125 1 97.12 48 GLY B C 1
ATOM 2815 O O . GLY B 1 48 ? -11.242 9.859 -14.992 1 97.12 48 GLY B O 1
ATOM 2816 N N . LYS B 1 49 ? -10.633 8.055 -16.297 1 96.38 49 LYS B N 1
ATOM 2817 C CA . LYS B 1 49 ? -10.742 8.797 -17.547 1 96.38 49 LYS B CA 1
ATOM 2818 C C . LYS B 1 49 ? -12.117 9.453 -17.672 1 96.38 49 LYS B C 1
ATOM 2820 O O . LYS B 1 49 ? -13.141 8.812 -17.438 1 96.38 49 LYS B O 1
ATOM 2825 N N . GLY B 1 50 ? -12.164 10.742 -18.016 1 98 50 GLY B N 1
ATOM 2826 C CA . GLY B 1 50 ? -13.406 11.477 -18.156 1 98 50 GLY B CA 1
ATOM 2827 C C . GLY B 1 50 ? -13.773 12.266 -16.906 1 98 50 GLY B C 1
ATOM 2828 O O . GLY B 1 50 ? -14.711 13.062 -16.938 1 98 50 GLY B O 1
ATOM 2829 N N . ASP B 1 51 ? -12.992 12.078 -15.844 1 98.56 51 ASP B N 1
ATOM 2830 C CA . ASP B 1 51 ? -13.211 12.812 -14.594 1 98.56 51 ASP B CA 1
ATOM 2831 C C . ASP B 1 51 ? -12.078 13.805 -14.336 1 98.56 51 ASP B C 1
ATOM 2833 O O . ASP B 1 51 ? -11.07 13.805 -15.055 1 98.56 51 ASP B O 1
ATOM 2837 N N . LEU B 1 52 ? -12.297 14.695 -13.359 1 98.75 52 LEU B N 1
ATOM 2838 C CA . LEU B 1 52 ? -11.305 15.688 -12.953 1 98.75 52 LEU B CA 1
ATOM 2839 C C . LEU B 1 52 ? -10.984 15.562 -11.469 1 98.75 52 LEU B C 1
ATOM 2841 O O . LEU B 1 52 ? -11.891 15.391 -10.641 1 98.75 52 LEU B O 1
ATOM 2845 N N . ILE B 1 53 ? -9.742 15.555 -11.188 1 98.88 53 ILE B N 1
ATOM 2846 C CA . ILE B 1 53 ? -9.281 15.742 -9.82 1 98.88 53 ILE B CA 1
ATOM 2847 C C . ILE B 1 53 ? -8.789 17.172 -9.633 1 98.88 53 ILE B C 1
ATOM 2849 O O . ILE B 1 53 ? -7.879 17.625 -10.328 1 98.88 53 ILE B O 1
ATOM 2853 N N . LEU B 1 54 ? -9.43 17.922 -8.797 1 98.88 54 LEU B N 1
ATOM 2854 C CA . LEU B 1 54 ? -9.016 19.25 -8.336 1 98.88 54 LEU B CA 1
ATOM 2855 C C . LEU B 1 54 ? -8.359 19.156 -6.965 1 98.88 54 LEU B C 1
ATOM 2857 O O . LEU B 1 54 ? -9.047 18.953 -5.957 1 98.88 54 LEU B O 1
ATOM 2861 N N . CYS B 1 55 ? -7.043 19.344 -6.902 1 98.75 55 CYS B N 1
ATOM 2862 C CA . CYS B 1 55 ? -6.344 19.016 -5.668 1 98.75 55 CYS B CA 1
ATOM 2863 C C . CYS B 1 55 ? -5.473 20.172 -5.203 1 98.75 55 CYS B C 1
ATOM 2865 O O . CYS B 1 55 ? -5.062 21.016 -6.012 1 98.75 55 CYS B O 1
ATOM 2867 N N . ASP B 1 56 ? -5.277 20.281 -3.928 1 98.38 56 ASP B N 1
ATOM 2868 C CA . ASP B 1 56 ? -4.301 21.219 -3.387 1 98.38 56 ASP B CA 1
ATOM 2869 C C . ASP B 1 56 ? -2.887 20.859 -3.834 1 98.38 56 ASP B C 1
ATOM 2871 O O . ASP B 1 56 ? -2.514 19.688 -3.854 1 98.38 56 ASP B O 1
ATOM 2875 N N . ILE B 1 57 ? -2.096 21.812 -4.121 1 96.06 57 ILE B N 1
ATOM 2876 C CA . ILE B 1 57 ? -0.771 21.578 -4.688 1 96.06 57 ILE B CA 1
ATOM 2877 C C . ILE B 1 57 ? 0.12 20.891 -3.654 1 96.06 57 ILE B C 1
ATOM 2879 O O . ILE B 1 57 ? 1.113 20.25 -4.008 1 96.06 57 ILE B O 1
ATOM 2883 N N . LEU B 1 58 ? -0.229 20.938 -2.375 1 93.56 58 LEU B N 1
ATOM 2884 C CA . LEU B 1 58 ? 0.625 20.375 -1.329 1 93.56 58 LEU B CA 1
ATOM 2885 C C . LEU B 1 58 ? 0.08 19.047 -0.828 1 93.56 58 LEU B C 1
ATOM 2887 O O . LEU B 1 58 ? 0.44 18.594 0.261 1 93.56 58 LEU B O 1
ATOM 2891 N N . ASN B 1 59 ? -0.769 18.391 -1.631 1 95.56 59 ASN B N 1
ATOM 2892 C CA . ASN B 1 59 ? -1.263 17.078 -1.258 1 95.56 59 ASN B CA 1
ATOM 2893 C C . ASN B 1 59 ? -0.117 16.109 -0.961 1 95.56 59 ASN B C 1
ATOM 2895 O O . ASN B 1 59 ? 0.921 16.156 -1.626 1 95.56 59 ASN B O 1
ATOM 2899 N N . HIS B 1 60 ? -0.307 15.289 0.023 1 93.5 60 HIS B N 1
ATOM 2900 C CA . HIS B 1 60 ? 0.643 14.242 0.385 1 93.5 60 HIS B CA 1
ATOM 2901 C C . HIS B 1 60 ? 0.941 13.328 -0.803 1 93.5 60 HIS B C 1
ATOM 2903 O O . HIS B 1 60 ? 0.073 13.102 -1.647 1 93.5 60 HIS B O 1
ATOM 2909 N N . ASN B 1 61 ? 2.102 12.789 -0.881 1 92.5 61 ASN B N 1
ATOM 2910 C CA . ASN B 1 61 ? 2.58 11.914 -1.945 1 92.5 61 ASN B CA 1
ATOM 2911 C C . ASN B 1 61 ? 1.585 10.789 -2.24 1 92.5 61 ASN B C 1
ATOM 2913 O O . ASN B 1 61 ? 1.353 10.453 -3.402 1 92.5 61 ASN B O 1
ATOM 2917 N N . SER B 1 62 ? 1.062 10.203 -1.217 1 95.12 62 SER B N 1
ATOM 2918 C CA . SER B 1 62 ? 0.124 9.102 -1.406 1 95.12 62 SER B CA 1
ATOM 2919 C C . SER B 1 62 ? -1.104 9.555 -2.189 1 95.12 62 SER B C 1
ATOM 2921 O O . SER B 1 62 ? -1.628 8.805 -3.018 1 95.12 62 SER B O 1
ATOM 2923 N N . CYS B 1 63 ? -1.604 10.742 -1.92 1 97.62 63 CYS B N 1
ATOM 2924 C CA . CYS B 1 63 ? -2.707 11.281 -2.707 1 97.62 63 CYS B CA 1
ATOM 2925 C C . CYS B 1 63 ? -2.285 11.516 -4.152 1 97.62 63 CYS B C 1
ATOM 2927 O O . CYS B 1 63 ? -3.016 11.172 -5.082 1 97.62 63 CYS B O 1
ATOM 2929 N N . VAL B 1 64 ? -1.104 12.086 -4.336 1 96.69 64 VAL B N 1
ATOM 2930 C CA . VAL B 1 64 ? -0.585 12.398 -5.66 1 96.69 64 VAL B CA 1
ATOM 2931 C C . VAL B 1 64 ? -0.475 11.117 -6.488 1 96.69 64 VAL B C 1
ATOM 2933 O O . VAL B 1 64 ? -0.851 11.094 -7.664 1 96.69 64 VAL B O 1
ATOM 2936 N N . ASN B 1 65 ? 0.004 10.094 -5.883 1 95.94 65 ASN B N 1
ATOM 2937 C CA . ASN B 1 65 ? 0.149 8.828 -6.59 1 95.94 65 ASN B CA 1
ATOM 2938 C C . ASN B 1 65 ? -1.207 8.227 -6.957 1 95.94 65 ASN B C 1
ATOM 2940 O O . ASN B 1 65 ? -1.364 7.648 -8.031 1 95.94 65 ASN B O 1
ATOM 2944 N N . GLY B 1 66 ? -2.154 8.289 -6.039 1 97.75 66 GLY B N 1
ATOM 2945 C CA . GLY B 1 66 ? -3.504 7.867 -6.379 1 97.75 66 GLY B CA 1
ATOM 2946 C C . GLY B 1 66 ? -4.098 8.641 -7.539 1 97.75 66 GLY B C 1
ATOM 2947 O O . GLY B 1 66 ? -4.781 8.07 -8.391 1 97.75 66 GLY B O 1
ATOM 2948 N N . GLN B 1 67 ? -3.844 9.953 -7.551 1 97.88 67 GLN B N 1
ATOM 2949 C CA . GLN B 1 67 ? -4.305 10.805 -8.641 1 97.88 67 GLN B CA 1
ATOM 2950 C C . GLN B 1 67 ? -3.717 10.359 -9.977 1 97.88 67 GLN B C 1
ATOM 2952 O O . GLN B 1 67 ? -4.449 10.148 -10.945 1 97.88 67 GLN B O 1
ATOM 2957 N N . ARG B 1 68 ? -2.445 10.125 -9.992 1 96.44 68 ARG B N 1
ATOM 2958 C CA . ARG B 1 68 ? -1.757 9.711 -11.211 1 96.44 68 ARG B CA 1
ATOM 2959 C C . ARG B 1 68 ? -2.244 8.352 -11.68 1 96.44 68 ARG B C 1
ATOM 2961 O O . ARG B 1 68 ? -2.443 8.133 -12.883 1 96.44 68 ARG B O 1
ATOM 2968 N N . LEU B 1 69 ? -2.438 7.52 -10.781 1 96.38 69 LEU B N 1
ATOM 2969 C CA . LEU B 1 69 ? -2.848 6.156 -11.094 1 96.38 69 LEU B CA 1
ATOM 2970 C C . LEU B 1 69 ? -4.262 6.133 -11.664 1 96.38 69 LEU B C 1
ATOM 2972 O O . LEU B 1 69 ? -4.598 5.25 -12.461 1 96.38 69 LEU B O 1
ATOM 2976 N N . SER B 1 70 ? -5.105 7.059 -11.375 1 96.75 70 SER B N 1
ATOM 2977 C CA . SER B 1 70 ? -6.52 7.062 -11.719 1 96.75 70 SER B CA 1
ATOM 2978 C C . SER B 1 70 ? -6.723 7.242 -13.219 1 96.75 70 SER B C 1
ATOM 2980 O O . SER B 1 70 ? -7.723 6.785 -13.773 1 96.75 70 SER B O 1
ATOM 2982 N N . GLY B 1 71 ? -5.754 7.977 -13.859 1 95.88 71 GLY B N 1
ATOM 2983 C CA . GLY B 1 71 ? -5.918 8.312 -15.266 1 95.88 71 GLY B CA 1
ATOM 2984 C C . GLY B 1 71 ? -6.824 9.508 -15.492 1 95.88 71 GLY B C 1
ATOM 2985 O O . GLY B 1 71 ? -7.02 9.945 -16.625 1 95.88 71 GLY B O 1
ATOM 2986 N N . ALA B 1 72 ? -7.395 10.086 -14.438 1 97.81 72 ALA B N 1
ATOM 2987 C CA . ALA B 1 72 ? -8.219 11.289 -14.547 1 97.81 72 ALA B CA 1
ATOM 2988 C C . ALA B 1 72 ? -7.363 12.508 -14.891 1 97.81 72 ALA B C 1
ATOM 2990 O O . ALA B 1 72 ? -6.137 12.469 -14.773 1 97.81 72 ALA B O 1
ATOM 2991 N N . SER B 1 73 ? -8.062 13.555 -15.359 1 98.38 73 SER B N 1
ATOM 2992 C CA . SER B 1 73 ? -7.379 14.844 -15.453 1 98.38 73 SER B CA 1
ATOM 2993 C C . SER B 1 73 ? -7.062 15.398 -14.078 1 98.38 73 SER B C 1
ATOM 2995 O O . SER B 1 73 ? -7.852 15.25 -13.141 1 98.38 73 SER B O 1
ATOM 2997 N N . ILE B 1 74 ? -5.922 16 -13.984 1 98.62 74 ILE B N 1
ATOM 2998 C CA . ILE B 1 74 ? -5.484 16.516 -12.695 1 98.62 74 ILE B CA 1
ATOM 2999 C C . ILE B 1 74 ? -5.199 18.016 -12.82 1 98.62 74 ILE B C 1
ATOM 3001 O O . ILE B 1 74 ? -4.406 18.438 -13.664 1 98.62 74 ILE B O 1
ATOM 3005 N N . LEU B 1 75 ? -5.812 18.797 -12.055 1 98.62 75 LEU B N 1
ATOM 3006 C CA . LEU B 1 75 ? -5.527 20.219 -11.93 1 98.62 75 LEU B CA 1
ATOM 3007 C C . LEU B 1 75 ? -5.27 20.594 -10.469 1 98.62 75 LEU B C 1
ATOM 3009 O O . LEU B 1 75 ? -6.098 20.312 -9.602 1 98.62 75 LEU B O 1
ATOM 3013 N N . ALA B 1 76 ? -4.176 21.188 -10.234 1 98.19 76 ALA B N 1
ATOM 3014 C CA . ALA B 1 76 ? -3.846 21.656 -8.891 1 98.19 76 ALA B CA 1
ATOM 3015 C C . ALA B 1 76 ? -4.207 23.125 -8.719 1 98.19 76 ALA B C 1
ATOM 3017 O O . ALA B 1 76 ? -4.059 23.922 -9.656 1 98.19 76 ALA B O 1
ATOM 3018 N N . PHE B 1 77 ? -4.738 23.484 -7.594 1 98.31 77 PHE B N 1
ATOM 3019 C CA . PHE B 1 77 ? -4.883 24.891 -7.223 1 98.31 77 PHE B CA 1
ATOM 3020 C C . PHE B 1 77 ? -3.848 25.281 -6.176 1 98.31 77 PHE B C 1
ATOM 3022 O O . PHE B 1 77 ? -3.342 24.438 -5.445 1 98.31 77 PHE 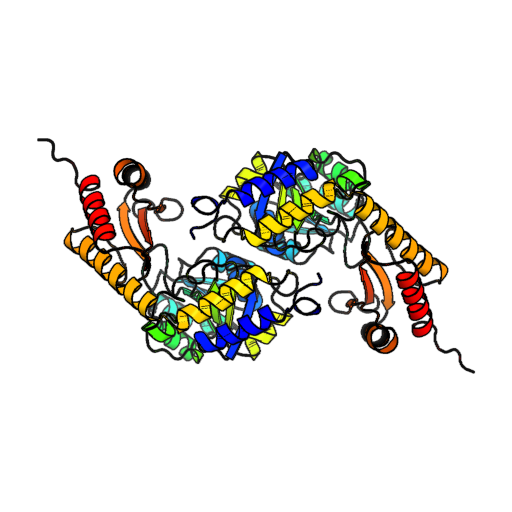B O 1
ATOM 3029 N N . PRO B 1 78 ? -3.49 26.609 -6.133 1 96.88 78 PRO B N 1
ATOM 3030 C CA . PRO B 1 78 ? -2.527 27.031 -5.117 1 96.88 78 PRO B CA 1
ATOM 3031 C C . PRO B 1 78 ? -2.969 26.672 -3.697 1 96.88 78 PRO B C 1
ATOM 3033 O O . PRO B 1 78 ? -4.164 26.672 -3.404 1 96.88 78 PRO B O 1
ATOM 3036 N N . HIS B 1 79 ? -2.008 26.438 -2.857 1 96.12 79 HIS B N 1
ATOM 3037 C CA . HIS B 1 79 ? -2.227 25.938 -1.507 1 96.12 79 HIS B CA 1
ATOM 3038 C C . HIS B 1 79 ? -3.26 26.781 -0.764 1 96.12 79 HIS B C 1
ATOM 3040 O O . HIS B 1 79 ? -3.1 27.984 -0.635 1 96.12 79 HIS B O 1
ATOM 3046 N N . ASN B 1 80 ? -4.332 26.109 -0.323 1 96.94 80 ASN B N 1
ATOM 3047 C CA . ASN B 1 80 ? -5.406 26.672 0.497 1 96.94 80 ASN B CA 1
ATOM 3048 C C . ASN B 1 80 ? -6.086 27.844 -0.192 1 96.94 80 ASN B C 1
ATOM 3050 O O . ASN B 1 80 ? -6.598 28.75 0.474 1 96.94 80 ASN B O 1
ATOM 3054 N N . ASP B 1 81 ? -6.043 27.875 -1.51 1 98 81 ASP B N 1
ATOM 3055 C CA . ASP B 1 81 ? -6.656 28.953 -2.273 1 98 81 ASP B CA 1
ATOM 3056 C C . ASP B 1 81 ? -8.047 28.562 -2.771 1 98 81 ASP B C 1
ATOM 3058 O O . ASP B 1 81 ? -8.211 28.172 -3.934 1 98 81 ASP B O 1
ATOM 3062 N N . VAL B 1 82 ? -9 28.797 -1.985 1 98.5 82 VAL B N 1
ATOM 3063 C CA . VAL B 1 82 ? -10.375 28.422 -2.275 1 98.5 82 VAL B CA 1
ATOM 3064 C C . VAL B 1 82 ? -10.867 29.188 -3.504 1 98.5 82 VAL B C 1
ATOM 3066 O O . VAL B 1 82 ? -11.594 28.625 -4.332 1 98.5 82 VAL B O 1
ATOM 3069 N N . GLU B 1 83 ? -10.492 30.422 -3.637 1 98.5 83 GLU B N 1
ATOM 3070 C CA . GLU B 1 83 ? -10.93 31.25 -4.758 1 98.5 83 GLU B CA 1
ATOM 3071 C C . GLU B 1 83 ? -10.414 30.703 -6.086 1 98.5 83 GLU B C 1
ATOM 3073 O O . GLU B 1 83 ? -11.148 30.672 -7.078 1 98.5 83 GLU B O 1
ATOM 3078 N N . ALA B 1 84 ? -9.203 30.328 -6.035 1 98.69 84 ALA B N 1
ATOM 3079 C CA . ALA B 1 84 ? -8.633 29.734 -7.246 1 98.69 84 ALA B CA 1
ATOM 3080 C C . ALA B 1 84 ? -9.352 28.438 -7.621 1 98.69 84 ALA B C 1
ATOM 3082 O O . ALA B 1 84 ? -9.641 28.203 -8.797 1 98.69 84 ALA B O 1
ATOM 3083 N N . ALA B 1 85 ? -9.641 27.625 -6.664 1 98.75 85 ALA B N 1
ATOM 3084 C CA . ALA B 1 85 ? -10.375 26.391 -6.902 1 98.75 85 ALA B CA 1
ATOM 3085 C C . ALA B 1 85 ? -11.75 26.688 -7.508 1 98.75 85 ALA B C 1
ATOM 3087 O O . ALA B 1 85 ? -12.172 26.016 -8.453 1 98.75 85 ALA B O 1
ATOM 3088 N N . GLU B 1 86 ? -12.375 27.641 -6.977 1 98.75 86 GLU B N 1
ATOM 3089 C CA . GLU B 1 86 ? -13.703 28 -7.465 1 98.75 86 GLU B CA 1
ATOM 3090 C C . GLU B 1 86 ? -13.641 28.516 -8.898 1 98.75 86 GLU B C 1
ATOM 3092 O O . GLU B 1 86 ? -14.516 28.203 -9.711 1 98.75 86 GLU B O 1
ATOM 3097 N N . ARG B 1 87 ? -12.672 29.344 -9.188 1 98.62 87 ARG B N 1
ATOM 3098 C CA . ARG B 1 87 ? -12.516 29.844 -10.547 1 98.62 87 ARG B CA 1
ATOM 3099 C C . ARG B 1 87 ? -12.352 28.703 -11.547 1 98.62 87 ARG B C 1
ATOM 3101 O O . ARG B 1 87 ? -12.93 28.734 -12.633 1 98.62 87 ARG B O 1
ATOM 3108 N N . ILE B 1 88 ? -11.57 27.75 -11.141 1 98.56 88 ILE B N 1
ATOM 3109 C CA . ILE B 1 88 ? -11.359 26.578 -12 1 98.56 88 ILE B CA 1
ATOM 3110 C C . ILE B 1 88 ? -12.68 25.844 -12.211 1 98.56 88 ILE B C 1
ATOM 3112 O O . ILE B 1 88 ? -13.039 25.516 -13.344 1 98.56 88 ILE B O 1
ATOM 3116 N N . LEU B 1 89 ? -13.406 25.609 -11.156 1 98.56 89 LEU B N 1
ATOM 3117 C CA . LEU B 1 89 ? -14.672 24.891 -11.234 1 98.56 89 LEU B CA 1
ATOM 3118 C C . LEU B 1 89 ? -15.664 25.641 -12.117 1 98.56 89 LEU B C 1
ATOM 3120 O O . LEU B 1 89 ? -16.344 25.031 -12.953 1 98.56 89 LEU B O 1
ATOM 3124 N N . LYS B 1 90 ? -15.773 26.938 -11.938 1 98 90 LYS B N 1
ATOM 3125 C CA . LYS B 1 90 ? -16.672 27.766 -12.727 1 98 90 LYS B CA 1
ATOM 3126 C C . LYS B 1 90 ? -16.375 27.625 -14.219 1 98 90 LYS B C 1
ATOM 3128 O O . LYS B 1 90 ? -17.297 27.609 -15.039 1 98 90 LYS B O 1
ATOM 3133 N N . SER B 1 91 ? -15.188 27.469 -14.492 1 98 91 SER B N 1
ATOM 3134 C CA . SER B 1 91 ? -14.75 27.484 -15.883 1 98 91 SER B CA 1
ATOM 3135 C C . SER B 1 91 ? -14.922 26.109 -16.531 1 98 91 SER B C 1
ATOM 3137 O O . SER B 1 91 ? -15.266 26.016 -17.719 1 98 91 SER B O 1
ATOM 3139 N N . ILE B 1 92 ? -14.672 24.938 -15.781 1 97.69 92 ILE B N 1
ATOM 3140 C CA . ILE B 1 92 ? -14.492 23.703 -16.547 1 97.69 92 ILE B CA 1
ATOM 3141 C C . ILE B 1 92 ? -15.289 22.578 -15.898 1 97.69 92 ILE B C 1
ATOM 3143 O O . ILE B 1 92 ? -15.297 21.453 -16.406 1 97.69 92 ILE B O 1
ATOM 3147 N N . ARG B 1 93 ? -15.969 22.828 -14.836 1 97.56 93 ARG B N 1
ATOM 3148 C CA . ARG B 1 93 ? -16.688 21.766 -14.133 1 97.56 93 ARG B CA 1
ATOM 3149 C C . ARG B 1 93 ? -17.609 21.016 -15.086 1 97.56 93 ARG B C 1
ATOM 3151 O O . ARG B 1 93 ? -17.75 19.797 -14.984 1 97.56 93 ARG B O 1
ATOM 3158 N N . HIS B 1 94 ? -18.266 21.656 -16.047 1 97.12 94 HIS B N 1
ATOM 3159 C CA . HIS B 1 94 ? -19.281 21.109 -16.938 1 97.12 94 HIS B CA 1
ATOM 3160 C C . HIS B 1 94 ? -18.656 20.156 -17.969 1 97.12 94 HIS B C 1
ATOM 3162 O O . HIS B 1 94 ? -19.359 19.375 -18.609 1 97.12 94 HIS B O 1
ATOM 3168 N N . LYS B 1 95 ? -17.359 20.172 -18.062 1 98.06 95 LYS B N 1
ATOM 3169 C CA . LYS B 1 95 ? -16.672 19.359 -19.062 1 98.06 95 LYS B CA 1
ATOM 3170 C C . LYS B 1 95 ? -16.406 17.953 -18.547 1 98.06 95 LYS B C 1
ATOM 3172 O O . LYS B 1 95 ? -15.992 17.078 -19.312 1 98.06 95 LYS B O 1
ATOM 3177 N N . TYR B 1 96 ? -16.656 17.703 -17.234 1 98.31 96 TYR B N 1
ATOM 3178 C CA . TYR B 1 96 ? -16.281 16.438 -16.625 1 98.31 96 TYR B CA 1
ATOM 3179 C C . TYR B 1 96 ? -17.484 15.75 -16 1 98.31 96 TYR B C 1
ATOM 3181 O O . TYR B 1 96 ? -18.375 16.406 -15.461 1 98.31 96 TYR B O 1
ATOM 3189 N N . ARG B 1 97 ? -17.469 14.391 -16.109 1 97.94 97 ARG B N 1
ATOM 3190 C CA . ARG B 1 97 ? -18.531 13.594 -15.508 1 97.94 97 ARG B CA 1
ATOM 3191 C C . ARG B 1 97 ? -18.547 13.727 -13.992 1 97.94 97 ARG B C 1
ATOM 3193 O O . ARG B 1 97 ? -19.594 13.953 -13.391 1 97.94 97 ARG B O 1
ATOM 3200 N N . ARG B 1 98 ? -17.422 13.547 -13.383 1 98 98 ARG B N 1
ATOM 3201 C CA . ARG B 1 98 ? -17.203 13.695 -11.945 1 98 98 ARG B CA 1
ATOM 3202 C C . ARG B 1 98 ? -16 14.578 -11.656 1 98 98 ARG B C 1
ATOM 3204 O O . ARG B 1 98 ? -15.078 14.664 -12.477 1 98 98 ARG B O 1
ATOM 3211 N N . VAL B 1 99 ? -16.125 15.305 -10.562 1 98.75 99 VAL B N 1
ATOM 3212 C CA . VAL B 1 99 ? -14.977 16.062 -10.07 1 98.75 99 VAL B CA 1
ATOM 3213 C C . VAL B 1 99 ? -14.703 15.695 -8.609 1 98.75 99 VAL B C 1
ATOM 3215 O O . VAL B 1 99 ? -15.602 15.711 -7.777 1 98.75 99 VAL B O 1
ATOM 3218 N N . LEU B 1 100 ? -13.484 15.297 -8.32 1 98.88 100 LEU B N 1
ATOM 3219 C CA . LEU B 1 100 ? -13 14.977 -6.98 1 98.88 100 LEU B CA 1
ATOM 3220 C C . LEU B 1 100 ? -12.109 16.094 -6.441 1 98.88 100 LEU B C 1
ATOM 3222 O O . LEU B 1 100 ? -11.055 16.375 -7.008 1 98.88 100 LEU B O 1
ATOM 3226 N N . ILE B 1 101 ? -12.539 16.766 -5.395 1 98.94 101 ILE B N 1
ATOM 3227 C CA . ILE B 1 101 ? -11.703 17.719 -4.688 1 98.94 101 ILE B CA 1
ATOM 3228 C C . ILE B 1 101 ? -10.906 17.016 -3.6 1 98.94 101 ILE B C 1
ATOM 3230 O O . ILE B 1 101 ? -11.477 16.312 -2.76 1 98.94 101 ILE B O 1
ATOM 3234 N N . VAL B 1 102 ? -9.57 17.156 -3.602 1 98.94 102 VAL B N 1
ATOM 3235 C CA . VAL B 1 102 ? -8.727 16.453 -2.641 1 98.94 102 VAL B CA 1
ATOM 3236 C C . VAL B 1 102 ? -7.973 17.453 -1.778 1 98.94 102 VAL B C 1
ATOM 3238 O O . VAL B 1 102 ? -7.156 18.234 -2.285 1 98.94 102 VAL B O 1
ATOM 3241 N N . ILE B 1 103 ? -8.203 17.469 -0.488 1 98.81 103 ILE B N 1
ATOM 3242 C CA . ILE B 1 103 ? -7.516 18.328 0.46 1 98.81 103 ILE B CA 1
ATOM 3243 C C . ILE B 1 103 ? -7.113 17.531 1.698 1 98.81 103 ILE B C 1
ATOM 3245 O O . ILE B 1 103 ? -7.473 16.359 1.833 1 98.81 103 ILE B O 1
ATOM 3249 N N . GLU B 1 104 ? -6.297 18.141 2.568 1 98.38 104 GLU B N 1
ATOM 3250 C CA . GLU B 1 104 ? -5.859 17.516 3.812 1 98.38 104 GLU B CA 1
ATOM 3251 C C . GLU B 1 104 ? -6.387 18.281 5.027 1 98.38 104 GLU B C 1
ATOM 3253 O O . GLU B 1 104 ? -6.684 19.469 4.934 1 98.38 104 GLU B O 1
ATOM 3258 N N . GLY B 1 105 ? -6.582 17.547 6.148 1 98.38 105 GLY B N 1
ATOM 3259 C CA . GLY B 1 105 ? -7.043 18.203 7.367 1 98.38 105 GLY B CA 1
ATOM 3260 C C . GLY B 1 105 ? -6.008 19.125 7.98 1 98.38 105 GLY B C 1
ATOM 3261 O O . GLY B 1 105 ? -6.336 20.234 8.406 1 98.38 105 GLY B O 1
ATOM 3262 N N . VAL B 1 106 ? -4.797 18.625 8.125 1 97.62 106 VAL B N 1
ATOM 3263 C CA . VAL B 1 106 ? -3.623 19.375 8.531 1 97.62 106 VAL B CA 1
ATOM 3264 C C . VAL B 1 106 ? -2.479 19.125 7.551 1 97.62 106 VAL B C 1
ATOM 3266 O O . VAL B 1 106 ? -2.113 17.984 7.301 1 97.62 106 VAL B O 1
ATOM 3269 N N . TYR B 1 107 ? -2.037 20.188 6.938 1 95.62 107 TYR B N 1
ATOM 3270 C CA . TYR B 1 107 ? -0.865 20.047 6.078 1 95.62 107 TYR B CA 1
ATOM 3271 C C . TYR B 1 107 ? 0.415 20 6.906 1 95.62 107 TYR B C 1
ATOM 3273 O O . TYR B 1 107 ? 0.86 21.016 7.434 1 95.62 107 TYR B O 1
ATOM 3281 N N . SER B 1 108 ? 1.046 18.891 6.93 1 89.38 108 SER B N 1
ATOM 3282 C CA . SER B 1 108 ? 2.104 18.578 7.883 1 89.38 108 SER B CA 1
ATOM 3283 C C . SER B 1 108 ? 3.365 19.391 7.598 1 89.38 108 SER B C 1
ATOM 3285 O O . SER B 1 108 ? 4.223 19.531 8.469 1 89.38 108 SER B O 1
ATOM 3287 N N . MET B 1 109 ? 3.543 19.891 6.414 1 88.69 109 MET B N 1
ATOM 3288 C CA . MET B 1 109 ? 4.77 20.609 6.066 1 88.69 109 MET B CA 1
ATOM 3289 C C . MET B 1 109 ? 4.648 22.094 6.414 1 88.69 109 MET B C 1
ATOM 3291 O O . MET B 1 109 ? 5.656 22.797 6.488 1 88.69 109 MET B O 1
ATOM 3295 N N . ASP B 1 110 ? 3.402 22.531 6.73 1 91.75 110 ASP B N 1
ATOM 3296 C CA . ASP B 1 110 ? 3.201 23.969 6.965 1 91.75 110 ASP B CA 1
ATOM 3297 C C . ASP B 1 110 ? 2.488 24.203 8.297 1 91.75 110 ASP B C 1
ATOM 3299 O O . ASP B 1 110 ? 2.488 25.328 8.812 1 91.75 110 ASP B O 1
ATOM 3303 N N . GLY B 1 111 ? 1.867 23.156 8.805 1 94.19 111 GLY B N 1
ATOM 3304 C CA . GLY B 1 111 ? 1.159 23.297 10.07 1 94.19 111 GLY B CA 1
ATOM 3305 C C . GLY B 1 111 ? -0.132 24.078 9.953 1 94.19 111 GLY B C 1
ATOM 3306 O O . GLY B 1 111 ? -0.624 24.625 10.938 1 94.19 111 GLY B O 1
ATOM 3307 N N . ASP B 1 112 ? -0.639 24.219 8.758 1 96.81 112 ASP B N 1
ATOM 3308 C CA . ASP B 1 112 ? -1.885 24.969 8.57 1 96.81 112 ASP B CA 1
ATOM 3309 C C . ASP B 1 112 ? -3.02 24.031 8.164 1 96.81 112 ASP B C 1
ATOM 3311 O O . ASP B 1 112 ? -2.838 22.812 8.117 1 96.81 112 ASP B O 1
ATOM 3315 N N . VAL B 1 113 ? -4.242 24.547 8.078 1 97.81 113 VAL B N 1
ATOM 3316 C CA . VAL B 1 113 ? -5.441 23.75 7.805 1 97.81 113 VAL B CA 1
ATOM 3317 C C . VAL B 1 113 ? -6.258 24.422 6.699 1 97.81 113 VAL B C 1
ATOM 3319 O O . VAL B 1 113 ? -6.156 25.625 6.488 1 97.81 113 VAL B O 1
ATOM 3322 N N . PRO B 1 114 ? -7.023 23.688 5.965 1 98.06 114 PRO B N 1
ATOM 3323 C CA . PRO B 1 114 ? -7.871 24.281 4.93 1 98.06 114 PRO B CA 1
ATOM 3324 C C . PRO B 1 114 ? -9.117 24.953 5.5 1 98.06 114 PRO B C 1
ATOM 3326 O O . PRO B 1 114 ? -9.484 24.703 6.648 1 98.06 114 PRO B O 1
ATOM 3329 N N . ASP B 1 115 ? -9.656 25.906 4.727 1 98.38 115 ASP B N 1
ATOM 3330 C CA . ASP B 1 115 ? -11 26.391 5.008 1 98.38 115 ASP B CA 1
ATOM 3331 C C . ASP B 1 115 ? -12.047 25.344 4.629 1 98.38 115 ASP B C 1
ATOM 3333 O O . ASP B 1 115 ? -12.695 25.453 3.582 1 98.38 115 ASP B O 1
ATOM 3337 N N . LEU B 1 116 ? -12.281 24.359 5.523 1 98.69 116 LEU B N 1
ATOM 3338 C CA . LEU B 1 116 ? -13.125 23.219 5.227 1 98.69 116 LEU B CA 1
ATOM 3339 C C . LEU B 1 116 ? -14.539 23.656 4.887 1 98.69 116 LEU B C 1
ATOM 3341 O O . LEU B 1 116 ? -15.125 23.172 3.908 1 98.69 116 LEU B O 1
ATOM 3345 N N . PRO B 1 117 ? -15.172 24.609 5.656 1 98.75 117 PRO B N 1
ATOM 3346 C CA . PRO B 1 117 ? -16.516 25.062 5.301 1 98.75 117 PRO B CA 1
ATOM 3347 C C . PRO B 1 117 ? -16.609 25.609 3.873 1 98.75 117 PRO B C 1
ATOM 3349 O O . PRO B 1 117 ? -17.578 25.328 3.162 1 98.75 117 PRO B O 1
ATOM 3352 N N . ALA B 1 118 ? -15.609 26.344 3.475 1 98.81 118 ALA B N 1
ATOM 3353 C CA . ALA B 1 118 ? -15.602 26.891 2.123 1 98.81 118 ALA B CA 1
ATOM 3354 C C . ALA B 1 118 ? -15.531 25.781 1.074 1 98.81 118 ALA B C 1
ATOM 3356 O O . ALA B 1 118 ? -16.172 25.875 0.024 1 98.81 118 ALA B O 1
ATOM 3357 N N . PHE B 1 119 ? -14.766 24.766 1.305 1 98.81 119 PHE B N 1
ATOM 3358 C CA . PHE B 1 119 ? -14.648 23.672 0.355 1 98.81 119 PHE B CA 1
ATOM 3359 C C . PHE B 1 119 ? -15.938 22.844 0.318 1 98.81 119 PHE B C 1
ATOM 3361 O O . PHE B 1 119 ? -16.312 22.328 -0.73 1 98.81 119 PHE B O 1
ATOM 3368 N N . VAL B 1 120 ? -16.578 22.688 1.477 1 98.81 120 VAL B N 1
ATOM 3369 C CA . VAL B 1 120 ? -17.891 22.016 1.509 1 98.81 120 VAL B CA 1
ATOM 3370 C C . VAL B 1 120 ? -18.875 22.781 0.642 1 98.81 120 VAL B C 1
ATOM 3372 O O . VAL B 1 120 ? -19.656 22.188 -0.096 1 98.81 120 VAL B O 1
ATOM 3375 N N . ARG B 1 121 ? -18.844 24.125 0.794 1 98.69 121 ARG B N 1
ATOM 3376 C CA . ARG B 1 121 ? -19.688 24.953 -0.047 1 98.69 121 ARG B CA 1
ATOM 3377 C C . ARG B 1 121 ? -19.422 24.703 -1.525 1 98.69 121 ARG B C 1
ATOM 3379 O O . ARG B 1 121 ? -20.359 24.531 -2.312 1 98.69 121 ARG B O 1
ATOM 3386 N N . LEU B 1 122 ? -18.156 24.672 -1.937 1 98.69 122 LEU B N 1
ATOM 3387 C CA . LEU B 1 122 ? -17.797 24.406 -3.322 1 98.69 122 LEU B CA 1
ATOM 3388 C C . LEU B 1 122 ? -18.328 23.062 -3.781 1 98.69 122 LEU B C 1
ATOM 3390 O O . LEU B 1 122 ? -18.875 22.938 -4.879 1 98.69 122 LEU B O 1
ATOM 3394 N N . LYS B 1 123 ? -18.125 22.031 -2.92 1 98.44 123 LYS B N 1
ATOM 3395 C CA . LYS B 1 123 ? -18.578 20.688 -3.236 1 98.44 123 LYS B CA 1
ATOM 3396 C C . LYS B 1 123 ? -20.062 20.672 -3.537 1 98.44 123 LYS B C 1
ATOM 3398 O O . LYS B 1 123 ? -20.5 20.047 -4.516 1 98.44 123 LYS B O 1
ATOM 3403 N N . LYS B 1 124 ? -20.844 21.312 -2.752 1 98.44 124 LYS B N 1
ATOM 3404 C CA . LYS B 1 124 ? -22.297 21.328 -2.9 1 98.44 124 LYS B CA 1
ATOM 3405 C C . LYS B 1 124 ? -22.719 22.141 -4.133 1 98.44 124 LYS B C 1
ATOM 3407 O O . LYS B 1 124 ? -23.547 21.672 -4.918 1 98.44 124 LYS B O 1
ATOM 3412 N N . GLU B 1 125 ? -22.156 23.281 -4.309 1 98.44 125 GLU B N 1
ATOM 3413 C CA . GLU B 1 125 ? -22.531 24.188 -5.395 1 98.44 125 GLU B CA 1
ATOM 3414 C C . GLU B 1 125 ? -22.203 23.578 -6.754 1 98.44 125 GLU B C 1
ATOM 3416 O O . GLU B 1 125 ? -22.984 23.719 -7.703 1 98.44 125 GLU B O 1
ATOM 3421 N N . TYR B 1 126 ? -21.094 22.875 -6.844 1 98.56 126 TYR B N 1
ATOM 3422 C CA . TYR B 1 126 ? -20.641 22.406 -8.141 1 98.56 126 TYR B CA 1
ATOM 3423 C C . TYR B 1 126 ? -20.781 20.891 -8.25 1 98.56 126 TYR B C 1
ATOM 3425 O O . TYR B 1 126 ? -20.266 20.266 -9.188 1 98.56 126 TYR B O 1
ATOM 3433 N N . LYS B 1 127 ? -21.375 20.25 -7.227 1 98.25 127 LYS B N 1
ATOM 3434 C CA . LYS B 1 127 ? -21.688 18.828 -7.23 1 98.25 127 LYS B CA 1
ATOM 3435 C C . LYS B 1 127 ? -20.406 17.984 -7.402 1 98.25 127 LYS B C 1
ATOM 3437 O O . LYS B 1 127 ? -20.344 17.141 -8.289 1 98.25 127 LYS B O 1
ATOM 3442 N N . CYS B 1 128 ? -19.469 18.219 -6.574 1 98.69 128 CYS B N 1
ATOM 3443 C CA . CYS B 1 128 ? -18.203 17.5 -6.559 1 98.69 128 CYS B CA 1
ATOM 3444 C C . CYS B 1 128 ? -18.172 16.469 -5.434 1 98.69 128 CYS B C 1
ATOM 3446 O O . CYS B 1 128 ? -19.062 16.438 -4.586 1 98.69 128 CYS B O 1
ATOM 3448 N N . ILE B 1 129 ? -17.266 15.555 -5.492 1 98.75 129 ILE B N 1
ATOM 3449 C CA . ILE B 1 129 ? -16.906 14.656 -4.398 1 98.75 129 ILE B CA 1
ATOM 3450 C C . ILE B 1 129 ? -15.773 15.273 -3.578 1 98.75 129 ILE B C 1
ATOM 3452 O O . ILE B 1 129 ? -14.789 15.773 -4.137 1 98.75 129 ILE B O 1
ATOM 3456 N N . LEU B 1 130 ? -15.922 15.336 -2.295 1 98.88 130 LEU B N 1
ATOM 3457 C CA . LEU B 1 130 ? -14.906 15.922 -1.435 1 98.88 130 LEU B CA 1
ATOM 3458 C C . LEU B 1 130 ? -14.148 14.844 -0.667 1 98.88 130 LEU B C 1
ATOM 3460 O O . LEU B 1 130 ? -14.75 14.078 0.089 1 98.88 130 LEU B O 1
ATOM 3464 N N . PHE B 1 131 ? -12.859 14.773 -0.931 1 98.94 131 PHE B N 1
ATOM 3465 C CA . PHE B 1 131 ? -11.922 13.867 -0.281 1 98.94 131 PHE B CA 1
ATOM 3466 C C . PHE B 1 131 ? -11.062 14.609 0.733 1 98.94 131 PHE B C 1
ATOM 3468 O O . PHE B 1 131 ? -10.32 15.531 0.374 1 98.94 131 PHE B O 1
ATOM 3475 N N . LEU B 1 132 ? -11.148 14.211 1.99 1 98.88 132 LEU B N 1
ATOM 3476 C CA . LEU B 1 132 ? -10.414 14.836 3.08 1 98.88 132 LEU B CA 1
ATOM 3477 C C . LEU B 1 132 ? -9.445 13.852 3.725 1 98.88 132 LEU B C 1
ATOM 3479 O O . LEU B 1 132 ? -9.875 12.883 4.355 1 98.88 132 LEU B O 1
ATOM 3483 N N . ASP B 1 133 ? -8.148 14.055 3.533 1 98.75 133 ASP B N 1
ATOM 3484 C CA . ASP B 1 133 ? -7.121 13.273 4.211 1 98.75 133 ASP B CA 1
ATOM 3485 C C . ASP B 1 133 ? -6.926 13.75 5.648 1 98.75 133 ASP B C 1
ATOM 3487 O O . ASP B 1 133 ? -6.305 14.789 5.879 1 98.75 133 ASP B O 1
ATOM 3491 N N . GLU B 1 134 ? -7.348 12.977 6.602 1 98.44 134 GLU B N 1
ATOM 3492 C CA . GLU B 1 134 ? -7.316 13.352 8.008 1 98.44 134 GLU B CA 1
ATOM 3493 C C . GLU B 1 134 ? -6.176 12.648 8.742 1 98.44 134 GLU B C 1
ATOM 3495 O O . GLU B 1 134 ? -6.254 12.414 9.953 1 98.44 134 GLU B O 1
ATOM 3500 N N . ALA B 1 135 ? -5.141 12.266 8.047 1 97.38 135 ALA B N 1
ATOM 3501 C CA . ALA B 1 135 ? -4.031 11.508 8.633 1 97.38 135 ALA B CA 1
ATOM 3502 C C . ALA B 1 135 ? -3.463 12.227 9.852 1 97.38 135 ALA B C 1
ATOM 3504 O O . ALA B 1 135 ? -3.082 11.578 10.836 1 97.38 135 ALA B O 1
ATOM 3505 N N . HIS B 1 136 ? -3.406 13.531 9.797 1 96.88 136 HIS B N 1
ATOM 3506 C CA . HIS B 1 136 ? -2.807 14.289 10.891 1 96.88 136 HIS B CA 1
ATOM 3507 C C . HIS B 1 136 ? -3.877 14.875 11.805 1 96.88 136 HIS B C 1
ATOM 3509 O O . HIS B 1 136 ? -3.605 15.18 12.969 1 96.88 136 HIS B O 1
ATOM 3515 N N . SER B 1 137 ? -5.09 15.039 11.32 1 97.81 137 SER B N 1
ATOM 3516 C CA . SER B 1 137 ? -6.098 15.766 12.094 1 97.81 137 SER B CA 1
ATOM 3517 C C . SER B 1 137 ? -6.895 14.812 12.977 1 97.81 137 SER B C 1
ATOM 3519 O O . SER B 1 137 ? -7.418 15.219 14.016 1 97.81 137 SER B O 1
ATOM 3521 N N . PHE B 1 138 ? -7.066 13.523 12.57 1 97.56 138 PHE B N 1
ATOM 3522 C CA . PHE B 1 138 ? -7.699 12.555 13.461 1 97.56 138 PHE B CA 1
ATOM 3523 C C . PHE B 1 138 ? -6.859 12.336 14.711 1 97.56 138 PHE B C 1
ATOM 3525 O O . PHE B 1 138 ? -5.66 12.07 14.617 1 97.56 138 PHE B O 1
ATOM 3532 N N . GLY B 1 139 ? -7.492 12.477 15.852 1 96.31 139 GLY B N 1
ATOM 3533 C CA . GLY B 1 139 ? -6.812 12.289 17.125 1 96.31 139 GLY B CA 1
ATOM 3534 C C . GLY B 1 139 ? -6.148 13.555 17.641 1 96.31 139 GLY B C 1
ATOM 3535 O O . GLY B 1 139 ? -5.734 13.609 18.797 1 96.31 139 GLY B O 1
ATOM 3536 N N . THR B 1 140 ? -6.09 14.625 16.766 1 97 140 THR B N 1
ATOM 3537 C CA . THR B 1 140 ? -5.297 15.773 17.188 1 97 140 THR B CA 1
ATOM 3538 C C . THR B 1 140 ? -6.121 17.062 17.125 1 97 140 THR B C 1
ATOM 3540 O O . THR B 1 140 ? -5.863 18.016 17.859 1 97 140 THR B O 1
ATOM 3543 N N . MET B 1 141 ? -7.07 17.156 16.234 1 97.25 141 MET B N 1
ATOM 3544 C CA . MET B 1 141 ? -7.832 18.391 16.016 1 97.25 141 MET B CA 1
ATOM 3545 C C . MET B 1 141 ? -9.289 18.203 16.438 1 97.25 141 MET B C 1
ATOM 3547 O O . MET B 1 141 ? -9.812 17.094 16.406 1 97.25 141 MET B O 1
ATOM 3551 N N . GLY B 1 142 ? -9.977 19.312 16.703 1 96.81 142 GLY B N 1
ATOM 3552 C CA . GLY B 1 142 ? -11.352 19.25 17.188 1 96.81 142 GLY B CA 1
ATOM 3553 C C . GLY B 1 142 ? -11.453 19.234 18.703 1 96.81 142 GLY B C 1
ATOM 3554 O O . GLY B 1 142 ? -10.492 18.891 19.391 1 96.81 142 GLY B O 1
ATOM 3555 N N . LYS B 1 143 ? -12.594 19.484 19.25 1 95.31 143 LYS B N 1
ATOM 3556 C CA . LYS B 1 143 ? -12.812 19.609 20.688 1 95.31 143 LYS B CA 1
ATOM 3557 C C . LYS B 1 143 ? -12.43 18.312 21.406 1 95.31 143 LYS B C 1
ATOM 3559 O O . LYS B 1 143 ? -11.953 18.359 22.547 1 95.31 143 LYS B O 1
ATOM 3564 N N . THR B 1 144 ? -12.633 17.219 20.719 1 94.75 144 THR B N 1
ATOM 3565 C CA . THR B 1 144 ? -12.328 15.945 21.359 1 94.75 144 THR B CA 1
ATOM 3566 C C . THR B 1 144 ? -11.422 15.102 20.469 1 94.75 144 THR B C 1
ATOM 3568 O O . THR B 1 144 ? -11.375 13.875 20.609 1 94.75 144 THR B O 1
ATOM 3571 N N . GLY B 1 145 ? -10.766 15.711 19.5 1 96.06 145 GLY B N 1
ATOM 3572 C CA . GLY B 1 145 ? -9.781 15.016 18.688 1 96.06 145 GLY B CA 1
ATOM 3573 C C . GLY B 1 145 ? -10.398 14.227 17.547 1 96.06 145 GLY B C 1
ATOM 3574 O O . GLY B 1 145 ? -9.789 13.281 17.047 1 96.06 145 GLY B O 1
ATOM 3575 N N . LYS B 1 146 ? -11.594 14.562 17.125 1 97.44 146 LYS B N 1
ATOM 3576 C CA . LYS B 1 146 ? -12.297 13.734 16.156 1 97.44 146 LYS B CA 1
ATOM 3577 C C . LYS B 1 146 ? -12.086 14.25 14.734 1 97.44 146 LYS B C 1
ATOM 3579 O O . LYS B 1 146 ? -12.672 13.734 13.781 1 97.44 146 LYS B O 1
ATOM 3584 N N . GLY B 1 147 ? -11.281 15.352 14.578 1 97.69 147 GLY B N 1
ATOM 3585 C CA . GLY B 1 147 ? -10.883 15.773 13.242 1 97.69 147 GLY B CA 1
ATOM 3586 C C . GLY B 1 147 ? -11.477 17.109 12.836 1 97.69 147 GLY B C 1
ATOM 3587 O O . GLY B 1 147 ? -11.93 17.875 13.688 1 97.69 147 GLY B O 1
ATOM 3588 N N . MET B 1 148 ? -11.438 17.359 11.586 1 98.44 148 MET B N 1
ATOM 3589 C CA . MET B 1 148 ? -11.695 18.703 11.062 1 98.44 148 MET B CA 1
ATOM 3590 C C . MET B 1 148 ? -13.195 18.984 11.031 1 98.44 148 MET B C 1
ATOM 3592 O O . MET B 1 148 ? -13.609 20.141 11.164 1 98.44 148 MET B O 1
ATOM 3596 N N . CYS B 1 149 ? -13.977 17.938 10.844 1 98.5 149 CYS B N 1
ATOM 3597 C CA . CYS B 1 149 ? -15.414 18.156 10.906 1 98.5 149 CYS B CA 1
ATOM 3598 C C . CYS B 1 149 ? -15.828 18.703 12.273 1 98.5 149 CYS B C 1
ATOM 3600 O O . CYS B 1 149 ? -16.609 19.641 12.359 1 98.5 149 CYS B O 1
ATOM 3602 N N . GLU B 1 150 ? -15.281 18.109 13.297 1 97.81 150 GLU B N 1
ATOM 3603 C CA . GLU B 1 150 ? -15.531 18.609 14.648 1 97.81 150 GLU B CA 1
ATOM 3604 C C . GLU B 1 150 ? -14.922 19.984 14.852 1 97.81 150 GLU B C 1
ATOM 3606 O O . GLU B 1 150 ? -15.539 20.859 15.469 1 97.81 150 GLU B O 1
ATOM 3611 N N . TYR B 1 151 ? -13.766 20.188 14.352 1 97.56 151 TYR B N 1
ATOM 3612 C CA . TYR B 1 151 ? -13.039 21.453 14.5 1 97.56 151 TYR B CA 1
ATOM 3613 C C . TYR B 1 151 ? -13.836 22.609 13.922 1 97.56 151 TYR B C 1
ATOM 3615 O O . TYR B 1 151 ? -13.891 23.688 14.523 1 97.56 151 TYR B O 1
ATOM 3623 N N . PHE B 1 152 ? -14.484 22.422 12.805 1 98.31 152 PHE B N 1
ATOM 3624 C CA . PHE B 1 152 ? -15.172 23.5 12.094 1 98.31 152 PHE B CA 1
ATOM 3625 C C . PHE B 1 152 ? -16.688 23.406 12.32 1 98.31 152 PHE B C 1
ATOM 3627 O O . PHE B 1 152 ? -17.438 24.219 11.781 1 98.31 152 PHE B O 1
ATOM 3634 N N . ASP B 1 153 ? -17.094 22.422 13.078 1 97.75 153 ASP B N 1
ATOM 3635 C CA . ASP B 1 153 ? -18.516 22.172 13.289 1 97.75 153 ASP B CA 1
ATOM 3636 C C . ASP B 1 153 ? -19.234 21.938 11.961 1 97.75 153 ASP B C 1
ATOM 3638 O O . ASP B 1 153 ? -20.234 22.594 11.672 1 97.75 153 ASP B O 1
ATOM 3642 N N . VAL B 1 154 ? -18.656 21.156 11.109 1 98.25 154 VAL B N 1
ATOM 3643 C CA . VAL B 1 154 ? -19.203 20.703 9.836 1 98.25 154 VAL B CA 1
ATOM 3644 C C . VAL B 1 154 ? -19.734 19.281 9.984 1 98.25 154 VAL B C 1
ATOM 3646 O O . VAL B 1 154 ? -19.062 18.422 10.562 1 98.25 154 VAL B O 1
ATOM 3649 N N . PRO B 1 155 ? -20.984 19.031 9.531 1 98.19 155 PRO B N 1
ATOM 3650 C CA . PRO B 1 155 ? -21.469 17.656 9.578 1 98.19 155 PRO B CA 1
ATOM 3651 C C . PRO B 1 155 ? -20.562 16.688 8.82 1 98.19 155 PRO B C 1
ATOM 3653 O O . PRO B 1 155 ? -20.109 16.984 7.711 1 98.19 155 PRO B O 1
ATOM 3656 N N . THR B 1 156 ? -20.312 15.5 9.445 1 98.12 156 THR B N 1
ATOM 3657 C CA . THR B 1 156 ? -19.438 14.523 8.812 1 98.12 156 THR B CA 1
ATOM 3658 C C . THR B 1 156 ? -20.031 14.047 7.484 1 98.12 156 THR B C 1
ATOM 3660 O O . THR B 1 156 ? -19.297 13.664 6.574 1 98.12 156 THR B O 1
ATOM 3663 N N . THR B 1 157 ? -21.344 14.133 7.293 1 97.38 157 THR B N 1
ATOM 3664 C CA . THR B 1 157 ? -22.031 13.695 6.086 1 97.38 157 THR B CA 1
ATOM 3665 C C . THR B 1 157 ? -21.75 14.641 4.922 1 97.38 157 THR B C 1
ATOM 3667 O O . THR B 1 157 ? -22.016 14.312 3.768 1 97.38 157 THR B O 1
ATOM 3670 N N . ASP B 1 158 ? -21.172 15.805 5.258 1 98.25 158 ASP B N 1
ATOM 3671 C CA . ASP B 1 158 ? -20.859 16.766 4.199 1 98.25 158 ASP B CA 1
ATOM 3672 C C . ASP B 1 158 ? -19.516 16.422 3.531 1 98.25 158 ASP B C 1
ATOM 3674 O O . ASP B 1 158 ? -19.156 17.031 2.52 1 98.25 158 ASP B O 1
ATOM 3678 N N . ILE B 1 159 ? -18.797 15.492 4.043 1 98.69 159 ILE B N 1
ATOM 3679 C CA . ILE B 1 159 ? -17.547 15.016 3.449 1 98.69 159 ILE B CA 1
ATOM 3680 C C . ILE B 1 159 ? -17.75 13.609 2.887 1 98.69 159 ILE B C 1
ATOM 3682 O O . ILE B 1 159 ? -18.172 12.695 3.609 1 98.69 159 ILE B O 1
ATOM 3686 N N . ASP B 1 160 ? -17.469 13.414 1.655 1 98.69 160 ASP B N 1
ATOM 3687 C CA . ASP B 1 160 ? -17.781 12.156 0.988 1 98.69 160 ASP B CA 1
ATOM 3688 C C . ASP B 1 160 ? -16.797 11.062 1.389 1 98.69 160 ASP B C 1
ATOM 3690 O O . ASP B 1 160 ? -17.172 9.906 1.569 1 98.69 160 ASP B O 1
ATOM 3694 N N . VAL B 1 161 ? -15.523 11.445 1.463 1 98.81 161 VAL B N 1
ATOM 3695 C CA . VAL B 1 161 ? -14.469 10.492 1.811 1 98.81 161 VAL B CA 1
ATOM 3696 C C . VAL B 1 161 ? -13.562 11.102 2.881 1 98.81 161 VAL B C 1
ATOM 3698 O O . VAL B 1 161 ? -12.953 12.148 2.666 1 98.81 161 VAL B O 1
ATOM 3701 N N . ARG B 1 162 ? -13.5 10.484 4.004 1 98.81 162 ARG B N 1
ATOM 3702 C CA . ARG B 1 162 ? -12.523 10.844 5.027 1 98.81 162 ARG B CA 1
ATOM 3703 C C . ARG B 1 162 ? -11.5 9.734 5.227 1 98.81 162 ARG B C 1
ATOM 3705 O O . ARG B 1 162 ? -11.867 8.594 5.523 1 98.81 162 ARG B O 1
ATOM 3712 N N . MET B 1 163 ? -10.312 10.062 5.039 1 98.75 163 MET B N 1
ATOM 3713 C CA . MET B 1 163 ? -9.234 9.086 5.16 1 98.75 163 MET B CA 1
ATOM 3714 C C . MET B 1 163 ? -8.492 9.25 6.484 1 98.75 163 MET B C 1
ATOM 3716 O O . MET B 1 163 ? -8.219 10.375 6.91 1 98.75 163 MET B O 1
ATOM 3720 N N . GLY B 1 164 ? -8.148 8.156 7.117 1 98.06 164 GLY B N 1
ATOM 3721 C CA . GLY B 1 164 ? -7.301 8.172 8.297 1 98.06 164 GLY B CA 1
ATOM 3722 C C . GLY B 1 164 ? -6.207 7.125 8.266 1 98.06 164 GLY B C 1
ATOM 3723 O O . GLY B 1 164 ? -6.273 6.172 7.484 1 98.06 164 GLY B O 1
ATOM 3724 N N . THR B 1 165 ? -5.18 7.367 9.055 1 96 165 THR B N 1
ATOM 3725 C CA . THR B 1 165 ? -4.105 6.395 9.234 1 96 165 THR B CA 1
ATOM 3726 C C . THR B 1 165 ? -4.039 5.922 10.68 1 96 165 THR B C 1
ATOM 3728 O O . THR B 1 165 ? -4.492 6.621 11.594 1 96 165 THR B O 1
ATOM 3731 N N . MET B 1 166 ? -3.566 4.75 10.867 1 95.19 166 MET B N 1
ATOM 3732 C CA . MET B 1 166 ? -3.436 4.199 12.219 1 95.19 166 MET B CA 1
ATOM 3733 C C . MET B 1 166 ? -2.006 4.344 12.727 1 95.19 166 MET B C 1
ATOM 3735 O O . MET B 1 166 ? -1.716 4.004 13.875 1 95.19 166 MET B O 1
ATOM 3739 N N . SER B 1 167 ? -1.155 4.934 11.953 1 91.12 167 SER B N 1
ATOM 3740 C CA . SER B 1 167 ? 0.267 4.941 12.281 1 91.12 167 SER B CA 1
ATOM 3741 C C . SER B 1 167 ? 0.658 6.227 13.008 1 91.12 167 SER B C 1
ATOM 3743 O O . SER B 1 167 ? 1.822 6.41 13.367 1 91.12 167 SER B O 1
ATOM 3745 N N . LYS B 1 168 ? -0.226 7.117 13.227 1 91.69 168 LYS B N 1
ATOM 3746 C CA . LYS B 1 168 ? 0.027 8.383 13.922 1 91.69 168 LYS B CA 1
ATOM 3747 C C . LYS B 1 168 ? -0.692 8.422 15.266 1 91.69 168 LYS B C 1
ATOM 3749 O O . LYS B 1 168 ? -0.328 7.699 16.188 1 91.69 168 LYS B O 1
ATOM 3754 N N . ALA B 1 169 ? -1.821 9.008 15.328 1 89.19 169 ALA B N 1
ATOM 3755 C CA . ALA B 1 169 ? -2.5 9.203 16.609 1 89.19 169 ALA B CA 1
ATOM 3756 C C . ALA B 1 169 ? -2.957 7.863 17.188 1 89.19 169 ALA B C 1
ATOM 3758 O O . ALA B 1 169 ? -3.066 7.715 18.406 1 89.19 169 ALA B O 1
ATOM 3759 N N . LEU B 1 170 ? -3.135 6.832 16.359 1 91.75 170 LEU B N 1
ATOM 3760 C CA . LEU B 1 170 ? -3.676 5.566 16.844 1 91.75 170 LEU B CA 1
ATOM 3761 C C . LEU B 1 170 ? -2.555 4.617 17.25 1 91.75 170 LEU B C 1
ATOM 3763 O O . LEU B 1 170 ? -2.812 3.562 17.844 1 91.75 170 LEU B O 1
ATOM 3767 N N . GLY B 1 171 ? -1.31 4.898 16.938 1 90.25 171 GLY B N 1
ATOM 3768 C CA . GLY B 1 171 ? -0.158 4.164 17.422 1 90.25 171 GLY B CA 1
ATOM 3769 C C . GLY B 1 171 ? -0.093 2.738 16.906 1 90.25 171 GLY B C 1
ATOM 3770 O O . GLY B 1 171 ? 0.3 1.825 17.641 1 90.25 171 GLY B O 1
ATOM 3771 N N . SER B 1 172 ? -0.547 2.512 15.789 1 93.19 172 SER B N 1
ATOM 3772 C CA . SER B 1 172 ? -0.547 1.213 15.125 1 93.19 172 SER B CA 1
ATOM 3773 C C . SER B 1 172 ? -0.106 1.336 13.664 1 93.19 172 SER B C 1
ATOM 3775 O O . SER B 1 172 ? 0.627 2.262 13.312 1 93.19 172 SER B O 1
ATOM 3777 N N . VAL B 1 173 ? -0.433 0.359 12.875 1 92.31 173 VAL B N 1
ATOM 3778 C CA . VAL B 1 173 ? -0.165 0.371 11.438 1 92.31 173 VAL B CA 1
ATOM 3779 C C . VAL B 1 173 ? -1.44 0.028 10.672 1 92.31 173 VAL B C 1
ATOM 3781 O O . VAL B 1 173 ? -2.172 -0.889 11.047 1 92.31 173 VAL B O 1
ATOM 3784 N N . GLY B 1 174 ? -1.701 0.809 9.641 1 94.06 174 GLY B N 1
ATOM 3785 C CA . GLY B 1 174 ? -2.906 0.625 8.852 1 94.06 174 GLY B CA 1
ATOM 3786 C C . GLY B 1 174 ? -3.5 1.931 8.359 1 94.06 174 GLY B C 1
ATOM 3787 O O . GLY B 1 174 ? -3.01 3.01 8.695 1 94.06 174 GLY B O 1
ATOM 3788 N N . GLY B 1 175 ? -4.438 1.843 7.516 1 96.38 175 GLY B N 1
ATOM 3789 C CA . GLY B 1 175 ? -5.234 2.957 7.027 1 96.38 175 GLY B CA 1
ATOM 3790 C C . GLY B 1 175 ? -6.715 2.643 6.953 1 96.38 175 GLY B C 1
ATOM 3791 O O . GLY B 1 175 ? -7.113 1.479 7.051 1 96.38 175 GLY B O 1
ATOM 3792 N N . PHE B 1 176 ? -7.52 3.68 6.875 1 98.06 176 PHE B N 1
ATOM 3793 C CA . PHE B 1 176 ? -8.953 3.441 6.77 1 98.06 176 PHE B CA 1
ATOM 3794 C C . PHE B 1 176 ? -9.641 4.582 6.023 1 98.06 176 PHE B C 1
ATOM 3796 O O . PHE B 1 176 ? -9.094 5.684 5.926 1 98.06 176 PHE B O 1
ATOM 3803 N N . ILE B 1 177 ? -10.773 4.254 5.473 1 98.75 177 ILE B N 1
ATOM 3804 C CA . ILE B 1 177 ? -11.648 5.211 4.809 1 98.75 177 ILE B CA 1
ATOM 3805 C C . ILE B 1 177 ? -13.016 5.207 5.484 1 98.75 177 ILE B C 1
ATOM 3807 O O . ILE B 1 177 ? -13.562 4.148 5.797 1 98.75 177 ILE B O 1
ATOM 3811 N N . LEU B 1 178 ? -13.484 6.355 5.797 1 98.75 178 LEU B N 1
ATOM 3812 C CA . LEU B 1 178 ? -14.844 6.566 6.301 1 98.75 178 LEU B CA 1
ATOM 3813 C C . LEU B 1 178 ? -15.719 7.215 5.238 1 98.75 178 LEU B C 1
ATOM 3815 O O . LEU B 1 178 ? -15.273 8.102 4.512 1 98.75 178 LEU B O 1
ATOM 3819 N N . GLY B 1 179 ? -17 6.801 5.094 1 98.12 179 GLY B N 1
ATOM 3820 C CA . GLY B 1 179 ? -17.953 7.383 4.164 1 98.12 179 GLY B CA 1
ATOM 3821 C C . GLY B 1 179 ? -19.312 6.707 4.195 1 98.12 179 GLY B C 1
ATOM 3822 O O . GLY B 1 179 ? -19.703 6.137 5.215 1 98.12 179 GLY B O 1
ATOM 3823 N N . SER B 1 180 ? -20.047 6.879 3.166 1 98.12 180 SER B N 1
ATOM 3824 C CA . SER B 1 180 ? -21.359 6.254 3.055 1 98.12 180 SER B CA 1
ATOM 3825 C C . SER B 1 180 ? -21.25 4.75 2.844 1 98.12 180 SER B C 1
ATOM 3827 O O . SER B 1 180 ? -20.203 4.262 2.383 1 98.12 180 SER B O 1
ATOM 3829 N N . GLN B 1 181 ? -22.25 4.055 3.172 1 97.56 181 GLN B N 1
ATOM 3830 C CA . GLN B 1 181 ? -22.312 2.611 2.959 1 97.56 181 GLN B CA 1
ATOM 3831 C C . GLN B 1 181 ? -22.109 2.264 1.488 1 97.56 181 GLN B C 1
ATOM 3833 O O . GLN B 1 181 ? -21.391 1.317 1.165 1 97.56 181 GLN B O 1
ATOM 3838 N N . THR B 1 182 ? -22.703 3.01 0.667 1 97.25 182 THR B N 1
ATOM 3839 C CA . THR B 1 182 ? -22.625 2.76 -0.769 1 97.25 182 THR B CA 1
ATOM 3840 C C . THR B 1 182 ? -21.188 2.912 -1.264 1 97.25 182 THR B C 1
ATOM 3842 O O . THR B 1 182 ? -20.703 2.068 -2.014 1 97.25 182 THR B O 1
ATOM 3845 N N . MET B 1 183 ? -20.547 3.924 -0.884 1 96.31 183 MET B N 1
ATOM 3846 C CA . MET B 1 183 ? -19.172 4.18 -1.309 1 96.31 183 MET B CA 1
ATOM 3847 C C . MET B 1 183 ? -18.219 3.113 -0.769 1 96.31 183 MET B C 1
ATOM 3849 O O . MET B 1 183 ? -17.375 2.6 -1.502 1 96.31 183 MET B O 1
ATOM 3853 N N . VAL B 1 184 ? -18.344 2.752 0.498 1 97.19 184 VAL B N 1
ATOM 3854 C CA . VAL B 1 184 ? -17.484 1.763 1.135 1 97.19 184 VAL B CA 1
ATOM 3855 C C . VAL B 1 184 ? -17.703 0.396 0.487 1 97.19 184 VAL B C 1
ATOM 3857 O O . VAL B 1 184 ? -16.734 -0.345 0.258 1 97.19 184 VAL B O 1
ATOM 3860 N N . GLN B 1 185 ? -18.922 0.089 0.186 1 94.69 185 GLN B N 1
ATOM 3861 C CA . GLN B 1 185 ? -19.203 -1.165 -0.505 1 94.69 185 GLN B CA 1
ATOM 3862 C C . GLN B 1 185 ? -18.547 -1.193 -1.882 1 94.69 185 GLN B C 1
ATOM 3864 O O . GLN B 1 185 ? -17.984 -2.217 -2.291 1 94.69 185 GLN B O 1
ATOM 3869 N N . TYR B 1 186 ? -18.672 -0.112 -2.551 1 95.38 186 TYR B N 1
ATOM 3870 C CA . TYR B 1 186 ? -18.016 -0.002 -3.854 1 95.38 186 TYR B CA 1
ATOM 3871 C C . TYR B 1 186 ? -16.516 -0.226 -3.734 1 95.38 186 TYR B C 1
ATOM 3873 O O . TYR B 1 186 ? -15.922 -0.93 -4.555 1 95.38 186 TYR B O 1
ATOM 3881 N N . LEU B 1 187 ? -15.867 0.395 -2.75 1 95.31 187 LEU B N 1
ATOM 3882 C CA . LEU B 1 187 ? -14.43 0.248 -2.545 1 95.31 187 LEU B CA 1
ATOM 3883 C C . LEU B 1 187 ? -14.078 -1.197 -2.219 1 95.31 187 LEU B C 1
ATOM 3885 O O . LEU B 1 187 ? -13.062 -1.714 -2.697 1 95.31 187 LEU B O 1
ATOM 3889 N N . LYS B 1 188 ? -14.875 -1.87 -1.406 1 92.06 188 LYS B N 1
ATOM 3890 C CA . LYS B 1 188 ? -14.602 -3.246 -0.999 1 92.06 188 LYS B CA 1
ATOM 3891 C C . LYS B 1 188 ? -14.633 -4.191 -2.197 1 92.06 188 LYS B C 1
ATOM 3893 O O . LYS B 1 188 ? -13.992 -5.242 -2.184 1 92.06 188 LYS B O 1
ATOM 3898 N N . TYR B 1 189 ? -15.273 -3.738 -3.293 1 89.56 189 TYR B N 1
ATOM 3899 C CA . TYR B 1 189 ? -15.398 -4.598 -4.465 1 89.56 189 TYR B CA 1
ATOM 3900 C C . TYR B 1 189 ? -14.398 -4.191 -5.543 1 89.56 189 TYR B C 1
ATOM 3902 O O . TYR B 1 189 ? -14.102 -4.977 -6.449 1 89.56 189 TYR B O 1
ATOM 3910 N N . SER B 1 190 ? -13.852 -2.984 -5.355 1 90.69 190 SER B N 1
ATOM 3911 C CA . SER B 1 190 ? -13.188 -2.484 -6.555 1 90.69 190 SER B CA 1
ATOM 3912 C C . SER B 1 190 ? -11.781 -1.976 -6.23 1 90.69 190 SER B C 1
ATOM 3914 O O . SER B 1 190 ? -10.938 -1.862 -7.121 1 90.69 190 SER B O 1
ATOM 3916 N N . SER B 1 191 ? -11.555 -1.614 -5.059 1 91.38 191 SER B N 1
ATOM 3917 C CA . SER B 1 191 ? -10.281 -0.992 -4.703 1 91.38 191 SER B CA 1
ATOM 3918 C C . SER B 1 191 ? -9.141 -2.004 -4.742 1 91.38 191 SER B C 1
ATOM 3920 O O . SER B 1 191 ? -9.148 -2.98 -3.99 1 91.38 191 SER B O 1
ATOM 3922 N N . GLY B 1 192 ? -8.18 -1.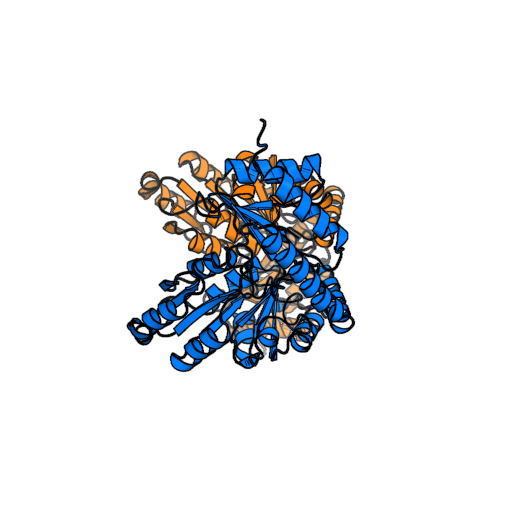751 -5.559 1 85.19 192 GLY B N 1
ATOM 3923 C CA . GLY B 1 192 ? -7.09 -2.695 -5.766 1 85.19 192 GLY B CA 1
ATOM 3924 C C . GLY B 1 192 ? -6.328 -3.021 -4.496 1 85.19 192 GLY B C 1
ATOM 3925 O O . GLY B 1 192 ? -6.035 -4.188 -4.227 1 85.19 192 GLY B O 1
ATOM 3926 N N . GLY B 1 193 ? -6.031 -2.016 -3.691 1 84.69 193 GLY B N 1
ATOM 3927 C CA . GLY B 1 193 ? -5.285 -2.199 -2.457 1 84.69 193 GLY B CA 1
ATOM 3928 C C . GLY B 1 193 ? -6.066 -2.938 -1.389 1 84.69 193 GLY B C 1
ATOM 3929 O O . GLY B 1 193 ? -5.539 -3.227 -0.312 1 84.69 193 GLY B O 1
ATOM 3930 N N . PHE B 1 194 ? -7.285 -3.299 -1.687 1 83.31 194 PHE B N 1
ATOM 3931 C CA . PHE B 1 194 ? -8.125 -4.082 -0.783 1 83.31 194 PHE B CA 1
ATOM 3932 C C . PHE B 1 194 ? -8.461 -5.434 -1.394 1 83.31 194 PHE B C 1
ATOM 3934 O O . PHE B 1 194 ? -8.211 -6.477 -0.784 1 83.31 194 PHE B O 1
ATOM 3941 N N . VAL B 1 195 ? -8.859 -5.441 -2.605 1 79.94 195 VAL B N 1
ATOM 3942 C CA . VAL B 1 195 ? -9.352 -6.637 -3.281 1 79.94 195 VAL B CA 1
ATOM 3943 C C . VAL B 1 195 ? -8.188 -7.594 -3.543 1 79.94 195 VAL B C 1
ATOM 3945 O O . VAL B 1 195 ? -8.328 -8.805 -3.381 1 79.94 195 VAL B O 1
ATOM 3948 N N . TYR B 1 196 ? -7.074 -7.047 -3.885 1 80.31 196 TYR B N 1
ATOM 3949 C CA . TYR B 1 196 ? -5.949 -7.871 -4.312 1 80.31 196 TYR B CA 1
ATOM 3950 C C . TYR B 1 196 ? -4.805 -7.793 -3.311 1 80.31 196 TYR B C 1
ATOM 3952 O O . TYR B 1 196 ? -3.641 -7.992 -3.67 1 80.31 196 TYR B O 1
ATOM 3960 N N . SER B 1 197 ? -5.18 -7.387 -2.15 1 78 197 SER B N 1
ATOM 3961 C CA . SER B 1 197 ? -4.203 -7.238 -1.073 1 78 197 SER B CA 1
ATOM 3962 C C . SER B 1 197 ? -4.617 -8.039 0.159 1 78 197 SER B C 1
ATOM 3964 O O . SER B 1 197 ? -5.766 -8.469 0.266 1 78 197 SER B O 1
ATOM 3966 N N . VAL B 1 198 ? -3.631 -8.164 0.998 1 78.44 198 VAL B N 1
ATOM 3967 C CA . VAL B 1 198 ? -3.926 -8.789 2.283 1 78.44 198 VAL B CA 1
ATOM 3968 C C . VAL B 1 198 ? -4.656 -7.801 3.184 1 78.44 198 VAL B C 1
ATOM 3970 O O . VAL B 1 198 ? -4.504 -6.586 3.031 1 78.44 198 VAL B O 1
ATOM 3973 N N . GLY B 1 199 ? -5.453 -8.383 4.055 1 81.56 199 GLY B N 1
ATOM 3974 C CA . GLY B 1 199 ? -6.117 -7.535 5.031 1 81.56 199 GLY B CA 1
ATOM 3975 C C . GLY B 1 199 ? -5.203 -7.086 6.152 1 81.56 199 GLY B C 1
ATOM 3976 O O . GLY B 1 199 ? -4.082 -7.582 6.281 1 81.56 199 GLY B O 1
ATOM 3977 N N . LEU B 1 200 ? -5.707 -6.141 6.867 1 89.31 200 LEU B N 1
ATOM 3978 C CA . LEU B 1 200 ? -4.992 -5.645 8.039 1 89.31 200 LEU B CA 1
ATOM 3979 C C . LEU B 1 200 ? -4.75 -6.77 9.039 1 89.31 200 LEU B C 1
ATOM 3981 O O . LEU B 1 200 ? -5.66 -7.539 9.344 1 89.31 200 LEU B O 1
ATOM 3985 N N . GLY B 1 201 ? -3.535 -6.902 9.531 1 88.81 201 GLY B N 1
ATOM 3986 C CA . GLY B 1 201 ? -3.207 -7.938 10.5 1 88.81 201 GLY B CA 1
ATOM 3987 C C . GLY B 1 201 ? -3.955 -7.785 11.812 1 88.81 201 GLY B C 1
ATOM 3988 O O . GLY B 1 201 ? -4.156 -6.668 12.289 1 88.81 201 GLY B O 1
ATOM 3989 N N . PRO B 1 202 ? -4.32 -8.898 12.43 1 89.62 202 PRO B N 1
ATOM 3990 C CA . PRO B 1 202 ? -5.09 -8.844 13.672 1 89.62 202 PRO B CA 1
ATOM 3991 C C . PRO B 1 202 ? -4.355 -8.109 14.797 1 89.62 202 PRO B C 1
ATOM 3993 O O . PRO B 1 202 ? -4.984 -7.434 15.609 1 89.62 202 PRO B O 1
ATOM 3996 N N . ALA B 1 203 ? -3.053 -8.242 14.875 1 90.75 203 ALA B N 1
ATOM 3997 C CA . ALA B 1 203 ? -2.281 -7.555 15.906 1 90.75 203 ALA B CA 1
ATOM 3998 C C . ALA B 1 203 ? -2.404 -6.039 15.766 1 90.75 203 ALA B C 1
ATOM 4000 O O . ALA B 1 203 ? -2.576 -5.328 16.766 1 90.75 203 ALA B O 1
ATOM 4001 N N . ASN B 1 204 ? -2.293 -5.547 14.562 1 92.94 204 ASN B N 1
ATOM 4002 C CA . ASN B 1 204 ? -2.432 -4.117 14.305 1 92.94 204 ASN B CA 1
ATOM 4003 C C . ASN B 1 204 ? -3.859 -3.641 14.555 1 92.94 204 ASN B C 1
ATOM 4005 O O . ASN B 1 204 ? -4.07 -2.564 15.117 1 92.94 204 ASN B O 1
ATOM 4009 N N . ALA B 1 205 ? -4.816 -4.469 14.102 1 94 205 ALA B N 1
ATOM 4010 C CA . ALA B 1 205 ? -6.223 -4.129 14.305 1 94 205 ALA B CA 1
ATOM 4011 C C . ALA B 1 205 ? -6.562 -4.059 15.789 1 94 205 ALA B C 1
ATOM 4013 O O . ALA B 1 205 ? -7.289 -3.162 16.219 1 94 205 ALA B O 1
ATOM 4014 N N . GLY B 1 206 ? -6.09 -5.027 16.547 1 94.38 206 GLY B N 1
ATOM 4015 C CA . GLY B 1 206 ? -6.324 -5.035 17.969 1 94.38 206 GLY B CA 1
ATOM 4016 C C . GLY B 1 206 ? -5.75 -3.818 18.672 1 94.38 206 GLY B C 1
ATOM 4017 O O . GLY B 1 206 ? -6.402 -3.232 19.547 1 94.38 206 GLY B O 1
ATOM 4018 N N . ALA B 1 207 ? -4.527 -3.447 18.328 1 94.75 207 ALA B N 1
ATOM 4019 C CA . ALA B 1 207 ? -3.887 -2.271 18.906 1 94.75 207 ALA B CA 1
ATOM 4020 C C . ALA B 1 207 ? -4.676 -1.003 18.594 1 94.75 207 ALA B C 1
ATOM 4022 O O . ALA B 1 207 ? -4.859 -0.146 19.469 1 94.75 207 ALA B O 1
ATOM 4023 N N . ALA B 1 208 ? -5.121 -0.884 17.344 1 95.62 208 ALA B N 1
ATOM 4024 C CA . ALA B 1 208 ? -5.898 0.281 16.922 1 95.62 208 ALA B CA 1
ATOM 4025 C C . ALA B 1 208 ? -7.23 0.345 17.672 1 95.62 208 ALA B C 1
ATOM 4027 O O . ALA B 1 208 ? -7.68 1.426 18.062 1 95.62 208 ALA B O 1
ATOM 4028 N N . LEU B 1 209 ? -7.84 -0.829 17.828 1 96.19 209 LEU B N 1
ATOM 4029 C CA . LEU B 1 209 ? -9.102 -0.905 18.562 1 96.19 209 LEU B CA 1
ATOM 4030 C C . LEU B 1 209 ? -8.938 -0.394 19.984 1 96.19 209 LEU B C 1
ATOM 4032 O O . LEU B 1 209 ? -9.758 0.391 20.469 1 96.19 209 LEU B O 1
ATOM 4036 N N . LYS B 1 210 ? -7.91 -0.837 20.656 1 96.56 210 LYS B N 1
ATOM 4037 C CA . LYS B 1 210 ? -7.652 -0.388 22.016 1 96.56 210 LYS B CA 1
ATOM 4038 C C . LYS B 1 210 ? -7.363 1.11 22.062 1 96.56 210 LYS B C 1
ATOM 4040 O O . LYS B 1 210 ? -7.801 1.807 22.969 1 96.56 210 LYS B O 1
ATOM 4045 N N . SER B 1 211 ? -6.621 1.584 21.109 1 95.94 211 SER B N 1
ATOM 4046 C CA . SER B 1 211 ? -6.328 3.012 21.016 1 95.94 211 SER B CA 1
ATOM 4047 C C . SER B 1 211 ? -7.609 3.83 20.906 1 95.94 211 SER B C 1
ATOM 4049 O O . SER B 1 211 ? -7.746 4.879 21.531 1 95.94 211 SER B O 1
ATOM 4051 N N . LEU B 1 212 ? -8.523 3.371 20.078 1 96.25 212 LEU B N 1
ATOM 4052 C CA . LEU B 1 212 ? -9.789 4.07 19.891 1 96.25 212 LEU B CA 1
ATOM 4053 C C . LEU B 1 212 ? -10.586 4.113 21.203 1 96.25 212 LEU B C 1
ATOM 4055 O O . LEU B 1 212 ? -11.195 5.133 21.531 1 96.25 212 LEU B O 1
ATOM 4059 N N . GLU B 1 213 ? -10.586 3.012 21.875 1 95.69 213 GLU B N 1
ATOM 4060 C CA . GLU B 1 213 ? -11.258 2.951 23.172 1 95.69 213 GLU B CA 1
ATOM 4061 C C . GLU B 1 213 ? -10.68 3.973 24.141 1 95.69 213 GLU B C 1
ATOM 4063 O O . GLU B 1 213 ? -11.422 4.68 24.828 1 95.69 213 GLU B O 1
ATOM 4068 N N . LEU B 1 214 ? -9.406 4.051 24.188 1 94.94 214 LEU B N 1
ATOM 4069 C CA . LEU B 1 214 ? -8.727 4.973 25.094 1 94.94 214 LEU B CA 1
ATOM 4070 C C . LEU B 1 214 ? -8.977 6.418 24.688 1 94.94 214 LEU B C 1
ATOM 4072 O O . LEU B 1 214 ? -9.148 7.289 25.531 1 94.94 214 LEU B O 1
ATOM 4076 N N . MET B 1 215 ? -8.977 6.68 23.375 1 94.44 215 MET B N 1
ATOM 4077 C CA . MET B 1 215 ? -9.258 8.023 22.875 1 94.44 215 MET B CA 1
ATOM 4078 C C . MET B 1 215 ? -10.641 8.492 23.297 1 94.44 215 MET B C 1
ATOM 4080 O O . MET B 1 215 ? -10.836 9.664 23.625 1 94.44 215 MET B O 1
ATOM 4084 N N . ALA B 1 216 ? -11.555 7.559 23.266 1 93.94 216 ALA B N 1
ATOM 4085 C CA . ALA B 1 216 ? -12.922 7.887 23.672 1 93.94 216 ALA B CA 1
ATOM 4086 C C . ALA B 1 216 ? -13 8.18 25.172 1 93.94 216 ALA B C 1
ATOM 4088 O O . ALA B 1 216 ? -13.758 9.055 25.594 1 93.94 216 ALA B O 1
ATOM 4089 N N . LEU B 1 217 ? -12.172 7.539 25.953 1 94.88 217 LEU B N 1
ATOM 4090 C CA . LEU B 1 217 ? -12.188 7.66 27.406 1 94.88 217 LEU B CA 1
ATOM 4091 C C . LEU B 1 217 ? -11.391 8.883 27.844 1 94.88 217 LEU B C 1
ATOM 4093 O O . LEU B 1 217 ? -11.672 9.453 28.906 1 94.88 217 LEU B O 1
ATOM 4097 N N . GLU B 1 218 ? -10.422 9.258 27 1 95.06 218 GLU B N 1
ATOM 4098 C CA . GLU B 1 218 ? -9.484 10.297 27.422 1 95.06 218 GLU B CA 1
ATOM 4099 C C . GLU B 1 218 ? -9.414 11.422 26.375 1 95.06 218 GLU B C 1
ATOM 4101 O O . GLU B 1 218 ? -8.328 11.773 25.922 1 95.06 218 GLU B O 1
ATOM 4106 N N . PRO B 1 219 ? -10.523 12.047 26.109 1 92.06 219 PRO B N 1
ATOM 4107 C CA . PRO B 1 219 ? -10.523 13.117 25.109 1 92.06 219 PRO B CA 1
ATOM 4108 C C . PRO B 1 219 ? -9.633 14.289 25.5 1 92.06 219 PRO B C 1
ATOM 4110 O O . PRO B 1 219 ? -9.234 15.078 24.641 1 92.06 219 PRO B O 1
ATOM 4113 N N . GLN B 1 220 ? -9.273 14.414 26.719 1 94.19 220 GLN B N 1
ATOM 4114 C CA . GLN B 1 220 ? -8.438 15.516 27.203 1 94.19 220 GLN B CA 1
ATOM 4115 C C . GLN B 1 220 ? -7.035 15.438 26.609 1 94.19 220 GLN B C 1
ATOM 4117 O O . GLN B 1 220 ? -6.301 16.438 26.625 1 94.19 220 GLN B O 1
ATOM 4122 N N . ARG B 1 221 ? -6.652 14.273 26.141 1 94.62 221 ARG B N 1
ATOM 4123 C CA . ARG B 1 221 ? -5.336 14.172 25.531 1 94.62 221 ARG B CA 1
ATOM 4124 C C . ARG B 1 221 ? -5.238 15.062 24.297 1 94.62 221 ARG B C 1
ATOM 4126 O O . ARG B 1 221 ? -4.223 15.727 24.078 1 94.62 221 ARG B O 1
ATOM 4133 N N . ALA B 1 222 ? -6.32 15.031 23.469 1 94.94 222 ALA B N 1
ATOM 4134 C CA . ALA B 1 222 ? -6.336 15.875 22.281 1 94.94 222 ALA B CA 1
ATOM 4135 C C . ALA B 1 222 ? -6.352 17.359 22.656 1 94.94 222 ALA B C 1
ATOM 4137 O O . ALA B 1 222 ? -5.656 18.172 22.047 1 94.94 222 ALA B O 1
ATOM 4138 N N . THR B 1 223 ? -7.094 17.703 23.672 1 95.25 223 THR B N 1
ATOM 4139 C CA . THR B 1 223 ? -7.176 19.094 24.109 1 95.25 223 THR B CA 1
ATOM 4140 C C . THR B 1 223 ? -5.832 19.578 24.656 1 95.25 223 THR B C 1
ATOM 4142 O O . THR B 1 223 ? -5.395 20.688 24.359 1 95.25 223 THR B O 1
ATOM 4145 N N . ARG B 1 224 ? -5.246 18.734 25.438 1 96.62 224 ARG B N 1
ATOM 4146 C CA . ARG B 1 224 ? -3.945 19.062 26 1 96.62 224 ARG B CA 1
ATOM 4147 C C . ARG B 1 224 ? -2.9 19.25 24.906 1 96.62 224 ARG B C 1
ATOM 4149 O O . ARG B 1 224 ? -2.064 20.156 24.984 1 96.62 224 ARG B O 1
ATOM 4156 N N . LEU B 1 225 ? -2.914 18.359 23.953 1 97.25 225 LEU B N 1
ATOM 4157 C CA . LEU B 1 225 ? -2.016 18.5 22.812 1 97.25 225 LEU B CA 1
ATOM 4158 C C . LEU B 1 225 ? -2.199 19.844 22.125 1 97.25 225 LEU B C 1
ATOM 4160 O O . LEU B 1 225 ? -1.22 20.531 21.812 1 97.25 225 LEU B O 1
ATOM 4164 N N . GLN B 1 226 ? -3.414 20.25 21.891 1 97.56 226 GLN B N 1
ATOM 4165 C CA . GLN B 1 226 ? -3.717 21.516 21.25 1 97.56 226 GLN B CA 1
ATOM 4166 C C . GLN B 1 226 ? -3.225 22.688 22.109 1 97.56 226 GLN B C 1
ATOM 4168 O O . GLN B 1 226 ? -2.701 23.672 21.562 1 97.56 226 GLN B O 1
ATOM 4173 N N . GLU B 1 227 ? -3.379 22.562 23.391 1 97.62 227 GLU B N 1
ATOM 4174 C CA . GLU B 1 227 ? -2.91 23.594 24.312 1 97.62 227 GLU B CA 1
ATOM 4175 C C . GLU B 1 227 ? -1.392 23.719 24.266 1 97.62 227 GLU B C 1
ATOM 4177 O O . GLU B 1 227 ? -0.861 24.828 24.234 1 97.62 227 GLU B O 1
ATOM 4182 N N . LEU B 1 228 ? -0.75 22.578 24.297 1 98.06 228 LEU B N 1
ATOM 4183 C CA . LEU B 1 228 ? 0.708 22.578 24.234 1 98.06 228 LEU B CA 1
ATOM 4184 C C . LEU B 1 228 ? 1.2 23.156 22.906 1 98.06 228 LEU B C 1
ATOM 4186 O O . LEU B 1 228 ? 2.184 23.891 22.875 1 98.06 228 LEU B O 1
ATOM 4190 N N . SER B 1 229 ? 0.525 22.781 21.875 1 97.88 229 SER B N 1
ATOM 4191 C CA . SER B 1 229 ? 0.87 23.312 20.562 1 97.88 229 SER B CA 1
ATOM 4192 C C . SER B 1 229 ? 0.677 24.812 20.5 1 97.88 229 SER B C 1
ATOM 4194 O O . SER B 1 229 ? 1.515 25.531 19.953 1 97.88 229 SER B O 1
ATOM 4196 N N . ALA B 1 230 ? -0.429 25.266 21.047 1 98.12 230 ALA B N 1
ATOM 4197 C CA . ALA B 1 230 ? -0.697 26.703 21.125 1 98.12 230 ALA B CA 1
ATOM 4198 C C . ALA B 1 230 ? 0.378 27.422 21.938 1 98.12 230 ALA B C 1
ATOM 4200 O O . ALA B 1 230 ? 0.829 28.5 21.562 1 98.12 230 ALA B O 1
ATOM 4201 N N . PHE B 1 231 ? 0.707 26.812 23.047 1 98.19 231 PHE B N 1
ATOM 4202 C CA . PHE B 1 231 ? 1.748 27.359 23.906 1 98.19 231 PHE B CA 1
ATOM 4203 C C . PHE B 1 231 ? 3.057 27.516 23.141 1 98.19 231 PHE B C 1
ATOM 4205 O O . PHE B 1 231 ? 3.697 28.578 23.203 1 98.19 231 PHE B O 1
ATOM 4212 N N . PHE B 1 232 ? 3.467 26.5 22.469 1 98.25 232 PHE B N 1
ATOM 4213 C CA . PHE B 1 232 ? 4.695 26.516 21.688 1 98.25 232 PHE B CA 1
ATOM 4214 C C . PHE B 1 232 ? 4.625 27.578 20.594 1 98.25 232 PHE B C 1
ATOM 4216 O O . PHE B 1 232 ? 5.578 28.328 20.391 1 98.25 232 PHE B O 1
ATOM 4223 N N . TYR B 1 233 ? 3.484 27.562 19.844 1 97.88 233 TYR B N 1
ATOM 4224 C CA . TYR B 1 233 ? 3.248 28.547 18.812 1 97.88 233 TYR B CA 1
ATOM 4225 C C . TYR B 1 233 ? 3.408 29.969 19.359 1 97.88 233 TYR B C 1
ATOM 4227 O O . TYR B 1 233 ? 4.125 30.781 18.781 1 97.88 233 TYR B O 1
ATOM 4235 N N . ASP B 1 234 ? 2.775 30.281 20.438 1 98.25 234 ASP B N 1
ATOM 4236 C CA . ASP B 1 234 ? 2.83 31.594 21.062 1 98.25 234 ASP B CA 1
ATOM 4237 C C . ASP B 1 234 ? 4.258 31.953 21.469 1 98.25 234 ASP B C 1
ATOM 4239 O O . ASP B 1 234 ? 4.691 33.094 21.297 1 98.25 234 ASP B O 1
ATOM 4243 N N . ALA B 1 235 ? 4.93 30.984 22.016 1 97.94 235 ALA B N 1
ATOM 4244 C CA . ALA B 1 235 ? 6.312 31.203 22.422 1 97.94 235 ALA B CA 1
ATOM 4245 C C . ALA B 1 235 ? 7.191 31.562 21.234 1 97.94 235 ALA B C 1
ATOM 4247 O O . ALA B 1 235 ? 8.07 32.406 21.328 1 97.94 235 ALA B O 1
ATOM 4248 N N . CYS B 1 236 ? 6.996 30.875 20.156 1 97.62 236 CYS B N 1
ATOM 4249 C CA . CYS B 1 236 ? 7.75 31.156 18.938 1 97.62 236 CYS B CA 1
ATOM 4250 C C . CYS B 1 236 ? 7.461 32.562 18.453 1 97.62 236 CYS B C 1
ATOM 4252 O O . CYS B 1 236 ? 8.383 33.312 18.094 1 97.62 236 CYS B O 1
ATOM 4254 N N . VAL B 1 237 ? 6.207 32.938 18.422 1 97.31 237 VAL B N 1
ATOM 4255 C CA . VAL B 1 237 ? 5.785 34.25 17.953 1 97.31 237 VAL B CA 1
ATOM 4256 C C . VAL B 1 237 ? 6.379 35.344 18.844 1 97.31 237 VAL B C 1
ATOM 4258 O O . VAL B 1 237 ? 6.906 36.344 18.359 1 97.31 237 VAL B O 1
ATOM 4261 N N . GLU B 1 238 ? 6.273 35.156 20.094 1 97.25 238 GLU B N 1
ATOM 4262 C CA . GLU B 1 238 ? 6.797 36.094 21.062 1 97.25 238 GLU B CA 1
ATOM 4263 C C . GLU B 1 238 ? 8.305 36.281 20.906 1 97.25 238 GLU B C 1
ATOM 4265 O O . GLU B 1 238 ? 8.836 37.375 21.156 1 97.25 238 GLU B O 1
ATOM 4270 N N . SER B 1 239 ? 8.914 35.25 20.5 1 96.88 239 SER B N 1
ATOM 4271 C CA . SER B 1 239 ? 10.359 35.281 20.328 1 96.88 239 SER B CA 1
ATOM 4272 C C . SER B 1 239 ? 10.742 35.75 18.938 1 96.88 239 SER B C 1
ATOM 4274 O O . SER B 1 239 ? 11.906 35.656 18.531 1 96.88 239 SER B O 1
ATOM 4276 N N . LYS B 1 240 ? 9.781 36.094 18.109 1 96.19 240 LYS B N 1
ATOM 4277 C CA . LYS B 1 240 ? 9.938 36.688 16.781 1 96.19 240 LYS B CA 1
ATOM 4278 C C . LYS B 1 240 ? 10.508 35.688 15.797 1 96.19 240 LYS B C 1
ATOM 4280 O O . LYS B 1 240 ? 11.281 36.031 14.906 1 96.19 240 LYS B O 1
ATOM 4285 N N . LEU B 1 241 ? 10.281 34.469 16.094 1 96.06 241 LEU B N 1
ATOM 4286 C CA . LEU B 1 241 ? 10.578 33.406 15.109 1 96.06 241 LEU B CA 1
ATOM 4287 C C . LEU B 1 241 ? 9.531 33.406 14 1 96.06 241 LEU B C 1
ATOM 4289 O O . LEU B 1 241 ? 8.367 33.75 14.227 1 96.06 241 LEU B O 1
ATOM 4293 N N . ASP B 1 242 ? 9.938 33.031 12.766 1 95.62 242 ASP B N 1
ATOM 4294 C CA . ASP B 1 242 ? 9.023 32.969 11.633 1 95.62 242 ASP B CA 1
ATOM 4295 C C . ASP B 1 242 ? 8.203 31.688 11.641 1 95.62 242 ASP B C 1
ATOM 4297 O O . ASP B 1 242 ? 8.719 30.625 11.273 1 95.62 242 ASP B O 1
ATOM 4301 N N . VAL B 1 243 ? 6.965 31.812 11.945 1 95.31 243 VAL B N 1
ATOM 4302 C CA . VAL B 1 243 ? 6.121 30.625 12.062 1 95.31 243 VAL B CA 1
ATOM 4303 C C . VAL B 1 243 ? 5.211 30.516 10.836 1 95.31 243 VAL B C 1
ATOM 4305 O O . VAL B 1 243 ? 4.285 29.703 10.82 1 95.31 243 VAL B O 1
ATOM 4308 N N . GLY B 1 244 ? 5.344 31.281 9.891 1 92.88 244 GLY B N 1
ATOM 4309 C CA . GLY B 1 244 ? 4.66 31.172 8.609 1 92.88 244 GLY B CA 1
ATOM 4310 C C . GLY B 1 244 ? 3.148 31.156 8.734 1 92.88 244 GLY B C 1
ATOM 4311 O O . GLY B 1 244 ? 2.566 32.031 9.383 1 92.88 244 GLY B O 1
ATOM 4312 N N . THR B 1 245 ? 2.508 30.141 8.133 1 92.75 245 THR B N 1
ATOM 4313 C CA . THR B 1 245 ? 1.052 30.094 8.055 1 92.75 245 THR B CA 1
ATOM 4314 C C . THR B 1 245 ? 0.499 29.125 9.102 1 92.75 245 THR B C 1
ATOM 4316 O O . THR B 1 245 ? -0.66 28.703 9.016 1 92.75 245 THR B O 1
ATOM 4319 N N . ASN B 1 246 ? 1.265 28.797 10.07 1 93.81 246 ASN B N 1
ATOM 4320 C CA . ASN B 1 246 ? 0.828 27.891 11.117 1 93.81 246 ASN B CA 1
ATOM 4321 C C . ASN B 1 246 ? -0.532 28.281 11.68 1 93.81 246 ASN B C 1
ATOM 4323 O O . ASN B 1 246 ? -0.834 29.484 11.797 1 93.81 246 ASN B O 1
ATOM 4327 N N . VAL B 1 247 ? -1.273 27.297 12.016 1 96 247 VAL B N 1
ATOM 4328 C CA . VAL B 1 247 ? -2.488 27.516 12.797 1 96 247 VAL B CA 1
ATOM 4329 C C . VAL B 1 247 ? -2.232 27.188 14.266 1 96 247 VAL B C 1
ATOM 4331 O O . VAL B 1 247 ? -1.755 26.094 14.578 1 96 247 VAL B O 1
ATOM 4334 N N . ARG B 1 248 ? -2.512 28.172 15.086 1 97 248 ARG B N 1
ATOM 4335 C CA . ARG B 1 248 ? -2.338 27.984 16.516 1 97 248 ARG B CA 1
ATOM 4336 C C . ARG B 1 248 ? -3.125 26.766 17.016 1 97 248 ARG B C 1
ATOM 4338 O O . ARG B 1 248 ? -4.316 26.641 16.734 1 97 248 ARG B O 1
ATOM 4345 N N . GLY B 1 249 ? -2.447 25.844 17.656 1 96.44 249 GLY B N 1
ATOM 4346 C CA . GLY B 1 249 ? -3.107 24.672 18.219 1 96.44 249 GLY B CA 1
ATOM 4347 C C . GLY B 1 249 ? -3.025 23.453 17.328 1 96.44 249 GLY B C 1
ATOM 4348 O O . GLY B 1 249 ? -3.385 22.344 17.734 1 96.44 249 GLY B O 1
ATOM 4349 N N . ALA B 1 250 ? -2.572 23.594 16.094 1 96.25 250 ALA B N 1
ATOM 4350 C CA . ALA B 1 250 ? -2.383 22.438 15.211 1 96.25 250 ALA B CA 1
ATOM 4351 C C . ALA B 1 250 ? -1.277 21.531 15.734 1 96.25 250 ALA B C 1
ATOM 4353 O O . ALA B 1 250 ? -0.388 21.984 16.469 1 96.25 250 ALA B O 1
ATOM 4354 N N . CYS B 1 251 ? -1.333 20.312 15.391 1 94.5 251 CYS B N 1
ATOM 4355 C CA . CYS B 1 251 ? -0.426 19.312 15.953 1 94.5 251 CYS B CA 1
ATOM 4356 C C . CYS B 1 251 ? 0.99 19.5 15.43 1 94.5 251 CYS B C 1
ATOM 4358 O O . CYS B 1 251 ? 1.937 18.906 15.938 1 94.5 251 CYS B O 1
ATOM 4360 N N . VAL B 1 252 ? 1.192 20.312 14.438 1 95.44 252 VAL B N 1
ATOM 4361 C CA . VAL B 1 252 ? 2.498 20.594 13.852 1 95.44 252 VAL B CA 1
ATOM 4362 C C . VAL B 1 252 ? 2.764 22.109 13.891 1 95.44 252 VAL B C 1
ATOM 4364 O O . VAL B 1 252 ? 1.88 22.906 13.57 1 95.44 252 VAL B O 1
ATOM 4367 N N . VAL B 1 253 ? 3.912 22.453 14.32 1 96.69 253 VAL B N 1
ATOM 4368 C CA . VAL B 1 253 ? 4.379 23.844 14.258 1 96.69 253 VAL B CA 1
ATOM 4369 C C . VAL B 1 253 ? 5.703 23.906 13.5 1 96.69 253 VAL B C 1
ATOM 4371 O O . VAL B 1 253 ? 6.648 23.188 13.836 1 96.69 253 VAL B O 1
ATOM 4374 N N . VAL B 1 254 ? 5.734 24.734 12.516 1 96.12 254 VAL B N 1
ATOM 4375 C CA . VAL B 1 254 ? 6.969 24.828 11.742 1 96.12 254 VAL B CA 1
ATOM 4376 C C . VAL B 1 254 ? 7.617 26.188 11.977 1 96.12 254 VAL B C 1
ATOM 4378 O O . VAL B 1 254 ? 6.926 27.172 12.25 1 96.12 254 VAL B O 1
ATOM 4381 N N . VAL B 1 255 ? 8.898 26.219 11.938 1 96.56 255 VAL B N 1
ATOM 4382 C CA . VAL B 1 255 ? 9.68 27.453 12.008 1 96.56 255 VAL B CA 1
ATOM 4383 C C . VAL B 1 255 ? 10.516 27.609 10.734 1 96.56 255 VAL B C 1
ATOM 4385 O O . VAL B 1 255 ? 11.398 26.781 10.469 1 96.56 255 VAL B O 1
ATOM 4388 N N . TYR B 1 256 ? 10.273 28.641 10.031 1 95.56 256 TYR B N 1
ATOM 4389 C CA . TYR B 1 256 ? 10.977 28.891 8.781 1 95.56 256 TYR B CA 1
ATOM 4390 C C . TYR B 1 256 ? 12.391 29.391 9.039 1 95.56 256 TYR B C 1
ATOM 4392 O O . TYR B 1 256 ? 12.602 30.281 9.867 1 95.56 256 TYR B O 1
ATOM 4400 N N . ILE B 1 257 ? 13.258 28.828 8.328 1 93.44 257 ILE B N 1
ATOM 4401 C CA . ILE B 1 257 ? 14.672 29.156 8.492 1 93.44 257 ILE B CA 1
ATOM 4402 C C . ILE B 1 257 ? 15.203 29.812 7.219 1 93.44 257 ILE B C 1
ATOM 4404 O O . ILE B 1 257 ? 15.859 30.844 7.27 1 93.44 257 ILE B O 1
ATOM 4408 N N . GLY B 1 258 ? 15 29.188 6.07 1 89.88 258 GLY B N 1
ATOM 4409 C CA . GLY B 1 258 ? 15.453 29.766 4.812 1 89.88 258 GLY B CA 1
ATOM 4410 C C . GLY B 1 258 ? 16.219 28.797 3.945 1 89.88 258 GLY B C 1
ATOM 4411 O O . GLY B 1 258 ? 15.617 27.984 3.227 1 89.88 258 GLY B O 1
ATOM 4412 N N . SER B 1 259 ? 17.562 28.672 4.152 1 91.56 259 SER B N 1
ATOM 4413 C CA . SER B 1 259 ? 18.375 27.891 3.229 1 91.56 259 SER B CA 1
ATOM 4414 C C . SER B 1 259 ? 18.484 26.438 3.686 1 91.56 259 SER B C 1
ATOM 4416 O O . SER B 1 259 ? 18.375 26.141 4.879 1 91.56 259 SER B O 1
ATOM 4418 N N . THR B 1 260 ? 18.641 25.516 2.703 1 92.75 260 THR B N 1
ATOM 4419 C CA . THR B 1 260 ? 18.812 24.078 2.939 1 92.75 260 THR B CA 1
ATOM 4420 C C . THR B 1 260 ? 19.953 23.828 3.918 1 92.75 260 THR B C 1
ATOM 4422 O O . THR B 1 260 ? 19.781 23.094 4.895 1 92.75 260 THR B O 1
ATOM 4425 N N . VAL B 1 261 ? 21.047 24.469 3.684 1 93.25 261 VAL B N 1
ATOM 4426 C CA . VAL B 1 261 ? 22.25 24.25 4.473 1 93.25 261 VAL B CA 1
ATOM 4427 C C . VAL B 1 261 ? 22.016 24.703 5.914 1 93.25 261 VAL B C 1
ATOM 4429 O O . VAL B 1 261 ? 22.328 23.969 6.855 1 93.25 261 VAL B O 1
ATOM 4432 N N . GLU B 1 262 ? 21.5 25.875 6.078 1 93.75 262 GLU B N 1
ATOM 4433 C CA . GLU B 1 262 ? 21.266 26.422 7.414 1 93.75 262 GLU B CA 1
ATOM 4434 C C . GLU B 1 262 ? 20.25 25.578 8.18 1 93.75 262 GLU B C 1
ATOM 4436 O O . GLU B 1 262 ? 20.406 25.328 9.375 1 93.75 262 GLU B O 1
ATOM 4441 N N . THR B 1 263 ? 19.203 25.188 7.512 1 95.44 263 THR B N 1
ATOM 4442 C CA . THR B 1 263 ? 18.156 24.391 8.148 1 95.44 263 THR B CA 1
ATOM 4443 C C . THR B 1 263 ? 18.703 23.047 8.625 1 95.44 263 THR B C 1
ATOM 4445 O O . THR B 1 263 ? 18.406 22.625 9.742 1 95.44 263 THR B O 1
ATOM 4448 N N . ALA B 1 264 ? 19.469 22.453 7.773 1 94.5 264 ALA B N 1
ATOM 4449 C CA . ALA B 1 264 ? 20.094 21.188 8.141 1 94.5 264 ALA B CA 1
ATOM 4450 C C . ALA B 1 264 ? 21.047 21.359 9.312 1 94.5 264 ALA B C 1
ATOM 4452 O O . ALA B 1 264 ? 21.078 20.547 10.234 1 94.5 264 ALA B O 1
ATOM 4453 N N . ARG B 1 265 ? 21.812 22.359 9.203 1 94.31 265 ARG B N 1
ATOM 4454 C CA . ARG B 1 265 ? 22.781 22.656 10.25 1 94.31 265 ARG B CA 1
ATOM 4455 C C . ARG B 1 265 ? 22.094 22.891 11.594 1 94.31 265 ARG B C 1
ATOM 4457 O O . ARG B 1 265 ? 22.531 22.359 12.617 1 94.31 265 ARG B O 1
ATOM 4464 N N . LEU B 1 266 ? 21.031 23.625 11.594 1 94.88 266 LEU B N 1
ATOM 4465 C CA . LEU B 1 266 ? 20.328 23.953 12.828 1 94.88 266 LEU B CA 1
ATOM 4466 C C . LEU B 1 266 ? 19.688 22.703 13.43 1 94.88 266 LEU B C 1
ATOM 4468 O O . LEU B 1 266 ? 19.672 22.531 14.648 1 94.88 266 LEU B O 1
ATOM 4472 N N . SER B 1 267 ? 19.094 21.875 12.602 1 96 267 SER B N 1
ATOM 4473 C CA . SER B 1 267 ? 18.531 20.609 13.062 1 96 267 SER B CA 1
ATOM 4474 C C . SER B 1 267 ? 19.578 19.766 13.781 1 96 267 SER B C 1
ATOM 4476 O O . SER B 1 267 ? 19.312 19.219 14.859 1 96 267 SER B O 1
ATOM 4478 N N . MET B 1 268 ? 20.75 19.734 13.203 1 94.75 268 MET B N 1
ATOM 4479 C CA . MET B 1 268 ? 21.844 18.953 13.773 1 94.75 268 MET B CA 1
ATOM 4480 C C . MET B 1 268 ? 22.297 19.547 15.102 1 94.75 268 MET B C 1
ATOM 4482 O O . MET B 1 268 ? 22.562 18.828 16.062 1 94.75 268 MET B O 1
ATOM 4486 N N . MET B 1 269 ? 22.406 20.781 15.141 1 94.31 269 MET B N 1
ATOM 4487 C CA . MET B 1 269 ? 22.828 21.469 16.359 1 94.31 269 MET B CA 1
ATOM 4488 C C . MET B 1 269 ? 21.844 21.219 17.5 1 94.31 269 MET B C 1
ATOM 4490 O O . MET B 1 269 ? 22.25 20.938 18.625 1 94.31 269 MET B O 1
ATOM 4494 N N . LEU B 1 270 ? 20.594 21.297 17.188 1 96.12 270 LEU B N 1
ATOM 4495 C CA . LEU B 1 270 ? 19.562 21.062 18.203 1 96.12 270 LEU B CA 1
ATOM 4496 C C . LEU B 1 270 ? 19.641 19.641 18.734 1 96.12 270 LEU B C 1
ATOM 4498 O O . LEU B 1 270 ? 19.5 19.422 19.938 1 96.12 270 LEU B O 1
ATOM 4502 N N . SER B 1 271 ? 19.844 18.734 17.844 1 95.25 271 SER B N 1
ATOM 4503 C CA . SER B 1 271 ? 19.938 17.328 18.219 1 95.25 271 SER B CA 1
ATOM 4504 C C . SER B 1 271 ? 21.188 17.062 19.062 1 95.25 271 SER B C 1
ATOM 4506 O O . SER B 1 271 ? 21.109 16.406 20.109 1 95.25 271 SER B O 1
ATOM 4508 N N . GLU B 1 272 ? 22.297 17.578 18.656 1 94.75 272 GLU B N 1
ATOM 4509 C CA . GLU B 1 272 ? 23.578 17.281 19.281 1 94.75 272 GLU B CA 1
ATOM 4510 C C . GLU B 1 272 ? 23.766 18.047 20.578 1 94.75 272 GLU B C 1
ATOM 4512 O O . GLU B 1 272 ? 24.25 17.5 21.562 1 94.75 272 GLU B O 1
ATOM 4517 N N . GLN B 1 273 ? 23.406 19.281 20.562 1 93.94 273 GLN B N 1
ATOM 4518 C CA . GLN B 1 273 ? 23.703 20.156 21.688 1 93.94 273 GLN B CA 1
ATOM 4519 C C . GLN B 1 273 ? 22.547 20.203 22.688 1 93.94 273 GLN B C 1
ATOM 4521 O O . GLN B 1 273 ? 22.766 20.25 23.891 1 93.94 273 GLN B O 1
ATOM 4526 N N . ASP B 1 274 ? 21.344 20.125 22.188 1 94.56 274 ASP B N 1
ATOM 4527 C CA . ASP B 1 274 ? 20.188 20.359 23.062 1 94.56 274 ASP B CA 1
ATOM 4528 C C . ASP B 1 274 ? 19.359 19.094 23.203 1 94.56 274 ASP B C 1
ATOM 4530 O O . ASP B 1 274 ? 18.406 19.062 24 1 94.56 274 ASP B O 1
ATOM 4534 N N . LYS B 1 275 ? 19.625 18.094 22.484 1 94.88 275 LYS B N 1
ATOM 4535 C CA . LYS B 1 275 ? 18.906 16.828 22.5 1 94.88 275 LYS B CA 1
ATOM 4536 C C . LYS B 1 275 ? 17.453 17 22.078 1 94.88 275 LYS B C 1
ATOM 4538 O O . LYS B 1 275 ? 16.547 16.438 22.703 1 94.88 275 LYS B O 1
ATOM 4543 N N . ILE B 1 276 ? 17.281 17.953 21.234 1 94.5 276 ILE B N 1
ATOM 4544 C CA . ILE B 1 276 ? 15.969 18.203 20.641 1 94.5 276 ILE B CA 1
ATOM 4545 C C . ILE B 1 276 ? 15.93 17.625 19.219 1 94.5 276 ILE B C 1
ATOM 4547 O O . ILE B 1 276 ? 16.688 18.047 18.344 1 94.5 276 ILE B O 1
ATOM 4551 N N . ASN B 1 277 ? 15 16.656 19.078 1 91.38 277 ASN B N 1
ATOM 4552 C CA . ASN B 1 277 ? 14.859 16.016 17.766 1 91.38 277 ASN B CA 1
ATOM 4553 C C . ASN B 1 277 ? 13.836 16.734 16.891 1 91.38 277 ASN B C 1
ATOM 4555 O O . ASN B 1 277 ? 12.625 16.625 17.125 1 91.38 277 ASN B O 1
ATOM 4559 N N . VAL B 1 278 ? 14.305 17.484 15.938 1 93.56 278 VAL B N 1
ATOM 4560 C CA . VAL B 1 278 ? 13.453 18.188 14.984 1 93.56 278 VAL B CA 1
ATOM 4561 C C . VAL B 1 278 ? 13.961 17.922 13.562 1 93.56 278 VAL B C 1
ATOM 4563 O O . VAL B 1 278 ? 15.164 17.969 13.312 1 93.56 278 VAL B O 1
ATOM 4566 N N . LYS B 1 279 ? 13.047 17.688 12.664 1 90.06 279 LYS B N 1
ATOM 4567 C CA . LYS B 1 279 ? 13.445 17.328 11.305 1 90.06 279 LYS B CA 1
ATOM 4568 C C . LYS B 1 279 ? 13.492 18.562 10.406 1 90.06 279 LYS B C 1
ATOM 4570 O O . LYS B 1 279 ? 12.602 19.422 10.469 1 90.06 279 LYS B O 1
ATOM 4575 N N . PRO B 1 280 ? 14.625 18.625 9.648 1 93.19 280 PRO B N 1
ATOM 4576 C CA . PRO B 1 280 ? 14.68 19.688 8.641 1 93.19 280 PRO B CA 1
ATOM 4577 C C . PRO B 1 280 ? 13.906 19.328 7.371 1 93.19 280 PRO B C 1
ATOM 4579 O O . PRO B 1 280 ? 14.031 18.219 6.852 1 93.19 280 PRO B O 1
ATOM 4582 N N . ILE B 1 281 ? 13.086 20.172 7.004 1 91.44 281 ILE B N 1
ATOM 4583 C CA . ILE B 1 281 ? 12.414 20.047 5.715 1 91.44 281 ILE B CA 1
ATOM 4584 C C . ILE B 1 281 ? 13.109 20.953 4.691 1 91.44 281 ILE B C 1
ATOM 4586 O O . ILE B 1 281 ? 13 22.172 4.762 1 91.44 281 ILE B O 1
ATOM 4590 N N . VAL B 1 282 ? 13.797 20.266 3.779 1 89.75 282 VAL B N 1
ATOM 4591 C CA . VAL B 1 282 ? 14.68 21.016 2.895 1 89.75 282 VAL B CA 1
ATOM 4592 C C . VAL B 1 282 ? 14.328 20.719 1.438 1 89.75 282 VAL B C 1
ATOM 4594 O O . VAL B 1 282 ? 13.422 19.922 1.161 1 89.75 282 VAL B O 1
ATOM 4597 N N . HIS B 1 283 ? 15.008 21.5 0.584 1 81.38 283 HIS B N 1
ATOM 4598 C CA . HIS B 1 283 ? 14.883 21.188 -0.836 1 81.38 283 HIS B CA 1
ATOM 4599 C C . HIS B 1 283 ? 15.344 19.766 -1.13 1 81.38 283 HIS B C 1
ATOM 4601 O O . HIS B 1 283 ? 16.328 19.297 -0.556 1 81.38 283 HIS B O 1
ATOM 4607 N N . PRO B 1 284 ? 14.453 19 -1.934 1 75.25 284 PRO B N 1
ATOM 4608 C CA . PRO B 1 284 ? 13.391 19.422 -2.852 1 75.25 284 PRO B CA 1
ATOM 4609 C C . PRO B 1 284 ? 12 19.25 -2.252 1 75.25 284 PRO B C 1
ATOM 4611 O O . PRO B 1 284 ? 11 19.531 -2.92 1 75.25 284 PRO B O 1
ATOM 4614 N N . ALA B 1 285 ? 11.891 18.891 -1.029 1 75.12 285 ALA B N 1
ATOM 4615 C CA . ALA B 1 285 ? 10.57 18.734 -0.421 1 75.12 285 ALA B CA 1
ATOM 4616 C C . ALA B 1 285 ? 9.836 20.062 -0.365 1 75.12 285 ALA B C 1
ATOM 4618 O O . ALA B 1 285 ? 8.609 20.109 -0.433 1 75.12 285 ALA B O 1
ATOM 4619 N N . VAL B 1 286 ? 10.664 21.109 -0.194 1 80.56 286 VAL B N 1
ATOM 4620 C CA . VAL B 1 286 ? 10.133 22.469 -0.248 1 80.56 286 VAL B CA 1
ATOM 4621 C C . VAL B 1 286 ? 11.039 23.359 -1.099 1 80.56 286 VAL B C 1
ATOM 4623 O O . VAL B 1 286 ? 12.172 22.969 -1.402 1 80.56 286 VAL B O 1
ATOM 4626 N N . GLU B 1 287 ? 10.492 24.438 -1.508 1 81.38 287 GLU B N 1
ATOM 4627 C CA . GLU B 1 287 ? 11.273 25.359 -2.314 1 81.38 287 GLU B CA 1
ATOM 4628 C C . GLU B 1 287 ? 12.477 25.891 -1.535 1 81.38 287 GLU B C 1
ATOM 4630 O O . GLU B 1 287 ? 12.391 26.109 -0.324 1 81.38 287 GLU B O 1
ATOM 4635 N N . GLU B 1 288 ? 13.586 26.062 -2.328 1 87.69 288 GLU B N 1
ATOM 4636 C CA . GLU B 1 288 ? 14.766 26.656 -1.703 1 87.69 288 GLU B CA 1
ATOM 4637 C C . GLU B 1 288 ? 14.453 28.047 -1.14 1 87.69 288 GLU B C 1
ATOM 4639 O O . GLU B 1 288 ? 13.75 28.828 -1.773 1 87.69 288 GLU B O 1
ATOM 4644 N N . GLY B 1 289 ? 14.93 28.359 0.02 1 89.44 289 GLY B N 1
ATOM 4645 C CA . GLY B 1 289 ? 14.648 29.625 0.682 1 89.44 289 GLY B CA 1
ATOM 4646 C C . GLY B 1 289 ? 13.461 29.562 1.616 1 89.44 289 GLY B C 1
ATOM 4647 O O . GLY B 1 289 ? 13.242 30.469 2.418 1 89.44 289 GLY B O 1
ATOM 4648 N N . LYS B 1 290 ? 12.758 28.438 1.521 1 90.44 290 LYS B N 1
ATOM 4649 C CA . LYS B 1 290 ? 11.578 28.266 2.369 1 90.44 290 LYS B CA 1
ATOM 4650 C C . LYS B 1 290 ? 11.711 27.047 3.256 1 90.44 290 LYS B C 1
ATOM 4652 O O . LYS B 1 290 ? 10.711 26.391 3.578 1 90.44 290 LYS B O 1
ATOM 4657 N N . CYS B 1 291 ? 12.969 26.672 3.49 1 93.94 291 CYS B N 1
ATOM 4658 C CA . CYS B 1 291 ? 13.219 25.516 4.344 1 93.94 291 CYS B CA 1
ATOM 4659 C C . CYS B 1 291 ? 12.781 25.781 5.777 1 93.94 291 CYS B C 1
ATOM 4661 O O . CYS B 1 291 ? 12.602 26.938 6.168 1 93.94 291 CYS B O 1
ATOM 4663 N N . ARG B 1 292 ? 12.5 24.703 6.477 1 95.31 292 ARG B N 1
ATOM 4664 C CA . ARG B 1 292 ? 11.914 24.906 7.797 1 95.31 292 ARG B CA 1
ATOM 4665 C C . ARG B 1 292 ? 12.203 23.734 8.711 1 95.31 292 ARG B C 1
ATOM 4667 O O . ARG B 1 292 ? 12.562 22.641 8.242 1 95.31 292 ARG B O 1
ATOM 4674 N N . LEU B 1 293 ? 12.133 24.016 9.969 1 96 293 LEU B N 1
ATOM 4675 C CA . LEU B 1 293 ? 12.141 23 11.008 1 96 293 LEU B CA 1
ATOM 4676 C C . LEU B 1 293 ? 10.719 22.641 11.422 1 96 293 LEU B C 1
ATOM 4678 O O . LEU B 1 293 ? 9.898 23.516 11.68 1 96 293 LEU B O 1
ATOM 4682 N N . ARG B 1 294 ? 10.414 21.375 11.367 1 95.38 294 ARG B N 1
ATOM 4683 C CA . ARG B 1 294 ? 9.062 20.906 11.633 1 95.38 294 ARG B CA 1
ATOM 4684 C C . ARG B 1 294 ? 8.969 20.25 13.008 1 95.38 294 ARG B C 1
ATOM 4686 O O . ARG B 1 294 ? 9.648 19.25 13.273 1 95.38 294 ARG B O 1
ATOM 4693 N N . PHE B 1 295 ? 8.156 20.828 13.906 1 95.44 295 PHE B N 1
ATOM 4694 C CA . PHE B 1 295 ? 7.977 20.344 15.266 1 95.44 295 PHE B CA 1
ATOM 4695 C C . PHE B 1 295 ? 6.629 19.641 15.406 1 95.44 295 PHE B C 1
ATOM 4697 O O . PHE B 1 295 ? 5.578 20.281 15.32 1 95.44 295 PHE B O 1
ATOM 4704 N N . PHE B 1 296 ? 6.648 18.359 15.641 1 93.75 296 PHE B N 1
ATOM 4705 C CA . PHE B 1 296 ? 5.43 17.656 16.031 1 93.75 296 PHE B CA 1
ATOM 4706 C C . PHE B 1 296 ? 5.207 17.75 17.531 1 93.75 296 PHE B C 1
ATOM 4708 O O . PHE B 1 296 ? 6.043 17.297 18.312 1 93.75 296 PHE B O 1
ATOM 4715 N N . ILE B 1 297 ? 4.105 18.266 17.906 1 94.31 297 ILE B N 1
ATOM 4716 C CA . ILE B 1 297 ? 3.779 18.422 19.312 1 94.31 297 ILE B CA 1
ATOM 4717 C C . ILE B 1 297 ? 3.014 17.188 19.812 1 94.31 297 ILE B C 1
ATOM 4719 O O . ILE B 1 297 ? 2.121 16.688 19.125 1 94.31 297 ILE B O 1
ATOM 4723 N N . SER B 1 298 ? 3.396 16.672 20.938 1 92.88 298 SER B N 1
ATOM 4724 C CA . SER B 1 298 ? 2.77 15.508 21.562 1 92.88 298 SER B CA 1
ATOM 4725 C C . SER B 1 298 ? 2.164 15.852 22.906 1 92.88 298 SER B C 1
ATOM 4727 O O . SER B 1 298 ? 2.639 16.766 23.594 1 92.88 298 SER B O 1
ATOM 4729 N N . TYR B 1 299 ? 1.132 15.109 23.25 1 93.38 299 TYR B N 1
ATOM 4730 C CA . TYR B 1 299 ? 0.531 15.273 24.578 1 93.38 299 TYR B CA 1
ATOM 4731 C C . TYR B 1 299 ? 1.521 14.914 25.672 1 93.38 299 TYR B C 1
ATOM 4733 O O . TYR B 1 299 ? 1.357 15.32 26.828 1 93.38 299 TYR B O 1
ATOM 4741 N N . LEU B 1 300 ? 2.564 14.227 25.344 1 92.75 300 LEU B N 1
ATOM 4742 C CA . LEU B 1 300 ? 3.557 13.773 26.312 1 92.75 300 LEU B CA 1
ATOM 4743 C C . LEU B 1 300 ? 4.555 14.883 26.625 1 92.75 300 LEU B C 1
ATOM 4745 O O . LEU B 1 300 ? 5.305 14.789 27.594 1 92.75 300 LEU B O 1
ATOM 4749 N N . HIS B 1 301 ? 4.629 15.945 25.844 1 95.38 301 HIS B N 1
ATOM 4750 C CA . HIS B 1 301 ? 5.535 17.062 26.094 1 95.38 301 HIS B CA 1
ATOM 4751 C C . HIS B 1 301 ? 5.094 17.859 27.328 1 95.38 301 HIS B C 1
ATOM 4753 O O . HIS B 1 301 ? 3.914 17.844 27.688 1 95.38 301 HIS B O 1
ATOM 4759 N N . THR B 1 302 ? 5.992 18.5 27.875 1 96.31 302 THR B N 1
ATOM 4760 C CA . THR B 1 302 ? 5.699 19.453 28.938 1 96.31 302 THR B CA 1
ATOM 4761 C C . THR B 1 302 ? 5.957 20.891 28.453 1 96.31 302 THR B C 1
ATOM 4763 O O . THR B 1 302 ? 6.637 21.094 27.453 1 96.31 302 THR B O 1
ATOM 4766 N N . GLU B 1 303 ? 5.371 21.781 29.188 1 96.81 303 GLU B N 1
ATOM 4767 C CA . GLU B 1 303 ? 5.637 23.172 28.859 1 96.81 303 GLU B CA 1
ATOM 4768 C C . GLU B 1 303 ? 7.125 23.5 28.984 1 96.81 303 GLU B C 1
ATOM 4770 O O . GLU B 1 303 ? 7.656 24.297 28.219 1 96.81 303 GLU B O 1
ATOM 4775 N N . GLU B 1 304 ? 7.762 22.875 29.906 1 97 304 GLU B N 1
ATOM 4776 C CA . GLU B 1 304 ? 9.195 23.062 30.094 1 97 304 GLU B CA 1
ATOM 4777 C C . GLU B 1 304 ? 9.984 22.578 28.875 1 97 304 GLU B C 1
ATOM 4779 O O . GLU B 1 304 ? 10.938 23.234 28.438 1 97 304 GLU B O 1
ATOM 4784 N N . ASP B 1 305 ? 9.594 21.422 28.359 1 96.5 305 ASP B N 1
ATOM 4785 C CA . ASP B 1 305 ? 10.203 20.906 27.141 1 96.5 305 ASP B CA 1
ATOM 4786 C C . ASP B 1 305 ? 10.102 21.938 26.016 1 96.5 305 ASP B C 1
ATOM 4788 O O . ASP B 1 305 ? 11.078 22.188 25.297 1 96.5 305 ASP B O 1
ATOM 4792 N N . LEU B 1 306 ? 8.984 22.531 25.875 1 97.38 306 LEU B N 1
ATOM 4793 C CA . LEU B 1 306 ? 8.688 23.438 24.766 1 97.38 306 LEU B CA 1
ATOM 4794 C C . LEU B 1 306 ? 9.414 24.766 24.953 1 97.38 306 LEU B C 1
ATOM 4796 O O . LEU B 1 306 ? 9.922 25.328 23.984 1 97.38 306 LEU B O 1
ATOM 4800 N N . LYS B 1 307 ? 9.484 25.234 26.156 1 97.12 307 LYS B N 1
ATOM 4801 C CA . LYS B 1 307 ? 10.242 26.438 26.453 1 97.12 307 LYS B CA 1
ATOM 4802 C C . LYS B 1 307 ? 11.719 26.266 26.125 1 97.12 307 LYS B C 1
ATOM 4804 O O . LYS B 1 307 ? 12.352 27.156 25.562 1 97.12 307 LYS B O 1
ATOM 4809 N N . ARG B 1 308 ? 12.188 25.172 26.5 1 96.94 308 ARG B N 1
ATOM 4810 C CA . ARG B 1 308 ? 13.586 24.859 26.203 1 96.94 308 ARG B CA 1
ATOM 4811 C C . ARG B 1 308 ? 13.836 24.844 24.703 1 96.94 308 ARG B C 1
ATOM 4813 O O . ARG B 1 308 ? 14.883 25.312 24.234 1 96.94 308 ARG B O 1
ATOM 4820 N N . ALA B 1 309 ? 12.922 24.25 24.016 1 97.12 309 ALA B N 1
ATOM 4821 C CA . ALA B 1 309 ? 13.062 24.172 22.562 1 97.12 309 ALA B CA 1
ATOM 4822 C C . ALA B 1 309 ? 13.086 25.562 21.938 1 97.12 309 ALA B C 1
ATOM 4824 O O . ALA B 1 309 ? 13.914 25.859 21.078 1 97.12 309 ALA B O 1
ATOM 4825 N N . VAL B 1 310 ? 12.242 26.422 22.375 1 97.5 310 VAL B N 1
ATOM 4826 C CA . VAL B 1 310 ? 12.172 27.781 21.844 1 97.5 310 VAL B CA 1
ATOM 4827 C C . VAL B 1 310 ? 13.445 28.547 22.188 1 97.5 310 VAL B C 1
ATOM 4829 O O . VAL B 1 310 ? 14.008 29.25 21.359 1 97.5 310 VAL B O 1
ATOM 4832 N N . ALA B 1 311 ? 13.891 28.406 23.406 1 97 311 ALA B N 1
ATOM 4833 C CA . ALA B 1 311 ? 15.117 29.062 23.844 1 97 311 ALA B CA 1
ATOM 4834 C C . ALA B 1 311 ? 16.312 28.625 23 1 97 311 ALA B C 1
ATOM 4836 O O . ALA B 1 311 ? 17.141 29.453 22.625 1 97 311 ALA B O 1
ATOM 4837 N N . ALA B 1 312 ? 16.359 27.375 22.75 1 96.88 312 ALA B N 1
ATOM 4838 C CA . ALA B 1 312 ? 17.438 26.844 21.922 1 96.88 312 ALA B CA 1
ATOM 4839 C C . ALA B 1 312 ? 17.359 27.406 20.5 1 96.88 312 ALA B C 1
ATOM 4841 O O . ALA B 1 312 ? 18.391 27.734 19.891 1 96.88 312 ALA B O 1
ATOM 4842 N N . LEU B 1 313 ? 16.188 27.453 19.969 1 96.25 313 LEU B N 1
ATOM 4843 C CA . LEU B 1 313 ? 15.977 28 18.625 1 96.25 313 LEU B CA 1
ATOM 4844 C C . LEU B 1 313 ? 16.453 29.438 18.547 1 96.25 313 LEU B C 1
ATOM 4846 O O . LEU B 1 313 ? 17.125 29.812 17.578 1 96.25 313 LEU B O 1
ATOM 4850 N N . VAL B 1 314 ? 16.094 30.203 19.516 1 95.88 314 VAL B N 1
ATOM 4851 C CA . VAL B 1 314 ? 16.5 31.609 19.547 1 95.88 314 VAL B CA 1
ATOM 4852 C C . VAL B 1 314 ? 18.016 31.719 19.609 1 95.88 314 VAL B C 1
ATOM 4854 O O . VAL B 1 314 ? 18.625 32.531 18.906 1 95.88 314 VAL B O 1
ATOM 4857 N N . ARG B 1 315 ? 18.562 30.922 20.406 1 94.62 315 ARG B N 1
ATOM 4858 C CA . ARG B 1 315 ? 20.016 30.938 20.578 1 94.62 315 ARG B CA 1
ATOM 4859 C C . ARG B 1 315 ? 20.734 30.641 19.266 1 94.62 315 ARG B C 1
ATOM 4861 O O . ARG B 1 315 ? 21.703 31.312 18.922 1 94.62 315 ARG B O 1
ATOM 4868 N N . ILE B 1 316 ? 20.234 29.688 18.562 1 92.38 316 ILE B N 1
ATOM 4869 C CA . ILE B 1 316 ? 21 29.188 17.406 1 92.38 316 ILE B CA 1
ATOM 4870 C C . ILE B 1 316 ? 20.641 30.016 16.172 1 92.38 316 ILE B C 1
ATOM 4872 O O . ILE B 1 316 ? 21.359 29.953 15.164 1 92.38 316 ILE B O 1
ATOM 4876 N N . THR B 1 317 ? 19.547 30.656 16.156 1 90.12 317 THR B N 1
ATOM 4877 C CA . THR B 1 317 ? 19.141 31.422 14.992 1 90.12 317 THR B CA 1
ATOM 4878 C C . THR B 1 317 ? 19.578 32.875 15.125 1 90.12 317 THR B C 1
ATOM 4880 O O . THR B 1 317 ? 19.562 33.625 14.141 1 90.12 317 THR B O 1
ATOM 4883 N N . THR B 1 318 ? 19.797 33.406 16.312 1 79.88 318 THR B N 1
ATOM 4884 C CA . THR B 1 318 ? 20.281 34.781 16.516 1 79.88 318 THR B CA 1
ATOM 4885 C C . THR B 1 318 ? 21.797 34.844 16.281 1 79.88 318 THR B C 1
ATOM 4887 O O . THR B 1 318 ? 22.562 34.062 16.828 1 79.88 318 THR B O 1
ATOM 4890 N N . PRO B 1 319 ? 22.172 35.531 15.133 1 64.31 319 PRO B N 1
ATOM 4891 C CA . PRO B 1 319 ? 23.594 35.719 14.875 1 64.31 319 PRO B CA 1
ATOM 4892 C C . PRO B 1 319 ? 24.375 36.125 16.109 1 64.31 319 PRO B C 1
ATOM 4894 O O . PRO B 1 319 ? 23.828 36.812 16.984 1 64.31 319 PRO B O 1
ATOM 4897 N N . ASN B 1 320 ? 25.141 35.281 16.672 1 50.91 320 ASN B N 1
ATOM 4898 C CA . ASN B 1 320 ? 26.062 35.812 17.656 1 50.91 320 ASN B CA 1
ATOM 4899 C C . ASN B 1 320 ? 26.531 37.219 17.297 1 50.91 320 ASN B C 1
ATOM 4901 O O . ASN B 1 320 ? 27.156 37.438 16.25 1 50.91 320 ASN B O 1
ATOM 4905 N N . ARG B 1 321 ? 25.797 38.25 17.531 1 41.59 321 ARG B N 1
ATOM 4906 C CA . ARG B 1 321 ? 26.344 39.594 17.562 1 41.59 321 ARG B CA 1
ATOM 4907 C C . ARG B 1 321 ? 27.609 39.656 18.406 1 41.59 321 ARG B C 1
ATOM 4909 O O . ARG B 1 321 ? 27.547 39.938 19.609 1 41.59 321 ARG B O 1
ATOM 4916 N N . ARG B 1 322 ? 28.406 38.781 18.797 1 36 322 ARG B N 1
ATOM 4917 C CA . ARG B 1 322 ? 29.656 39.281 19.359 1 36 322 ARG B CA 1
ATOM 4918 C C . ARG B 1 322 ? 30.297 40.312 18.453 1 36 322 ARG B C 1
ATOM 4920 O O . ARG B 1 322 ? 30.438 40.094 17.25 1 36 322 ARG B O 1
ATOM 4927 N N . LEU B 1 323 ? 30.422 41.562 19.031 1 28.47 323 LEU B N 1
ATOM 4928 C CA . LEU B 1 323 ? 31.516 42.531 18.953 1 28.47 323 LEU B CA 1
ATOM 4929 C C . LEU B 1 323 ? 32.875 41.812 18.906 1 28.47 323 LEU B C 1
ATOM 4931 O O . LEU B 1 323 ? 33.094 40.812 19.609 1 28.47 323 LEU B O 1
#

Radius of gyration: 26.49 Å; Cα contacts (8 Å, |Δi|>4): 1424; chains: 2; bounding box: 63×86×63 Å

Sequence (646 aa):
MSSSPIVGQNIVNTELEAALCNHFDAEASILYVGGWVANVSTISTLVGKGDLILCDILNHNSCVNGQRLSGASILAFPHNDVEAAERILKSIRHKYRRVLIVIEGVYSMDGDVPDLPAFVRLKKEYKCILFLDEAHSFGTMGKTGKGMCEYFDVPTTDIDVRMGTMSKALGSVGGFILGSQTMVQYLKYSSGGFVYSVGLGPANAGAALKSLELMALEPQRATRLQELSAFFYDACVESKLDVGTNVRGACVVVVYIGSTVETARLSMMLSEQDKINVKPIVHPAVEEGKCRLRFFISYLHTEEDLKRAVAALVRITTPNRRLMSSSPIVGQNIVNTELEAALCNHFDAEASILYVGGWVANVSTISTLVGKGDLILCDILNHNSCVNGQRLSGASILAFPHNDVEAAERILKSIRHKYRRVLIVIEGVYSMDGDVPDLPAFVRLKKEYKCILFLDEAHSFGTMGKTGKGMCEYFDVPTTDIDVRMGTMSKALGSVGGFILGSQTMVQYLKYSSGGFVYSVGLGPANAGAALKSLELMALEPQRATRLQELSAFFYDACVESKLDVGTNVRGACVVVVYIGSTVETARLSMMLSEQDKINVKPIVHPAVEEGKCRLRFFISYLHTEEDLKRAVAALVRITTPNRRL

Solvent-accessible surface area (backbone atoms only — not comparable to full-atom values): 32110 Å² total; per-residue (Å²): 103,56,37,22,84,77,66,48,74,44,73,52,50,56,52,33,35,52,50,50,15,66,70,58,55,40,77,23,45,47,71,21,43,24,41,36,48,36,36,24,24,49,48,31,56,76,42,26,74,64,20,35,35,45,27,39,65,75,57,54,66,37,46,51,50,5,47,60,50,18,56,29,48,77,46,69,28,60,74,78,36,64,67,56,45,48,52,50,44,75,72,48,49,89,80,33,82,44,38,38,36,41,48,48,42,40,40,77,89,45,11,25,62,54,66,57,71,60,52,44,49,50,25,63,76,68,65,38,44,37,35,37,39,23,49,60,15,38,50,32,28,28,79,56,9,58,7,58,38,56,55,68,70,42,64,56,84,68,40,53,33,38,32,35,36,24,40,44,71,34,69,30,52,15,11,32,40,34,22,46,55,68,58,39,53,50,40,62,71,58,14,55,48,35,44,69,13,64,52,58,47,64,69,34,36,49,45,33,41,54,36,51,54,47,44,70,75,42,29,60,49,18,42,47,23,22,48,52,22,30,50,43,48,49,50,34,51,75,68,68,46,47,42,80,68,39,38,81,26,35,51,26,48,31,38,56,68,19,43,47,66,58,26,46,50,50,28,50,47,33,37,73,76,66,68,40,90,45,50,54,44,31,61,84,84,31,59,80,58,60,6,22,40,45,42,76,53,51,62,84,58,48,72,65,59,44,50,51,51,48,53,51,48,50,58,72,68,47,75,78,76,74,122,103,58,36,21,85,77,68,47,73,45,73,51,50,56,51,32,36,52,50,50,17,65,72,58,55,38,78,23,48,47,72,22,45,23,40,37,47,36,36,25,22,49,47,29,55,76,42,25,75,64,20,35,36,45,27,38,64,75,56,54,66,36,48,51,51,5,48,60,50,18,56,31,46,77,46,68,28,61,73,80,34,64,67,56,45,48,54,50,44,76,71,48,50,89,79,32,82,45,39,38,36,41,47,48,40,39,41,76,89,46,12,26,61,54,66,59,70,62,50,45,49,50,24,63,76,68,66,38,45,37,36,36,39,22,48,60,14,39,50,33,27,27,80,56,9,58,7,56,36,55,54,68,71,41,66,55,84,68,42,53,34,39,34,37,38,24,41,45,70,35,70,30,54,17,11,32,40,34,24,46,57,67,58,41,52,49,42,62,71,59,15,55,48,37,44,68,12,65,52,58,47,64,69,34,35,49,46,34,42,53,36,52,53,47,45,70,74,43,30,61,48,17,41,47,22,20,49,53,22,29,49,42,47,51,52,36,51,74,68,68,48,47,43,81,68,40,38,80,25,35,51,27,47,30,38,56,68,18,42,48,66,58,26,47,51,49,29,49,47,33,37,73,75,66,67,39,90,44,49,54,46,31,61,85,84,32,58,80,58,61,6,21,40,46,40,76,54,51,62,84,61,47,71,66,57,45,51,51,50,48,53,51,49,50,60,74,68,46,73,77,75,72,130

pLDDT: mean 93.01, std 11.53, range [22.58, 98.94]

Secondary structure (DSSP, 8-state):
---TTTT---HHHHHHHHHHHHHHT-SEEEEES-HHHHHHHHHHHH--TT-EEEEETT--HHHHHHHHHH--EEEEE-TT-HHHHHHHHHHHGGG-S-EEEEEESSBTTTTB---HHHHHHHHHHHT-EEEEE-TTTTTTSSTTS--HHHHHT--GGG-SEEEEESSSTT-SS-EEEEE-HHHHHHHHHH-HHHHTSPPPPHHHHHHHHHHHHHHHH-THHHHHHHHHHHHHHHHHHHTT---TTPPTT-SEEEEEEE-HHHHHHHHHHIIIII----EEE-TTTS-TT-EEEEEE--TT--HHHHHHHHHHHHHHHS-----/---IIIII--HHHHHHHHHHHHHHT-SEEEEES-HHHHHHHHHHHH--TT-EEEEETT--HHHHHHHHHH--EEEEE-TT-HHHHHHHHHHHGGG-S-EEEEEESSBTTTTB---HHHHHHHHHHHT-EEEEE-TTTTTTSSTTS--HHHHHT--GGG-SEEEEESSSTT-SS-EEEEE-HHHHHHHHHH-HHHHTSPPPPHHHHHHHHHHHHHHHH-THHHHHHHHHHHHHHHHHHHTT---TTPPTT-SEEEEEEE-HHHHHHHHHHIIIII----EEE-TTTS-TT-EEEEEE--TT--HHHHHHHHHHHHHHHS-----

Nearest PDB structures (foldseek):
  7pob-assembly1_A  TM=9.301E-01  e=1.266E-31  Thermus thermophilus
  7yjm-assembly1_A  TM=9.343E-01  e=6.750E-30  Arabidopsis thaliana
  7yjk-assembly1_E  TM=9.243E-01  e=8.218E-29  Arabidopsis thaliana
  5qqq-assembly1_A  TM=9.290E-01  e=1.059E-27  Homo sapiens
  7k0m-assembly1_A  TM=9.009E-01  e=3.035E-28  Homo sapiens

Foldseek 3Di:
DAFFPPPDPDPLNVLLQVLLCVLLPFATKDWFQAQLLVQLLLLLLPAADQEEEEEAPLDDPSNVNSPVNNNYHYDHDYHLCLVRSLVVLVVCLVSGPAYEYAYEQARQQQQAGHPVVSVLVSCVVSVHAYAYEFAQQQQAAAQQRSTDCRNVVNDPQSHAWYKYACVPNLVAGIIMIGHHPVSNVSSCPTGCSRRVHDGHDSVRSVSSSVSSVVSVVCSVQNVLQLVLQLLLVVLCVVLVFAQDNHDRSGQKTKTWQFAQVLQVVLQVCCCPPVVDHWDKDHPPSPDHGGIITMDGTGSPDDNVNSNSVSVSVSVSRDPPPPD/DAFFPPPDPDPLNVLLQVLLCVLLPFATKDWFQAQLLVQLLLLLLPAADQEEEEEAPLDDPSNVNSPVNNNYHYDHDYHLCLVRSLVVLVVCLVSGPAYEYAYEQARQQQQAGHPVVSVLVSCVVSVHAYAYEFAQQQQAAAQQRSTDCRNVVNDPQSHAWYKYACVPNLVAGIIMIGHHPVSNVSSCPTGCSRRVHHGHDSVRSVSSSVSSVVSVVCSVQNVLQLVLQLLLVVLCVVLVFAQDNHDRSGQKTKTWQFAQVLQVVLQVCCCPPVVDHWDWDHPPSPDHGGIITMDGTGSPDDNVNSNSVSVSVSVSRPPPPDD